Protein AF-0000000085064592 (afdb_homodimer)

Nearest PDB structures (foldseek):
  4e8b-assembly1_A  TM=9.376E-01  e=1.368E-26  Escherichia coli K-12
  1vhy-assembly3_A  TM=9.232E-01  e=2.224E-26  Haemophilus influenzae
  1vhy-assembly3_B  TM=9.238E-01  e=2.692E-24  Haemophilus influenzae
  2egw-assembly1_B  TM=8.930E-01  e=2.317E-17  Aquifex aeolicus
  1vhk-assembly3_A  TM=8.265E-01  e=1.113E-18  Bacillus subtilis

pLDDT: mean 94.77, std 5.02, range [48.91, 98.88]

Secondary structure (DSSP, 8-state):
----EEE-SSPPPSSEEEE--HHHHHIIIIIS---TT-EEEEE-SSSEEEEEEEEEEETTEEEEEEEEEEE---S-SSEEEEEEE--STHHHHHHHHHHHHTT-SEEEEEE-TT-SS-HHHH-SHHHHHHHHHHHHHHHHHHT-SS--EEPPPEEGGG-GGG--SEEEEE-TT-SB-GGGS----SEEEEE---TT---HHHHHHHHHTTPEEE---SS---HHHHHHHHHHHHHHHHS--/----EEE--S---SSEEEE--HHHHHIIIIIS---TT-EEEEE-SSSEEEEEEEEEEETTEEEEEEEEEEE-----SSEEEEEEE--STHHHHHHHHHHHHTT-SEEEEEE-TT-SS-HHHH-SHHHHHHHHHHHHHHHHHHT-SS--EEPPPEEGGG-GGG--SEEEEE-TT-SB-GGGS----SEEEEE---TT---HHHHHHHHHTTPEEE---SSPPPHHHHHHHHHHHHHHHHS--

Structure (mmCIF, N/CA/C/O backbone):
data_AF-0000000085064592-model_v1
#
loop_
_entity.id
_entity.type
_entity.pdbx_description
1 polymer 'Ribosomal RNA small subunit methyltransferase E'
#
loop_
_atom_site.group_PDB
_atom_site.id
_atom_site.type_symbol
_atom_site.label_atom_id
_atom_site.label_alt_id
_atom_site.label_comp_id
_atom_site.label_asym_id
_atom_site.label_entity_id
_atom_site.label_seq_id
_atom_site.pdbx_PDB_ins_code
_atom_site.Cartn_x
_atom_site.Cartn_y
_atom_site.Cartn_z
_atom_site.occupancy
_atom_site.B_iso_or_equiv
_atom_site.auth_seq_id
_atom_site.auth_comp_id
_atom_site.auth_asym_id
_atom_site.auth_atom_id
_atom_site.pdbx_PDB_model_num
ATOM 1 N N . MET A 1 1 ? 16.047 13.977 18.875 1 49.81 1 MET A N 1
ATOM 2 C CA . MET A 1 1 ? 14.742 13.531 19.328 1 49.81 1 MET A CA 1
ATOM 3 C C . MET A 1 1 ? 13.695 13.703 18.234 1 49.81 1 MET A C 1
ATOM 5 O O . MET A 1 1 ? 13.766 14.648 17.438 1 49.81 1 MET A O 1
ATOM 9 N N . PRO A 1 2 ? 12.891 12.578 18.094 1 60.62 2 PRO A N 1
ATOM 10 C CA . PRO A 1 2 ? 11.953 12.719 16.984 1 60.62 2 PRO A CA 1
ATOM 11 C C . PRO A 1 2 ? 11.07 13.969 17.094 1 60.62 2 PRO A C 1
ATOM 13 O O . PRO A 1 2 ? 10.789 14.414 18.219 1 60.62 2 PRO A O 1
ATOM 16 N N . ARG A 1 3 ? 10.953 14.789 16.094 1 80.62 3 ARG A N 1
ATOM 17 C CA . ARG A 1 3 ? 10.141 16 16.016 1 80.62 3 ARG A CA 1
ATOM 18 C C . ARG A 1 3 ? 8.695 15.719 16.406 1 80.62 3 ARG A C 1
ATOM 20 O O . ARG A 1 3 ? 8.086 14.766 15.922 1 80.62 3 ARG A O 1
ATOM 27 N N . ILE A 1 4 ? 8.328 16.312 17.625 1 93.25 4 ILE A N 1
ATOM 28 C CA . ILE A 1 4 ? 6.957 16.156 18.109 1 93.25 4 ILE A CA 1
ATOM 29 C C . ILE A 1 4 ? 6.047 17.156 17.422 1 93.25 4 ILE A C 1
ATOM 31 O O . ILE A 1 4 ? 6.281 18.375 17.484 1 93.25 4 ILE A O 1
ATOM 35 N N . HIS A 1 5 ? 5.074 16.656 16.688 1 95.25 5 HIS A N 1
ATOM 36 C CA . HIS A 1 5 ? 4.062 17.438 15.977 1 95.25 5 HIS A CA 1
ATOM 37 C C . HIS A 1 5 ? 2.658 17.047 16.422 1 95.25 5 HIS A C 1
ATOM 39 O O . HIS A 1 5 ? 2.219 15.922 16.188 1 95.25 5 HIS A O 1
ATOM 45 N N . LEU A 1 6 ? 1.924 17.984 17.141 1 96.44 6 LEU A N 1
ATOM 46 C CA . LEU A 1 6 ? 0.686 17.609 17.812 1 96.44 6 LEU A CA 1
ATOM 47 C C . LEU A 1 6 ? -0.481 18.453 17.328 1 96.44 6 LEU A C 1
ATOM 49 O O . LEU A 1 6 ? -0.33 19.672 17.141 1 96.44 6 LEU A O 1
ATOM 53 N N . TYR A 1 7 ? -1.59 17.812 17.156 1 96.56 7 TYR A N 1
ATOM 54 C CA . TYR A 1 7 ? -2.83 18.5 16.828 1 96.56 7 TYR A CA 1
ATOM 55 C C . TYR A 1 7 ? -3.455 19.125 18.078 1 96.56 7 TYR A C 1
ATOM 57 O O . TYR A 1 7 ? -3.607 18.438 19.109 1 96.56 7 TYR A O 1
ATOM 65 N N . ALA A 1 8 ? -3.725 20.344 18.031 1 96.06 8 ALA A N 1
ATOM 66 C CA . ALA A 1 8 ? -4.492 21.031 19.062 1 96.06 8 ALA A CA 1
ATOM 67 C C . ALA A 1 8 ? -5.836 21.516 18.516 1 96.06 8 ALA A C 1
ATOM 69 O O . ALA A 1 8 ? -5.895 22.484 17.766 1 96.06 8 ALA A O 1
ATOM 70 N N . ASP A 1 9 ? -6.863 20.844 18.953 1 93.31 9 ASP A N 1
ATOM 71 C CA . ASP A 1 9 ? -8.211 21.172 18.5 1 93.31 9 ASP A CA 1
ATOM 72 C C . ASP A 1 9 ? -8.695 22.469 19.156 1 93.31 9 ASP A C 1
ATOM 74 O O . ASP A 1 9 ? -9.641 22.453 19.938 1 93.31 9 ASP A O 1
ATOM 78 N N . SER A 1 10 ? -8.07 23.547 18.906 1 94.31 10 SER A N 1
ATOM 79 C CA . SER A 1 10 ? -8.375 24.875 19.438 1 94.31 10 SER A CA 1
ATOM 80 C C . SER A 1 10 ? -7.691 25.969 18.625 1 94.31 10 SER A C 1
ATOM 82 O O . SER A 1 10 ? -6.797 25.688 17.828 1 94.31 10 SER A O 1
ATOM 84 N N . ASP A 1 11 ? -8.211 27.203 18.766 1 94.56 11 ASP A N 1
ATOM 85 C CA . ASP A 1 11 ? -7.488 28.344 18.203 1 94.56 11 ASP A CA 1
ATOM 86 C C . ASP A 1 11 ? -6.145 28.547 18.906 1 94.56 11 ASP A C 1
ATOM 88 O O . ASP A 1 11 ? -6.059 28.453 20.125 1 94.56 11 ASP A O 1
ATOM 92 N N . LEU A 1 12 ? -5.141 28.688 18.094 1 96.06 12 LEU A N 1
ATOM 93 C CA . LEU A 1 12 ? -3.789 28.859 18.625 1 96.06 12 LEU A CA 1
ATOM 94 C C . LEU A 1 12 ? -3.346 30.312 18.531 1 96.06 12 LEU A C 1
ATOM 96 O O . LEU A 1 12 ? -3.543 30.969 17.5 1 96.06 12 LEU A O 1
ATOM 100 N N . PRO A 1 13 ? -2.801 30.859 19.641 1 94.56 13 PRO A N 1
ATOM 101 C CA . PRO A 1 13 ? -2.252 32.219 19.562 1 94.56 13 PRO A CA 1
ATOM 102 C C . PRO A 1 13 ? -0.945 32.281 18.781 1 94.56 13 PRO A C 1
ATOM 104 O O . PRO A 1 13 ? -0.27 31.25 18.609 1 94.56 13 PRO A O 1
ATOM 107 N N . GLU A 1 14 ? -0.608 33.406 18.266 1 93.06 14 GLU A N 1
ATOM 108 C CA . GLU A 1 14 ? 0.647 33.594 17.531 1 93.0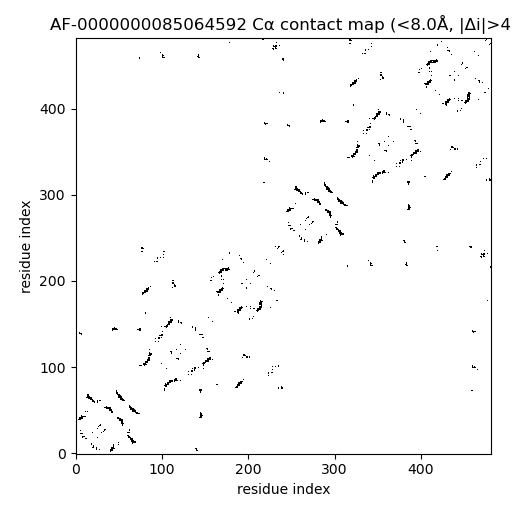6 14 GLU A CA 1
ATOM 109 C C . GLU A 1 14 ? 1.848 33.406 18.469 1 93.06 14 GLU A C 1
ATOM 111 O O . GLU A 1 14 ? 2.887 32.875 18.047 1 93.06 14 GLU A O 1
ATOM 116 N N . SER A 1 15 ? 1.679 33.938 19.641 1 95.12 15 SER A N 1
ATOM 117 C CA . SER A 1 15 ? 2.717 33.781 20.656 1 95.12 15 SER A CA 1
ATOM 118 C C . SER A 1 15 ? 2.129 33.844 22.062 1 95.12 15 SER A C 1
ATOM 120 O O . SER A 1 15 ? 0.994 34.312 22.25 1 95.12 15 SER A O 1
ATOM 122 N N . GLY A 1 16 ? 3.014 33.25 23.031 1 95.25 16 GLY A N 1
ATOM 123 C CA . GLY A 1 16 ? 2.592 33.344 24.422 1 95.25 16 GLY A CA 1
ATOM 124 C C . GLY A 1 16 ? 2.176 32 25.016 1 95.25 16 GLY A C 1
ATOM 125 O O . GLY A 1 16 ? 2.381 30.953 24.391 1 95.25 16 GLY A O 1
ATOM 126 N N . PRO A 1 17 ? 1.663 32.125 26.219 1 96.38 17 PRO A N 1
ATOM 127 C CA . PRO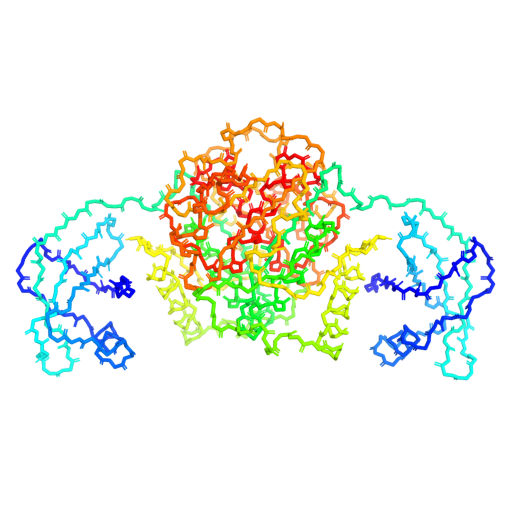 A 1 17 ? 1.251 30.891 26.891 1 96.38 17 PRO A CA 1
ATOM 128 C C . PRO A 1 17 ? 0.026 30.25 26.25 1 96.38 17 PRO A C 1
ATOM 130 O O . PRO A 1 17 ? -0.852 30.953 25.75 1 96.38 17 PRO A O 1
ATOM 133 N N . PHE A 1 18 ? -0 28.969 26.219 1 96.81 18 PHE A N 1
ATOM 134 C CA . PHE A 1 18 ? -1.101 28.188 25.656 1 96.81 18 PHE A CA 1
ATOM 135 C C . PHE A 1 18 ? -1.303 26.891 26.438 1 96.81 18 PHE A C 1
ATOM 137 O O . PHE A 1 18 ? -0.343 26.172 26.719 1 96.81 18 PHE A O 1
ATOM 144 N N . LEU A 1 19 ? -2.508 26.688 26.812 1 96.69 19 LEU A N 1
ATOM 145 C CA . LEU A 1 19 ? -2.867 25.453 27.5 1 96.69 19 LEU A CA 1
ATOM 146 C C . LEU A 1 19 ? -3.338 24.391 26.516 1 96.69 19 LEU A C 1
ATOM 148 O O . LEU A 1 19 ? -4.395 24.547 25.891 1 96.69 19 LEU A O 1
ATOM 152 N N . LEU A 1 20 ? -2.607 23.328 26.391 1 96.56 20 LEU A N 1
ATOM 153 C CA . LEU A 1 20 ? -2.902 22.25 25.438 1 96.56 20 LEU A CA 1
ATOM 154 C C . LEU A 1 20 ? -4.156 21.5 25.844 1 96.56 20 LEU A C 1
ATOM 156 O O . LEU A 1 20 ? -4.336 21.172 27.016 1 96.56 20 LEU A O 1
ATOM 160 N N . PRO A 1 21 ? -5.039 21.219 24.891 1 94.81 21 PRO A N 1
ATOM 161 C CA . PRO A 1 21 ? -6.25 20.469 25.219 1 94.81 21 PRO A CA 1
ATOM 162 C C . PRO A 1 21 ? -5.949 19.109 25.828 1 94.81 21 PRO A C 1
ATOM 164 O O . PRO A 1 21 ? -4.859 18.562 25.641 1 94.81 21 PRO A O 1
ATOM 167 N N . ALA A 1 22 ? -6.938 18.5 26.531 1 92.25 22 ALA A N 1
ATOM 168 C CA . ALA A 1 22 ? -6.773 17.312 27.359 1 92.25 22 ALA A CA 1
ATOM 169 C C . ALA A 1 22 ? -6.227 16.156 26.547 1 92.25 22 ALA A C 1
ATOM 171 O O . ALA A 1 22 ? -5.273 15.492 26.969 1 92.25 22 ALA A O 1
ATOM 172 N N . GLY A 1 23 ? -6.898 15.875 25.422 1 90.56 23 GLY A N 1
ATOM 173 C CA . GLY A 1 23 ? -6.453 14.758 24.609 1 90.56 23 GLY A CA 1
ATOM 174 C C . GLY A 1 23 ? -4.996 14.859 24.203 1 90.56 23 GLY A C 1
ATOM 175 O O . GLY A 1 23 ? -4.223 13.922 24.391 1 90.56 23 GLY A O 1
ATOM 176 N N . ALA A 1 24 ? -4.637 15.93 23.641 1 93.94 24 ALA A N 1
ATOM 177 C CA . ALA A 1 24 ? -3.264 16.156 23.188 1 93.94 24 ALA A CA 1
ATOM 178 C C . ALA A 1 24 ? -2.305 16.172 24.375 1 93.94 24 ALA A C 1
ATOM 180 O O . ALA A 1 24 ? -1.162 15.719 24.266 1 93.94 24 ALA A O 1
ATOM 181 N N . SER A 1 25 ? -2.754 16.734 25.516 1 95.38 25 SER A N 1
ATOM 182 C CA . SER A 1 25 ? -1.936 16.734 26.734 1 95.38 25 SER A CA 1
ATOM 183 C C . SER A 1 25 ? -1.597 15.312 27.172 1 95.38 25 SER A C 1
ATOM 185 O O . SER A 1 25 ? -0.449 15.016 27.516 1 95.38 25 SER A O 1
ATOM 187 N N . HIS A 1 26 ? -2.641 14.562 27.188 1 94.38 26 HIS A N 1
ATOM 188 C CA . HIS A 1 26 ? -2.414 13.164 27.547 1 94.38 26 HIS A CA 1
ATOM 189 C C . HIS A 1 26 ? -1.372 12.531 26.641 1 94.38 26 HIS A C 1
ATOM 191 O O . HIS A 1 26 ? -0.448 11.867 27.109 1 94.38 26 HIS A O 1
ATOM 197 N N . HIS A 1 27 ? -1.552 12.773 25.375 1 93.62 27 HIS A N 1
ATOM 198 C CA . HIS A 1 27 ? -0.599 12.219 24.422 1 93.62 27 HIS A CA 1
ATOM 199 C C . HIS A 1 27 ? 0.812 12.734 24.688 1 93.62 27 HIS A C 1
ATOM 201 O O . HIS A 1 27 ? 1.759 11.945 24.766 1 93.62 27 HIS A O 1
ATOM 207 N N . LEU A 1 28 ? 1.014 13.969 24.844 1 95.56 28 LEU A N 1
ATOM 208 C CA . LEU A 1 28 ? 2.312 14.609 25.016 1 95.56 28 LEU A CA 1
ATOM 209 C C . LEU A 1 28 ? 2.961 14.156 26.328 1 95.56 28 LEU A C 1
ATOM 211 O O . LEU A 1 28 ? 4.141 13.797 26.344 1 95.56 28 LEU A O 1
ATOM 215 N N . LEU A 1 29 ? 2.221 14.117 27.406 1 95.25 29 LEU A N 1
ATOM 216 C CA . LEU A 1 29 ? 2.775 13.93 28.75 1 95.25 29 LEU A CA 1
ATOM 217 C C . LEU A 1 29 ? 2.871 12.445 29.094 1 95.25 29 LEU A C 1
ATOM 219 O O . LEU A 1 29 ? 3.855 12.008 29.703 1 95.25 29 LEU A O 1
ATOM 223 N N . LYS A 1 30 ? 1.895 11.656 28.688 1 93.88 30 LYS A N 1
ATOM 224 C CA . LYS A 1 30 ? 1.834 10.266 29.125 1 93.88 30 LYS A CA 1
ATOM 225 C C . LYS A 1 30 ? 2.396 9.32 28.078 1 93.88 30 LYS A C 1
ATOM 227 O O . LYS A 1 30 ? 3.072 8.344 28.406 1 93.88 30 LYS A O 1
ATOM 232 N N . VAL A 1 31 ? 2.084 9.648 26.891 1 91.12 31 VAL A N 1
ATOM 233 C CA . VAL A 1 31 ? 2.502 8.742 25.828 1 91.12 31 VAL A CA 1
ATOM 234 C C . VAL A 1 31 ? 3.916 9.094 25.375 1 91.12 31 VAL A C 1
ATOM 236 O O . VAL A 1 31 ? 4.785 8.219 25.297 1 91.12 31 VAL A O 1
ATOM 239 N N . LEU A 1 32 ? 4.188 10.344 25.062 1 91.88 32 LEU A N 1
ATOM 240 C CA . LEU A 1 32 ? 5.492 10.766 24.562 1 91.88 32 LEU A CA 1
ATOM 241 C C . LEU A 1 32 ? 6.43 11.117 25.719 1 91.88 32 LEU A C 1
ATOM 243 O O . LEU A 1 32 ? 7.637 11.258 25.531 1 91.88 32 LEU A O 1
ATOM 247 N N . ARG A 1 33 ? 5.895 11.312 26.875 1 94.88 33 ARG A N 1
ATOM 248 C CA . ARG A 1 33 ? 6.652 11.57 28.094 1 94.88 33 ARG A CA 1
ATOM 249 C C . ARG A 1 33 ? 7.574 12.773 27.922 1 94.88 33 ARG A C 1
ATOM 251 O O . ARG A 1 33 ? 8.758 12.703 28.25 1 94.88 33 ARG A O 1
ATOM 258 N N . ALA A 1 34 ? 6.977 13.797 27.359 1 94.75 34 ALA A N 1
ATOM 259 C CA . ALA A 1 34 ? 7.73 15.023 27.109 1 94.75 34 ALA A CA 1
ATOM 260 C C . ALA A 1 34 ? 8.18 15.672 28.406 1 94.75 34 ALA A C 1
ATOM 262 O O . ALA A 1 34 ? 7.477 15.602 29.422 1 94.75 34 ALA A O 1
ATOM 263 N N . ARG A 1 35 ? 9.367 16.312 28.438 1 93.56 35 ARG A N 1
ATOM 264 C CA . ARG A 1 35 ? 9.953 16.953 29.609 1 93.56 35 ARG A CA 1
ATOM 265 C C . ARG A 1 35 ? 9.875 18.484 29.469 1 93.56 35 ARG A C 1
ATOM 267 O O . ARG A 1 35 ? 9.688 19 28.375 1 93.56 35 ARG A O 1
ATOM 274 N N . HIS A 1 36 ? 10.008 19.047 30.609 1 93.31 36 HIS A N 1
ATOM 275 C CA . HIS A 1 36 ? 10.07 20.5 30.609 1 93.31 36 HIS A CA 1
ATOM 276 C C . HIS A 1 36 ? 11.109 21.016 29.609 1 93.31 36 HIS A C 1
ATOM 278 O O . HIS A 1 36 ? 12.227 20.484 29.562 1 93.31 36 HIS A O 1
ATOM 284 N N . GLY A 1 37 ? 10.797 22.109 28.781 1 94.88 37 GLY A N 1
ATOM 285 C CA . GLY A 1 37 ? 11.688 22.656 27.781 1 94.88 37 GLY A CA 1
ATOM 286 C C . GLY A 1 37 ? 11.602 21.938 26.453 1 94.88 37 GLY A C 1
ATOM 287 O O . GLY A 1 37 ? 12.18 22.375 25.453 1 94.88 37 GLY A O 1
ATOM 288 N N . GLN A 1 38 ? 10.812 20.844 26.469 1 94.62 38 GLN A N 1
ATOM 289 C CA . GLN A 1 38 ? 10.68 20.078 25.234 1 94.62 38 GLN A CA 1
ATOM 290 C C . GLN A 1 38 ? 10.094 20.938 24.125 1 94.62 38 GLN A C 1
ATOM 292 O O . GLN A 1 38 ? 9.039 21.562 24.297 1 94.62 38 GLN A O 1
ATOM 297 N N . GLU A 1 39 ? 10.914 20.969 23.031 1 96.19 39 GLU A N 1
ATOM 298 C CA . GLU A 1 39 ? 10.43 21.688 21.859 1 96.19 39 GLU A CA 1
ATOM 299 C C . GLU A 1 39 ? 9.461 20.812 21.047 1 96.19 39 GLU A C 1
ATOM 301 O O . GLU A 1 39 ? 9.656 19.609 20.938 1 96.19 39 GLU A O 1
ATOM 306 N N . LEU A 1 40 ? 8.422 21.469 20.578 1 96.25 40 LEU A N 1
ATOM 307 C CA . LEU A 1 40 ? 7.445 20.781 19.75 1 96.25 40 LEU A CA 1
ATOM 308 C C . LEU A 1 40 ? 6.75 21.766 18.812 1 96.25 40 LEU A C 1
ATOM 310 O O . LEU A 1 40 ? 6.938 22.984 18.922 1 96.25 40 LEU A O 1
ATOM 314 N N . THR A 1 41 ? 6.07 21.172 17.906 1 96.44 41 THR A N 1
ATOM 315 C CA . THR A 1 41 ? 5.242 21.969 17.016 1 96.44 41 THR A CA 1
ATOM 316 C C . THR A 1 41 ? 3.77 21.594 17.156 1 96.44 41 THR A C 1
ATOM 318 O O . THR A 1 41 ? 3.447 20.453 17.516 1 96.44 41 THR A O 1
ATOM 321 N N . LEU A 1 42 ? 2.922 22.578 16.969 1 96.44 42 LEU A N 1
ATOM 322 C CA . LEU A 1 42 ? 1.475 22.391 17.016 1 96.44 42 LEU A CA 1
ATOM 323 C C . LEU A 1 42 ? 0.837 22.781 15.68 1 96.44 42 LEU A C 1
ATOM 325 O O . LEU A 1 42 ? 1.391 23.578 14.93 1 96.44 42 LEU A O 1
ATOM 329 N N . PHE A 1 43 ? -0.257 22.156 15.422 1 95.81 43 PHE A N 1
ATOM 330 C CA . PHE A 1 43 ? -1.112 22.547 14.305 1 95.81 43 PHE A CA 1
ATOM 331 C C . PHE A 1 43 ? -2.582 22.344 14.656 1 95.81 43 PHE A C 1
ATOM 333 O O . PHE A 1 43 ? -2.91 21.578 15.562 1 95.81 43 PHE A O 1
ATOM 340 N N . ASN A 1 44 ? -3.455 23.078 14.055 1 95.06 44 ASN A N 1
ATOM 341 C CA . ASN A 1 44 ? -4.883 22.953 14.336 1 95.06 44 ASN A CA 1
ATOM 342 C C . ASN A 1 44 ? -5.707 22.938 13.055 1 95.06 44 ASN A C 1
ATOM 344 O O . ASN A 1 44 ? -6.926 23.109 13.086 1 95.06 44 ASN A O 1
ATOM 348 N N . GLY A 1 45 ? -5.016 22.828 11.938 1 92.44 45 GLY A N 1
ATOM 349 C CA . GLY A 1 45 ? -5.715 22.703 10.664 1 92.44 45 GLY A CA 1
ATOM 350 C C . GLY A 1 45 ? -5.758 24 9.883 1 92.44 45 GLY A C 1
ATOM 351 O O . GLY A 1 45 ? -6.277 24.031 8.766 1 92.44 45 GLY A O 1
ATOM 352 N N . ASP A 1 46 ? -5.211 25.062 10.352 1 90.88 46 ASP A N 1
ATOM 353 C CA . ASP A 1 46 ? -5.348 26.359 9.719 1 90.88 46 ASP A CA 1
ATOM 354 C C . ASP A 1 46 ? -4.203 26.625 8.75 1 90.88 46 ASP A C 1
ATOM 356 O O . ASP A 1 46 ? -4.09 27.719 8.195 1 90.88 46 ASP A O 1
ATOM 360 N N . GLY A 1 47 ? -3.352 25.578 8.594 1 90.5 47 GLY A N 1
ATOM 361 C CA . GLY A 1 47 ? -2.279 25.703 7.617 1 90.5 47 GLY A CA 1
ATOM 362 C C . GLY A 1 47 ? -0.993 26.25 8.211 1 90.5 47 GLY A C 1
ATOM 363 O O . GLY A 1 47 ? 0.015 26.375 7.512 1 90.5 47 GLY A O 1
ATOM 364 N N . TRP A 1 48 ? -1.03 26.547 9.492 1 93.06 48 TRP A N 1
ATOM 365 C CA . TRP A 1 48 ? 0.156 27.078 10.156 1 93.06 48 TRP A CA 1
ATOM 366 C C . TRP A 1 48 ? 0.748 26.047 11.117 1 93.06 48 TRP A C 1
ATOM 368 O O . TRP A 1 48 ? 0.03 25.203 11.641 1 93.06 48 TRP A O 1
ATOM 378 N N . MET A 1 49 ? 2.027 26.172 11.203 1 95.06 49 MET A N 1
ATOM 379 C CA . MET A 1 49 ? 2.76 25.422 12.227 1 95.06 49 MET A CA 1
ATOM 380 C C . MET A 1 49 ? 3.209 26.328 13.359 1 95.06 49 MET A C 1
ATOM 382 O O . MET A 1 49 ? 3.801 27.391 13.109 1 95.06 49 MET A O 1
ATOM 386 N N . TYR A 1 50 ? 2.918 25.969 14.547 1 96.38 50 TYR A N 1
ATOM 387 C CA . TYR A 1 50 ? 3.238 26.781 15.727 1 96.38 50 TYR A CA 1
ATOM 388 C C . TYR A 1 50 ? 4.391 26.156 16.5 1 96.38 50 TYR A C 1
ATOM 390 O O . TYR A 1 50 ? 4.32 25 16.922 1 96.38 50 TYR A O 1
ATOM 398 N N . GLN A 1 51 ? 5.438 26.938 16.609 1 96.44 51 GLN A N 1
ATOM 399 C CA . GLN A 1 51 ? 6.562 26.484 17.406 1 96.44 51 GLN A CA 1
ATOM 400 C C . GLN A 1 51 ? 6.285 26.703 18.906 1 96.44 51 GLN A C 1
ATOM 402 O O . GLN A 1 51 ? 5.859 27.781 19.312 1 96.44 51 GLN A O 1
ATOM 407 N N . ALA A 1 52 ? 6.484 25.625 19.641 1 97 52 ALA A N 1
ATOM 408 C CA . ALA A 1 52 ? 6.16 25.719 21.062 1 97 52 ALA A CA 1
ATOM 409 C C . ALA A 1 52 ? 7.148 24.906 21.906 1 97 52 ALA A C 1
ATOM 411 O O . ALA A 1 52 ? 7.965 24.156 21.359 1 97 52 ALA A O 1
ATOM 412 N N . SER A 1 53 ? 7.125 25.141 23.188 1 97 53 SER A N 1
ATOM 413 C CA . SER A 1 53 ? 7.875 24.375 24.172 1 97 53 SER A CA 1
ATOM 414 C C . SER A 1 53 ? 7.039 24.109 25.422 1 97 53 SER A C 1
ATOM 416 O O . SER A 1 53 ? 6.195 24.922 25.781 1 97 53 SER A O 1
ATOM 418 N N . LEU A 1 54 ? 7.309 23.016 25.938 1 97.31 54 LEU A N 1
ATOM 419 C CA . LEU A 1 54 ? 6.613 22.672 27.172 1 97.31 54 LEU A CA 1
ATOM 420 C C . LEU A 1 54 ? 7.184 23.438 28.359 1 97.31 54 LEU A C 1
ATOM 422 O O . LEU A 1 54 ? 8.367 23.312 28.688 1 97.31 54 LEU A O 1
ATOM 426 N N . THR A 1 55 ? 6.371 24.219 29.031 1 97 55 THR A N 1
ATOM 427 C CA . THR A 1 55 ? 6.859 25.062 30.125 1 97 55 THR A CA 1
ATOM 428 C C . THR A 1 55 ? 6.363 24.547 31.469 1 97 55 THR A C 1
ATOM 430 O O . THR A 1 55 ? 6.887 24.922 32.531 1 97 55 THR A O 1
ATOM 433 N N . GLY A 1 56 ? 5.387 23.719 31.391 1 95.19 56 GLY A N 1
ATOM 434 C CA . GLY A 1 56 ? 4.895 23.172 32.656 1 95.19 56 GLY A CA 1
ATOM 435 C C . GLY A 1 56 ? 3.623 22.359 32.5 1 95.19 56 GLY A C 1
ATOM 436 O O . GLY A 1 56 ? 3.26 21.969 31.375 1 95.19 56 GLY A O 1
ATOM 437 N N . ILE A 1 57 ? 3.051 22.031 33.625 1 92.75 57 ILE A N 1
ATOM 438 C CA . ILE A 1 57 ? 1.802 21.281 33.656 1 92.75 57 ILE A CA 1
ATOM 439 C C . ILE A 1 57 ? 0.812 21.984 34.594 1 92.75 57 ILE A C 1
ATOM 441 O O . ILE A 1 57 ? 1.174 22.391 35.688 1 92.75 57 ILE A O 1
ATOM 445 N N . SER A 1 58 ? -0.255 22.297 34.125 1 91.75 58 SER A N 1
ATOM 446 C CA . SER A 1 58 ? -1.354 22.812 34.938 1 91.75 58 SER A CA 1
ATOM 447 C C . SER A 1 58 ? -2.494 21.812 35.031 1 91.75 58 SER A C 1
ATOM 449 O O . SER A 1 58 ? -3.209 21.578 34.062 1 91.75 58 SER A O 1
ATOM 451 N N . GLY A 1 59 ? -2.607 21.156 36.219 1 90.12 59 GLY A N 1
ATOM 452 C CA . GLY A 1 59 ? -3.518 20.031 36.344 1 90.12 59 GLY A CA 1
ATOM 453 C C . GLY A 1 59 ? -3.064 18.812 35.562 1 90.12 59 GLY A C 1
ATOM 454 O O . GLY A 1 59 ? -2.031 18.219 35.875 1 90.12 59 GLY A O 1
ATOM 455 N N . ALA A 1 60 ? -3.9 18.422 34.594 1 91.06 60 ALA A N 1
ATOM 456 C CA . ALA A 1 60 ? -3.547 17.297 33.75 1 91.06 60 ALA A CA 1
ATOM 457 C C . ALA A 1 60 ? -3.176 17.766 32.344 1 91.06 60 ALA A C 1
ATOM 459 O O . ALA A 1 60 ? -2.881 16.938 31.469 1 91.06 60 ALA A O 1
ATOM 460 N N . GLN A 1 61 ? -3.141 19.094 32.219 1 96.19 61 GLN A N 1
ATOM 461 C CA . GLN A 1 61 ? -2.883 19.625 30.875 1 96.19 61 GLN A CA 1
ATOM 462 C C . GLN A 1 61 ? -1.47 20.203 30.766 1 96.19 61 GLN A C 1
ATOM 464 O O . GLN A 1 61 ? -0.947 20.75 31.734 1 96.19 61 GLN A O 1
ATOM 469 N N . ALA A 1 62 ? -0.913 20.062 29.641 1 96.94 62 ALA A N 1
ATOM 470 C CA . ALA A 1 62 ? 0.412 20.594 29.344 1 96.94 62 ALA A CA 1
ATOM 471 C C . ALA A 1 62 ? 0.349 22.109 29.094 1 96.94 62 ALA A C 1
ATOM 473 O O . ALA A 1 62 ? -0.492 22.578 28.312 1 96.94 62 ALA A O 1
ATOM 474 N N . GLN A 1 63 ? 1.107 22.891 29.812 1 97.75 63 GLN A N 1
ATOM 475 C CA . GLN A 1 63 ? 1.3 24.312 29.547 1 97.75 63 GLN A CA 1
ATOM 476 C C . GLN A 1 63 ? 2.451 24.547 28.578 1 97.75 63 GLN A C 1
ATOM 478 O O . GLN A 1 63 ? 3.574 24.094 28.812 1 97.75 63 GLN A O 1
ATOM 483 N N . LEU A 1 64 ? 2.107 25.203 27.469 1 97.62 64 LEU A N 1
ATOM 484 C CA . LEU A 1 64 ? 3.094 25.438 26.422 1 97.62 64 LEU A CA 1
ATOM 485 C C . LEU A 1 64 ? 3.381 26.938 26.266 1 97.62 64 LEU A C 1
ATOM 487 O O . LEU A 1 64 ? 2.57 27.766 26.672 1 97.62 64 LEU A O 1
ATOM 491 N N . ALA A 1 65 ? 4.562 27.297 25.875 1 98.19 65 ALA A N 1
ATOM 492 C CA . ALA A 1 65 ? 4.898 28.625 25.359 1 98.19 65 ALA A CA 1
ATOM 493 C C . ALA A 1 65 ? 5.051 28.594 23.844 1 98.19 65 ALA A C 1
ATOM 495 O O . ALA A 1 65 ? 5.957 27.953 23.312 1 98.19 65 ALA A O 1
ATOM 496 N N . ILE A 1 66 ? 4.113 29.203 23.203 1 97.56 66 ILE A N 1
ATOM 497 C CA . ILE A 1 66 ? 4.203 29.328 21.75 1 97.56 66 ILE A CA 1
ATOM 498 C C . ILE A 1 66 ? 5.129 30.484 21.391 1 97.56 66 ILE A C 1
ATOM 500 O O . ILE A 1 66 ? 4.973 31.594 21.891 1 97.56 66 ILE A O 1
ATOM 504 N N . ARG A 1 67 ? 6.078 30.25 20.516 1 96.88 67 ARG A N 1
ATOM 505 C CA . ARG A 1 67 ? 7.117 31.219 20.188 1 96.88 67 ARG A CA 1
ATOM 506 C C . ARG A 1 67 ? 6.859 31.875 18.844 1 96.88 67 ARG A C 1
ATOM 508 O O . ARG A 1 67 ? 7.434 32.938 18.531 1 96.88 67 ARG A O 1
ATOM 515 N N . GLY A 1 68 ? 6.035 31.359 18.094 1 95.19 68 GLY A N 1
ATOM 516 C CA . GLY A 1 68 ? 5.727 31.859 16.766 1 95.19 68 GLY A CA 1
ATOM 517 C C . GLY A 1 68 ? 5.09 30.828 15.859 1 95.19 68 GLY A C 1
ATOM 518 O O . GLY A 1 68 ? 4.977 29.656 16.234 1 95.19 68 GLY A O 1
ATOM 519 N N . ARG A 1 69 ? 4.613 31.375 14.805 1 93 69 ARG A N 1
ATOM 520 C CA . ARG A 1 69 ? 4.051 30.469 13.805 1 93 69 ARG A CA 1
ATOM 521 C C . ARG A 1 69 ? 4.672 30.719 12.43 1 93 69 ARG A C 1
ATOM 523 O O . ARG A 1 69 ? 5.172 31.812 12.156 1 93 69 ARG A O 1
ATOM 530 N N . GLN A 1 70 ? 4.828 29.734 11.727 1 92.81 70 GLN A N 1
ATOM 531 C CA . GLN A 1 70 ? 5.289 29.812 10.344 1 92.81 70 GLN A CA 1
ATOM 532 C C . GLN A 1 70 ? 4.348 29.062 9.406 1 92.81 70 GLN A C 1
ATOM 534 O O . GLN A 1 70 ? 3.787 28.031 9.773 1 92.81 70 GLN A O 1
ATOM 539 N N . PRO A 1 71 ? 4.098 29.797 8.266 1 89.94 71 PRO A N 1
ATOM 540 C CA . PRO A 1 71 ? 3.285 29.047 7.301 1 89.94 71 PRO A CA 1
ATOM 541 C C . PRO A 1 71 ? 3.961 27.766 6.82 1 89.94 71 PRO A C 1
ATOM 543 O O . PRO A 1 71 ? 5.184 27.734 6.656 1 89.94 71 PRO A O 1
ATOM 546 N N . ARG A 1 72 ? 3.328 26.734 6.848 1 84.31 72 ARG A N 1
ATOM 547 C CA . ARG A 1 72 ? 3.789 25.469 6.285 1 84.31 72 ARG A CA 1
ATOM 548 C C . ARG A 1 72 ? 2.709 24.828 5.418 1 84.31 72 ARG A C 1
ATOM 550 O O . ARG A 1 72 ? 1.66 24.422 5.922 1 84.31 72 ARG A O 1
ATOM 557 N N . SER A 1 73 ? 2.926 24.922 4.203 1 79.62 73 SER A N 1
ATOM 558 C CA . SER A 1 73 ? 1.946 24.328 3.295 1 79.62 73 SER A CA 1
ATOM 559 C C . SER A 1 73 ? 2.254 22.859 3.023 1 79.62 73 SER A C 1
ATOM 561 O O . SER A 1 73 ? 3.271 22.547 2.406 1 79.62 73 SER A O 1
ATOM 563 N N . THR A 1 74 ? 1.478 21.969 3.654 1 82.69 74 THR A N 1
ATOM 564 C CA . THR A 1 74 ? 1.579 20.547 3.361 1 82.69 74 THR A CA 1
ATOM 565 C C . THR A 1 74 ? 0.414 20.094 2.488 1 82.69 74 THR A C 1
ATOM 567 O O . THR A 1 74 ? 0.308 18.906 2.154 1 82.69 74 THR A O 1
ATOM 570 N N . GLY A 1 75 ? -0.4 21.078 2.215 1 86.69 75 GLY A N 1
ATOM 571 C CA . GLY A 1 75 ? -1.475 20.766 1.286 1 86.69 75 GLY A CA 1
ATOM 572 C C . GLY A 1 75 ? -1.003 20.641 -0.15 1 86.69 75 GLY A C 1
ATOM 573 O O . GLY A 1 75 ? -0.125 21.375 -0.59 1 86.69 75 GLY A O 1
ATOM 574 N N . SER A 1 76 ? -1.566 19.641 -0.765 1 93 76 SER A N 1
ATOM 575 C CA . SER A 1 76 ? -1.219 19.359 -2.156 1 93 76 SER A CA 1
ATOM 576 C C . SER A 1 76 ? -1.997 20.266 -3.105 1 93 76 SER A C 1
ATOM 578 O O . SER A 1 76 ? -3.168 20.562 -2.865 1 93 76 SER A O 1
ATOM 580 N N . PRO A 1 77 ? -1.231 20.828 -4.16 1 94.94 77 PRO A N 1
ATOM 581 C CA . PRO A 1 77 ? -1.972 21.562 -5.184 1 94.94 77 PRO A CA 1
ATOM 582 C C . PRO A 1 77 ? -3.062 20.734 -5.848 1 94.94 77 PRO A C 1
ATOM 584 O O . PRO A 1 77 ? -3.959 21.281 -6.492 1 94.94 77 PRO A O 1
ATOM 587 N N . LEU A 1 78 ? -3.035 19.484 -5.762 1 97.75 78 LEU A N 1
ATOM 588 C CA . LEU A 1 78 ? -4.105 18.578 -6.184 1 97.75 78 LEU A CA 1
ATOM 589 C C . LEU A 1 78 ? -4.949 18.141 -4.992 1 97.75 78 LEU A C 1
ATOM 591 O O . LEU A 1 78 ? -4.473 17.406 -4.129 1 97.75 78 LEU A O 1
ATOM 595 N N . ALA A 1 79 ? -6.145 18.594 -4.992 1 98 79 ALA A N 1
ATOM 596 C CA . ALA A 1 79 ? -7.062 18.156 -3.945 1 98 79 ALA A CA 1
ATOM 597 C C . ALA A 1 79 ? -7.719 16.828 -4.309 1 98 79 ALA A C 1
ATOM 599 O O . ALA A 1 79 ? -8.477 16.75 -5.281 1 98 79 ALA A O 1
ATOM 600 N N . ILE A 1 80 ? -7.469 15.805 -3.539 1 98.69 80 ILE A N 1
ATOM 601 C CA . ILE A 1 80 ? -7.961 14.469 -3.859 1 98.69 80 ILE A CA 1
ATOM 602 C C . ILE A 1 80 ? -9.062 14.078 -2.879 1 98.69 80 ILE A C 1
ATOM 604 O O . ILE A 1 80 ? -8.891 14.18 -1.662 1 98.69 80 ILE A O 1
ATOM 608 N N . GLN A 1 81 ? -10.18 13.711 -3.404 1 98.88 81 GLN A N 1
ATOM 609 C CA . GLN A 1 81 ? -11.211 12.984 -2.676 1 98.88 81 GLN A CA 1
ATOM 610 C C . GLN A 1 81 ? -11.141 11.484 -2.971 1 98.88 81 GLN A C 1
ATOM 612 O O . GLN A 1 81 ? -10.953 11.086 -4.121 1 98.88 81 GLN A O 1
ATOM 617 N N . VAL A 1 82 ? -11.273 10.742 -1.947 1 98.81 82 VAL A N 1
ATOM 618 C CA . VAL A 1 82 ? -11.281 9.297 -2.168 1 98.81 82 VAL A CA 1
ATOM 619 C C . VAL A 1 82 ? -12.586 8.703 -1.652 1 98.81 82 VAL A C 1
ATOM 621 O O . VAL A 1 82 ? -12.953 8.906 -0.491 1 98.81 82 VAL A O 1
ATOM 624 N N . PHE A 1 83 ? -13.359 8.078 -2.555 1 98.75 83 PHE A N 1
ATOM 625 C CA . PHE A 1 83 ? -14.359 7.105 -2.135 1 98.75 83 PHE A CA 1
ATOM 626 C C . PHE A 1 83 ? -13.695 5.797 -1.721 1 98.75 83 PHE A C 1
ATOM 628 O O . PHE A 1 83 ? -13.328 4.984 -2.572 1 98.75 83 PHE A O 1
ATOM 635 N N . LEU A 1 84 ? -13.516 5.648 -0.47 1 98.19 84 LEU A N 1
ATOM 636 C CA . LEU A 1 84 ? -12.727 4.562 0.094 1 98.19 84 LEU A CA 1
ATOM 637 C C . LEU A 1 84 ? -13.625 3.412 0.541 1 98.19 84 LEU A C 1
ATOM 639 O O . LEU A 1 84 ? -14.406 3.561 1.483 1 98.19 84 LEU A O 1
ATOM 643 N N . PRO A 1 85 ? -13.5 2.285 -0.134 1 97.75 85 PRO A N 1
ATOM 644 C CA . PRO A 1 85 ? -14.383 1.173 0.227 1 97.75 85 PRO A CA 1
ATOM 645 C C . PRO A 1 85 ? -14.102 0.632 1.628 1 97.75 85 PRO A C 1
ATOM 647 O O . PRO A 1 85 ? -12.945 0.501 2.025 1 97.75 85 PRO A O 1
ATOM 650 N N . LEU A 1 86 ? -15.172 0.308 2.291 1 97.12 86 LEU A N 1
ATOM 651 C CA . LEU A 1 86 ? -15.062 -0.333 3.596 1 97.12 86 LEU A CA 1
ATOM 652 C C . LEU A 1 86 ? -14.523 -1.752 3.461 1 97.12 86 LEU A C 1
ATOM 654 O O . LEU A 1 86 ? -15.078 -2.564 2.719 1 97.12 86 LEU A O 1
ATOM 658 N N . THR A 1 87 ? -13.43 -1.981 4.133 1 95.12 87 THR A N 1
ATOM 659 C CA . THR A 1 87 ? -12.805 -3.301 4.137 1 95.12 87 THR A CA 1
ATOM 660 C C . THR A 1 87 ? -12.633 -3.816 5.562 1 95.12 87 THR A C 1
ATOM 662 O O . THR A 1 87 ? -12.898 -3.094 6.523 1 95.12 87 THR A O 1
ATOM 665 N N . ARG A 1 88 ? -12.25 -5.035 5.641 1 88.88 88 ARG A N 1
ATOM 666 C CA . ARG A 1 88 ? -12.227 -5.684 6.949 1 88.88 88 ARG A CA 1
ATOM 667 C C . ARG A 1 88 ? -10.961 -5.316 7.719 1 88.88 88 ARG A C 1
ATOM 669 O O . ARG A 1 88 ? -9.875 -5.23 7.141 1 88.88 88 ARG A O 1
ATOM 676 N N . GLY A 1 89 ? -11.234 -5.039 9.016 1 84.5 89 GLY A N 1
ATOM 677 C CA . GLY A 1 89 ? -10.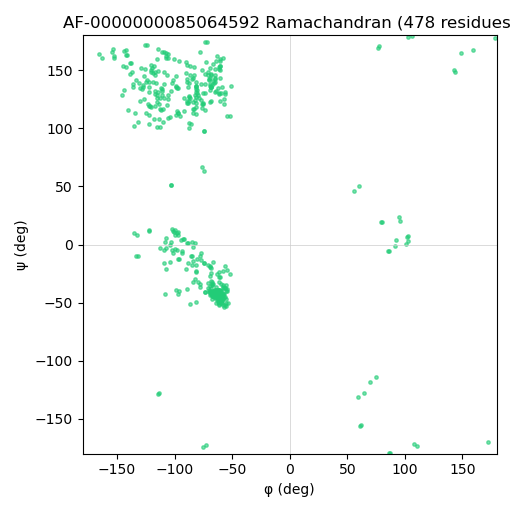18 -5.02 10.016 1 84.5 89 GLY A CA 1
ATOM 678 C C . GLY A 1 89 ? -9.094 -4.008 9.719 1 84.5 89 GLY A C 1
ATOM 679 O O . GLY A 1 89 ? -9.375 -2.84 9.453 1 84.5 89 GLY A O 1
ATOM 680 N N . GLU A 1 90 ? -7.832 -4.461 9.805 1 89.75 90 GLU A N 1
ATOM 681 C CA . GLU A 1 90 ? -6.641 -3.619 9.734 1 89.75 90 GLU A CA 1
ATOM 682 C C . GLU A 1 90 ? -6.441 -3.055 8.336 1 89.75 90 GLU A C 1
ATOM 684 O O . GLU A 1 90 ? -5.77 -2.035 8.156 1 89.75 90 GLU A O 1
ATOM 689 N N . ARG A 1 91 ? -7.078 -3.689 7.344 1 91.81 91 ARG A N 1
ATOM 690 C CA . ARG A 1 91 ? -6.938 -3.201 5.977 1 91.81 91 ARG A CA 1
ATOM 691 C C . ARG A 1 91 ? -7.574 -1.824 5.82 1 91.81 91 ARG A C 1
ATOM 693 O O . ARG A 1 91 ? -7.027 -0.955 5.137 1 91.81 91 ARG A O 1
ATOM 700 N N . TRP A 1 92 ? -8.75 -1.576 6.457 1 94.69 92 TRP A N 1
ATOM 701 C CA . TRP A 1 92 ? -9.414 -0.277 6.418 1 94.69 92 TRP A CA 1
ATOM 702 C C . TRP A 1 92 ? -8.578 0.783 7.129 1 94.69 92 TRP A C 1
ATOM 704 O O . TRP A 1 92 ? -8.367 1.874 6.594 1 94.69 92 TRP A O 1
ATOM 714 N N . ASP A 1 93 ? -8.07 0.411 8.32 1 95.38 93 ASP A N 1
ATOM 715 C CA . ASP A 1 93 ? -7.262 1.344 9.102 1 95.38 93 ASP A CA 1
ATOM 716 C C . ASP A 1 93 ? -6.008 1.756 8.336 1 95.38 93 ASP A C 1
ATOM 718 O O . ASP A 1 93 ? -5.648 2.936 8.305 1 95.38 93 ASP A O 1
ATOM 722 N N . TRP A 1 94 ? -5.445 0.837 7.664 1 94.69 94 TRP A N 1
ATOM 723 C CA . TRP A 1 94 ? -4.258 1.111 6.859 1 94.69 94 TRP A CA 1
ATOM 724 C C . TRP A 1 94 ? -4.59 2.027 5.688 1 94.69 94 TRP A C 1
ATOM 726 O O . TRP A 1 94 ? -3.889 3.012 5.441 1 94.69 94 TRP A O 1
ATOM 736 N N . SER A 1 95 ? -5.613 1.699 5.039 1 97 95 SER A N 1
ATOM 737 C CA . SER A 1 95 ? -5.992 2.514 3.891 1 97 95 SER A CA 1
ATOM 738 C C . SER A 1 95 ? -6.246 3.961 4.297 1 97 95 SER A C 1
ATOM 740 O O . SER A 1 95 ? -5.812 4.891 3.609 1 97 95 SER A O 1
ATOM 742 N N . LEU A 1 96 ? -6.98 4.066 5.406 1 97.56 96 LEU A N 1
ATOM 743 C CA . LEU A 1 96 ? -7.285 5.391 5.93 1 97.56 96 LEU A CA 1
ATOM 744 C C . LEU A 1 96 ? -6.004 6.137 6.297 1 97.56 96 LEU A C 1
ATOM 746 O O . LEU A 1 96 ? -5.801 7.277 5.871 1 97.56 96 LEU A O 1
ATOM 750 N N . GLN A 1 97 ? -5.117 5.574 7 1 97.56 97 GLN A N 1
ATOM 751 C CA . GLN A 1 97 ? -3.852 6.152 7.438 1 97.56 97 GLN A CA 1
ATOM 752 C C . GLN A 1 97 ? -2.994 6.57 6.246 1 97.56 97 GLN A C 1
ATOM 754 O O . GLN A 1 97 ? -2.471 7.688 6.215 1 97.56 97 GLN A O 1
ATOM 759 N N . LYS A 1 98 ? -2.871 5.633 5.254 1 97.94 98 LYS A N 1
ATOM 760 C CA . LYS A 1 98 ? -1.996 5.898 4.113 1 97.94 98 LYS A CA 1
ATOM 761 C C . LYS A 1 98 ? -2.584 6.98 3.211 1 97.94 98 LYS A C 1
ATOM 763 O O . LYS A 1 98 ? -1.847 7.781 2.635 1 97.94 98 LYS A O 1
ATOM 768 N N . ALA A 1 99 ? -3.861 7.035 3.117 1 98.06 99 ALA A N 1
ATOM 769 C CA . ALA A 1 99 ? -4.5 8.094 2.346 1 98.06 99 ALA A CA 1
ATOM 770 C C . ALA A 1 99 ? -4.184 9.469 2.932 1 98.06 99 ALA A C 1
ATOM 772 O O . ALA A 1 99 ? -3.863 10.406 2.195 1 98.06 99 ALA A O 1
ATOM 773 N N . VAL A 1 100 ? -4.234 9.547 4.25 1 97.56 100 VAL A N 1
ATOM 774 C CA . VAL A 1 100 ? -3.965 10.805 4.938 1 97.56 100 VAL A CA 1
ATOM 775 C C . VAL A 1 100 ? -2.502 11.195 4.742 1 97.56 100 VAL A C 1
ATOM 777 O O . VAL A 1 100 ? -2.201 12.344 4.391 1 97.56 100 VAL A O 1
ATOM 780 N N . GLU A 1 101 ? -1.609 10.273 4.848 1 96.75 101 GLU A N 1
ATOM 781 C CA . GLU A 1 101 ? -0.18 10.516 4.68 1 96.75 101 GLU A CA 1
ATOM 782 C C . GLU A 1 101 ? 0.13 11.031 3.275 1 96.75 101 GLU A C 1
ATOM 784 O O . GLU A 1 101 ? 1.036 11.844 3.092 1 96.75 101 GLU A O 1
ATOM 789 N N . LEU A 1 102 ? -0.688 10.531 2.395 1 97.81 102 LEU A N 1
ATOM 790 C CA . LEU A 1 102 ? -0.403 10.836 0.997 1 97.81 102 LEU A CA 1
ATOM 791 C C . LEU A 1 102 ? -1.142 12.094 0.552 1 97.81 102 LEU A C 1
ATOM 793 O O . LEU A 1 102 ? -1.096 12.461 -0.623 1 97.81 102 LEU A O 1
ATOM 797 N N . GLY A 1 103 ? -1.809 12.75 1.425 1 97 103 GLY A N 1
ATOM 798 C CA . GLY A 1 103 ? -2.26 14.109 1.192 1 97 103 GLY A CA 1
ATOM 799 C C . GLY A 1 103 ? -3.676 14.188 0.656 1 97 103 GLY A C 1
ATOM 800 O O . GLY A 1 103 ? -4.035 15.148 -0.028 1 97 103 GLY A O 1
ATOM 801 N N . VAL A 1 104 ? -4.508 13.172 0.904 1 98.19 104 VAL A N 1
ATOM 802 C CA . VAL A 1 104 ? -5.914 13.227 0.513 1 98.19 104 VAL A CA 1
ATOM 803 C C . VAL A 1 104 ? -6.625 14.328 1.296 1 98.19 104 VAL A C 1
ATOM 805 O O . VAL A 1 104 ? -6.344 14.539 2.477 1 98.19 104 VAL A O 1
ATOM 808 N N . ARG A 1 105 ? -7.512 14.969 0.614 1 97.62 105 ARG A N 1
ATOM 809 C CA . ARG A 1 105 ? -8.203 16.094 1.232 1 97.62 105 ARG A CA 1
ATOM 810 C C . ARG A 1 105 ? -9.547 15.656 1.817 1 97.62 105 ARG A C 1
ATOM 812 O O . ARG A 1 105 ? -9.953 16.141 2.873 1 97.62 105 ARG A O 1
ATOM 819 N N . TRP A 1 106 ? -10.242 14.812 1.108 1 98.38 106 TRP A N 1
ATOM 820 C CA . TRP A 1 106 ? -11.562 14.344 1.527 1 98.38 106 TRP A CA 1
ATOM 821 C C . TRP A 1 106 ? -11.641 12.82 1.449 1 98.38 106 TRP A C 1
ATOM 823 O O . TRP A 1 106 ? -11.234 12.219 0.449 1 98.38 106 TRP A O 1
ATOM 833 N N . ILE A 1 107 ? -12.203 12.234 2.51 1 98.56 107 ILE A N 1
ATOM 834 C CA . ILE A 1 107 ? -12.375 10.789 2.551 1 98.56 107 ILE A CA 1
ATOM 835 C C . ILE A 1 107 ? -13.844 10.453 2.77 1 98.56 107 ILE A C 1
ATOM 837 O O . ILE A 1 107 ? -14.453 10.883 3.752 1 98.56 107 ILE A O 1
ATOM 841 N N . GLN A 1 108 ? -14.367 9.758 1.875 1 98.5 108 GLN A N 1
ATOM 842 C CA . GLN A 1 108 ? -15.734 9.242 1.955 1 98.5 108 GLN A CA 1
ATOM 843 C C . GLN A 1 108 ? -15.75 7.719 2.025 1 98.5 108 GLN A C 1
ATOM 845 O O . GLN A 1 108 ? -15.633 7.047 1 1 98.5 108 GLN A O 1
ATOM 850 N N . PRO A 1 109 ? -15.93 7.164 3.207 1 97.88 109 PRO A N 1
ATOM 851 C CA . PRO A 1 109 ? -16.125 5.711 3.295 1 97.88 109 PRO A CA 1
ATOM 852 C C . PRO A 1 109 ? -17.375 5.234 2.574 1 97.88 109 PRO A C 1
ATOM 854 O O . PRO A 1 109 ? -18.453 5.801 2.764 1 97.88 109 PRO A O 1
ATOM 857 N N . VAL A 1 110 ? -17.172 4.219 1.874 1 98.06 110 VAL A N 1
ATOM 858 C CA . VAL A 1 110 ? -18.312 3.742 1.119 1 98.06 110 VAL A CA 1
ATOM 859 C C . VAL A 1 110 ? -18.453 2.23 1.276 1 98.06 110 VAL A C 1
ATOM 861 O O . VAL A 1 110 ? -17.453 1.513 1.31 1 98.06 110 VAL A O 1
ATOM 864 N N . ALA A 1 111 ? -19.688 1.736 1.378 1 97.75 111 ALA A N 1
ATOM 865 C CA . ALA A 1 111 ? -20.031 0.317 1.354 1 97.75 111 ALA A CA 1
ATOM 866 C C . ALA A 1 111 ? -20.344 -0.147 -0.066 1 97.75 111 ALA A C 1
ATOM 868 O O . ALA A 1 111 ? -21.234 0.409 -0.727 1 97.75 111 ALA A O 1
ATOM 869 N N . CYS A 1 112 ? -19.656 -1.192 -0.493 1 97.38 112 CYS A N 1
ATOM 870 C CA . CYS A 1 112 ? -19.828 -1.72 -1.842 1 97.38 112 CYS A CA 1
ATOM 871 C C . CYS A 1 112 ? -20.5 -3.084 -1.811 1 97.38 112 CYS A C 1
ATOM 873 O O . CYS A 1 112 ? -20.5 -3.762 -0.781 1 97.38 112 CYS A O 1
ATOM 875 N N . ARG A 1 113 ? -20.953 -3.494 -2.916 1 95.94 113 ARG A N 1
ATOM 876 C CA . ARG A 1 113 ? -21.75 -4.707 -3.031 1 95.94 113 ARG A CA 1
ATOM 877 C C . ARG A 1 113 ? -20.953 -5.941 -2.641 1 95.94 113 ARG A C 1
ATOM 879 O O . ARG A 1 113 ? -21.438 -6.82 -1.936 1 95.94 113 ARG A O 1
ATOM 886 N N . HIS A 1 114 ? -19.75 -5.984 -3.035 1 94.44 114 HIS A N 1
ATOM 887 C CA . HIS A 1 114 ? -18.938 -7.168 -2.787 1 94.44 114 HIS A CA 1
ATOM 888 C C . HIS A 1 114 ? -18.016 -6.965 -1.591 1 94.44 114 HIS A C 1
ATOM 890 O O . HIS A 1 114 ? -17.047 -7.703 -1.419 1 94.44 114 HIS A O 1
ATOM 896 N N . GLY A 1 115 ? -18.281 -5.871 -0.876 1 93.19 115 GLY A N 1
ATOM 897 C CA . GLY A 1 115 ? -17.531 -5.645 0.349 1 93.19 115 GLY A CA 1
ATOM 898 C C . GLY A 1 115 ? -17.953 -6.562 1.482 1 93.19 115 GLY A C 1
ATOM 899 O O . GLY A 1 115 ? -19.141 -6.902 1.61 1 93.19 115 GLY A O 1
ATOM 900 N N . VAL A 1 116 ? -17.078 -6.945 2.32 1 88.81 116 VAL A N 1
ATOM 901 C CA . VAL A 1 116 ? -17.328 -7.844 3.443 1 88.81 116 VAL A CA 1
ATOM 902 C C . VAL A 1 116 ? -17.969 -7.062 4.594 1 88.81 116 VAL A C 1
ATOM 904 O O . VAL A 1 116 ? -18.797 -7.594 5.332 1 88.81 116 VAL A O 1
ATOM 907 N N . VAL A 1 117 ? -17.594 -5.754 4.727 1 90.56 117 VAL A N 1
ATOM 908 C CA . VAL A 1 117 ? -18.109 -4.926 5.812 1 90.56 117 VAL A CA 1
ATOM 909 C C . VAL A 1 117 ? -19.422 -4.27 5.395 1 90.56 117 VAL A C 1
ATOM 911 O O . VAL A 1 117 ? -19.469 -3.551 4.391 1 90.56 117 VAL A O 1
ATOM 914 N N . GLN A 1 118 ? -20.359 -4.562 6.219 1 90.56 118 GLN A N 1
ATOM 915 C CA . GLN A 1 118 ? -21.656 -3.957 5.965 1 90.56 118 GLN A CA 1
ATOM 916 C C . GLN A 1 118 ? -21.734 -2.539 6.527 1 90.56 118 GLN A C 1
ATOM 918 O O . GLN A 1 118 ? -21.062 -2.225 7.512 1 90.56 118 GLN A O 1
ATOM 923 N N . LEU A 1 119 ? -22.578 -1.741 5.91 1 90.69 119 LEU A N 1
ATOM 924 C CA . LEU A 1 119 ? -22.719 -0.341 6.293 1 90.69 119 LEU A CA 1
ATOM 925 C C . LEU A 1 119 ? -23.156 -0.215 7.746 1 90.69 119 LEU A C 1
ATOM 927 O O . LEU A 1 119 ? -22.672 0.655 8.469 1 90.69 119 LEU A O 1
ATOM 931 N N . SER A 1 120 ? -24.031 -1.047 8.148 1 90.12 120 SER A N 1
ATOM 932 C CA . SER A 1 120 ? -24.578 -1.006 9.508 1 90.12 120 SER A CA 1
ATOM 933 C C . SER A 1 120 ? -23.469 -1.234 10.539 1 90.12 120 SER A C 1
ATOM 935 O O . SER A 1 120 ? -23.562 -0.731 11.664 1 90.12 120 SER A O 1
ATOM 937 N N . GLU A 1 121 ? -22.469 -1.933 10.133 1 87.94 121 GLU A N 1
ATOM 938 C CA . GLU A 1 121 ? -21.375 -2.246 11.031 1 87.94 121 GLU A CA 1
ATOM 939 C C . GLU A 1 121 ? -20.391 -1.078 11.125 1 87.94 121 GLU A C 1
ATOM 941 O O . GLU A 1 121 ? -19.625 -0.982 12.086 1 87.94 121 GLU A O 1
ATOM 946 N N . ALA A 1 122 ? -20.484 -0.376 10.156 1 85.56 122 ALA A N 1
ATOM 947 C CA . ALA A 1 122 ? -19.5 0.705 10.055 1 85.56 122 ALA A CA 1
ATOM 948 C C . ALA A 1 122 ? -20.078 2.018 10.57 1 85.56 122 ALA A C 1
ATOM 950 O O . ALA A 1 122 ? -19.344 2.98 10.805 1 85.56 122 ALA A O 1
ATOM 951 N N . ARG A 1 123 ? -21.375 2.004 10.75 1 83.75 123 ARG A N 1
ATOM 952 C CA . ARG A 1 123 ? -22.016 3.221 11.227 1 83.75 123 ARG A CA 1
ATOM 953 C C . ARG A 1 123 ? -21.938 3.322 12.742 1 83.75 123 ARG A C 1
ATOM 955 O O . ARG A 1 123 ? -21.953 2.305 13.438 1 83.75 123 ARG A O 1
ATOM 962 N N . GLY A 1 124 ? -21.75 4.578 13.234 1 88.06 124 GLY A N 1
ATOM 963 C CA . GLY A 1 124 ? -21.719 4.816 14.664 1 88.06 124 GLY A CA 1
ATOM 964 C C . GLY A 1 124 ? -20.703 5.871 15.078 1 88.06 124 GLY A C 1
ATOM 965 O O . GLY A 1 124 ? -19.641 5.992 14.469 1 88.06 124 GLY A O 1
ATOM 966 N N . GLU A 1 125 ? -21.031 6.465 16.062 1 90.5 125 GLU A N 1
ATOM 967 C CA . GLU A 1 125 ? -20.219 7.59 16.531 1 90.5 125 GLU A CA 1
ATOM 968 C C . GLU A 1 125 ? -18.875 7.117 17.078 1 90.5 125 GLU A C 1
ATOM 970 O O . GLU A 1 125 ? -17.859 7.773 16.859 1 90.5 125 GLU A O 1
ATOM 975 N N . LYS A 1 126 ? -18.891 6.074 17.734 1 91.56 126 LYS A N 1
ATOM 976 C CA . LYS A 1 126 ? -17.656 5.555 18.312 1 91.56 126 LYS A CA 1
ATOM 977 C C . LYS A 1 126 ? -16.656 5.164 17.234 1 91.56 126 LYS A C 1
ATOM 979 O O . LYS A 1 126 ? -15.461 5.43 17.359 1 91.56 126 LYS A O 1
ATOM 984 N N . ARG A 1 127 ? -17.172 4.539 16.172 1 91.94 127 ARG A N 1
ATOM 985 C CA . ARG A 1 127 ? -16.312 4.133 15.055 1 91.94 127 ARG A CA 1
ATOM 986 C C . ARG A 1 127 ? -15.781 5.348 14.312 1 91.94 127 ARG A C 1
ATOM 988 O O . ARG A 1 127 ? -14.594 5.398 13.969 1 91.94 127 ARG A O 1
ATOM 995 N N . LEU A 1 128 ? -16.625 6.242 14.117 1 94.81 128 LEU A N 1
ATOM 996 C CA . LEU A 1 128 ? -16.219 7.469 13.445 1 94.81 128 LEU A CA 1
ATOM 997 C C . LEU A 1 128 ? -15.164 8.211 14.273 1 94.81 128 LEU A C 1
ATOM 999 O O . LEU A 1 128 ? -14.203 8.742 13.719 1 94.81 128 LEU A O 1
ATOM 1003 N N . ALA A 1 129 ? -15.383 8.266 15.516 1 94.69 129 ALA A N 1
ATOM 1004 C CA . ALA A 1 129 ? -14.422 8.891 16.422 1 94.69 129 ALA A CA 1
ATOM 1005 C C . ALA A 1 129 ? -13.062 8.195 16.328 1 94.69 129 ALA A C 1
ATOM 1007 O O . ALA A 1 129 ? -12.023 8.859 16.297 1 94.69 129 ALA A O 1
ATOM 1008 N N . ARG A 1 130 ? -13.117 6.938 16.297 1 94.75 130 ARG A N 1
ATOM 1009 C CA . ARG A 1 130 ? -11.883 6.168 16.172 1 94.75 130 ARG A CA 1
ATOM 1010 C C . ARG A 1 130 ? -11.172 6.48 14.859 1 94.75 130 ARG A C 1
ATOM 1012 O O . ARG A 1 130 ? -9.953 6.633 14.828 1 94.75 130 ARG A O 1
ATOM 1019 N N . TRP A 1 131 ? -11.961 6.52 13.789 1 96.81 131 TRP A N 1
ATOM 1020 C CA . TRP A 1 131 ? -11.383 6.848 12.492 1 96.81 131 TRP A CA 1
ATOM 1021 C C . TRP A 1 131 ? -10.781 8.25 12.5 1 96.81 131 TRP A C 1
ATOM 1023 O O . TRP A 1 131 ? -9.719 8.484 11.914 1 96.81 131 TRP A O 1
ATOM 1033 N N . ARG A 1 132 ? -11.43 9.156 13.117 1 96.31 132 ARG A N 1
ATOM 1034 C CA . ARG A 1 132 ? -10.898 10.508 13.25 1 96.31 132 ARG A CA 1
ATOM 1035 C C . ARG A 1 132 ? -9.578 10.508 14.016 1 96.31 132 ARG A C 1
ATOM 1037 O O . ARG A 1 132 ? -8.656 11.25 13.68 1 96.31 132 ARG A O 1
ATOM 1044 N N . ASP A 1 133 ? -9.477 9.703 15.031 1 95.56 133 ASP A N 1
ATOM 1045 C CA . ASP A 1 133 ? -8.234 9.562 15.773 1 95.56 133 ASP A CA 1
ATOM 1046 C C . ASP A 1 133 ? -7.105 9.062 14.867 1 95.56 133 ASP A C 1
ATOM 1048 O O . ASP A 1 133 ? -5.965 9.516 14.977 1 95.56 133 ASP A O 1
ATOM 1052 N N . ILE A 1 134 ? -7.457 8.141 14.016 1 96.81 134 ILE A N 1
ATOM 1053 C CA . ILE A 1 134 ? -6.477 7.613 13.07 1 96.81 134 ILE A CA 1
ATOM 1054 C C . ILE A 1 134 ? -6.012 8.719 12.125 1 96.81 134 ILE A C 1
ATOM 1056 O O . ILE A 1 134 ? -4.82 8.852 11.852 1 96.81 134 ILE A O 1
ATOM 1060 N N . VAL A 1 135 ? -6.922 9.492 11.68 1 97.75 135 VAL A N 1
ATOM 1061 C CA . VAL A 1 135 ? -6.629 10.602 10.781 1 97.75 135 VAL A CA 1
ATOM 1062 C C . VAL A 1 135 ? -5.703 11.602 11.477 1 97.75 135 VAL A C 1
ATOM 1064 O O . VAL A 1 135 ? -4.684 12 10.906 1 97.75 135 VAL A O 1
ATOM 1067 N N . ILE A 1 136 ? -6.059 11.977 12.656 1 96.19 136 ILE A N 1
ATOM 1068 C CA . ILE A 1 136 ? -5.281 12.953 13.414 1 96.19 136 ILE A CA 1
ATOM 1069 C C . ILE A 1 136 ? -3.871 12.406 13.656 1 96.19 136 ILE A C 1
ATOM 1071 O O . ILE A 1 136 ? -2.883 13.109 13.438 1 96.19 136 ILE A O 1
ATOM 1075 N N . ALA A 1 137 ? -3.775 11.195 14.078 1 95.88 137 ALA A N 1
ATOM 1076 C CA . ALA A 1 137 ? -2.477 10.578 14.336 1 95.88 137 ALA A CA 1
ATOM 1077 C C . ALA A 1 137 ? -1.621 10.562 13.07 1 95.88 137 ALA A C 1
ATOM 1079 O O . ALA A 1 137 ? -0.411 10.797 13.125 1 95.88 137 ALA A O 1
ATOM 1080 N N . ALA A 1 138 ? -2.271 10.281 11.977 1 96.94 138 ALA A N 1
ATOM 1081 C CA . ALA A 1 138 ? -1.557 10.281 10.703 1 96.94 138 ALA A CA 1
ATOM 1082 C C . ALA A 1 138 ? -1.062 11.68 10.344 1 96.94 138 ALA A C 1
ATOM 1084 O O . ALA A 1 138 ? 0.039 11.844 9.812 1 96.94 138 ALA A O 1
ATOM 1085 N N . CYS A 1 139 ? -1.852 12.688 10.602 1 96.31 139 CYS A N 1
ATOM 1086 C CA . CYS A 1 139 ? -1.434 14.07 10.375 1 96.31 139 CYS A CA 1
ATOM 1087 C C . CYS A 1 139 ? -0.255 14.438 11.266 1 96.31 139 CYS A C 1
ATOM 1089 O O . CYS A 1 139 ? 0.714 15.047 10.805 1 96.31 139 CYS A O 1
ATOM 1091 N N . GLU A 1 140 ? -0.333 14.078 12.516 1 95.69 140 GLU A N 1
ATOM 1092 C CA . GLU A 1 140 ? 0.759 14.336 13.445 1 95.69 140 GLU A CA 1
ATOM 1093 C C . GLU A 1 140 ? 2.055 13.68 12.984 1 95.69 140 GLU A C 1
ATOM 1095 O O . GLU A 1 140 ? 3.109 14.32 12.961 1 95.69 140 GLU A O 1
ATOM 1100 N N . GLN A 1 141 ? 1.88 12.484 12.555 1 93.69 141 GLN A N 1
ATOM 1101 C CA . GLN A 1 141 ? 3.053 11.727 12.133 1 93.69 141 GLN A CA 1
ATOM 1102 C C . GLN A 1 141 ? 3.611 12.273 10.82 1 93.69 141 GLN A C 1
ATOM 1104 O O . GLN A 1 141 ? 4.828 12.32 10.633 1 93.69 141 GLN A O 1
ATOM 1109 N N . SER A 1 142 ? 2.803 12.68 9.945 1 94.81 142 SER A N 1
ATOM 1110 C CA . SER A 1 142 ? 3.24 13.102 8.617 1 94.81 142 SER A CA 1
ATOM 1111 C C . SER A 1 142 ? 3.682 14.562 8.625 1 94.81 142 SER A C 1
ATOM 1113 O O . SER A 1 142 ? 4.246 15.047 7.641 1 94.81 142 SER A O 1
ATOM 1115 N N . GLY A 1 143 ? 3.439 15.289 9.688 1 93.75 143 GLY A N 1
ATOM 1116 C CA . GLY A 1 143 ? 3.799 16.688 9.766 1 93.75 143 GLY A CA 1
ATOM 1117 C C . GLY A 1 143 ? 2.82 17.594 9.039 1 93.75 143 GLY A C 1
ATOM 1118 O O . GLY A 1 143 ? 3.166 18.719 8.672 1 93.75 143 GLY A O 1
ATOM 1119 N N . SER A 1 144 ? 1.666 17.109 8.812 1 93.5 144 SER A N 1
ATOM 1120 C CA . SER A 1 144 ? 0.637 17.891 8.133 1 93.5 144 SER A CA 1
ATOM 1121 C C . SER A 1 144 ? 0.11 19 9.023 1 93.5 144 SER A C 1
ATOM 1123 O O . SER A 1 144 ? 0.112 18.891 10.25 1 93.5 144 SER A O 1
ATOM 1125 N N . THR A 1 145 ? -0.273 20.094 8.375 1 93.75 145 THR A N 1
ATOM 1126 C CA . THR A 1 145 ? -0.845 21.203 9.125 1 93.75 145 THR A CA 1
ATOM 1127 C C . THR A 1 145 ? -2.34 21.344 8.844 1 93.75 145 THR A C 1
ATOM 1129 O O . THR A 1 145 ? -3.014 22.188 9.43 1 93.75 145 THR A O 1
ATOM 1132 N N . THR A 1 146 ? -2.809 20.562 7.953 1 92.81 146 THR A N 1
ATOM 1133 C CA . THR A 1 146 ? -4.234 20.469 7.656 1 92.81 146 THR A CA 1
ATOM 1134 C C . THR A 1 146 ? -4.758 19.062 7.93 1 92.81 146 THR A C 1
ATOM 1136 O O . THR A 1 146 ? -3.994 18.094 7.902 1 92.81 146 THR A O 1
ATOM 1139 N N . ILE A 1 147 ? -5.992 18.953 8.211 1 95.38 147 ILE A N 1
ATOM 1140 C CA . ILE A 1 147 ? -6.645 17.688 8.5 1 95.38 147 ILE A CA 1
ATOM 1141 C C . ILE A 1 147 ? -7.652 17.359 7.398 1 95.38 147 ILE A C 1
ATOM 1143 O O . ILE A 1 147 ? -8.555 18.156 7.125 1 95.38 147 ILE A O 1
ATOM 1147 N N . PRO A 1 148 ? -7.48 16.25 6.758 1 97.06 148 PRO A N 1
ATOM 1148 C CA . PRO A 1 148 ? -8.492 15.883 5.766 1 97.06 148 PRO A CA 1
ATOM 1149 C C . PRO A 1 148 ? -9.883 15.711 6.379 1 97.06 148 PRO A C 1
ATOM 1151 O O . PRO A 1 148 ? -10 15.32 7.539 1 97.06 148 PRO A O 1
ATOM 1154 N N . GLU A 1 149 ? -10.883 15.984 5.586 1 97.31 149 GLU A N 1
ATOM 1155 C CA . GLU A 1 149 ? -12.258 15.781 6.027 1 97.31 149 GLU A CA 1
ATOM 1156 C C . GLU A 1 149 ? -12.672 14.32 5.887 1 97.31 149 GLU A C 1
ATOM 1158 O O . GLU A 1 149 ? -12.484 13.711 4.828 1 97.31 149 GLU A O 1
ATOM 1163 N N . LEU A 1 150 ? -13.156 13.766 6.934 1 98.06 150 LEU A N 1
ATOM 1164 C CA . LEU A 1 150 ? -13.68 12.406 6.949 1 98.06 150 LEU A CA 1
ATOM 1165 C C . LEU A 1 150 ? -15.195 12.414 7.109 1 98.06 150 LEU A C 1
ATOM 1167 O O . LEU A 1 150 ? -15.719 12.852 8.141 1 98.06 150 LEU A O 1
ATOM 1171 N N . ALA A 1 151 ? -15.875 11.938 6.137 1 97.75 151 ALA A N 1
ATOM 1172 C CA . ALA A 1 151 ? -17.328 11.891 6.168 1 97.75 151 ALA A CA 1
ATOM 1173 C C . ALA A 1 151 ? -17.828 10.578 6.762 1 97.75 151 ALA A C 1
ATOM 1175 O O . ALA A 1 151 ? -17.094 9.586 6.797 1 97.75 151 ALA A O 1
ATOM 1176 N N . PRO A 1 152 ? -19.047 10.57 7.273 1 97.06 152 PRO A N 1
ATOM 1177 C CA . PRO A 1 152 ? -19.641 9.289 7.699 1 97.06 152 PRO A CA 1
ATOM 1178 C C . PRO A 1 152 ? -19.797 8.305 6.543 1 97.06 152 PRO A C 1
ATOM 1180 O O . PRO A 1 152 ? -19.953 8.711 5.391 1 97.06 152 PRO A O 1
ATOM 1183 N N . PRO A 1 153 ? -19.781 7.07 6.883 1 97.5 153 PRO A N 1
ATOM 1184 C CA . PRO A 1 153 ? -19.922 6.066 5.824 1 97.5 153 PRO A CA 1
ATOM 1185 C C . PRO A 1 153 ? -21.312 6.066 5.195 1 97.5 153 PRO A C 1
ATOM 1187 O O . PRO A 1 153 ? -22.312 6.277 5.891 1 97.5 153 PRO A O 1
ATOM 1190 N N . VAL A 1 154 ? -21.359 5.762 3.904 1 97.69 154 VAL A N 1
ATOM 1191 C CA . VAL A 1 154 ? -22.609 5.664 3.164 1 97.69 154 VAL A CA 1
ATOM 1192 C C . VAL A 1 154 ? -22.531 4.512 2.168 1 97.69 154 VAL A C 1
ATOM 1194 O O . VAL A 1 154 ? -21.453 3.975 1.911 1 97.69 154 VAL A O 1
ATOM 1197 N N . ALA A 1 155 ? -23.672 4.223 1.677 1 97.19 155 ALA A N 1
ATOM 1198 C CA . ALA A 1 155 ? -23.703 3.303 0.543 1 97.19 155 ALA A CA 1
ATOM 1199 C C . ALA A 1 155 ? -23.125 3.953 -0.709 1 97.19 155 ALA A C 1
ATOM 1201 O O . ALA A 1 155 ? -23.391 5.129 -0.982 1 97.19 155 ALA A O 1
ATOM 1202 N N . LEU A 1 156 ? -22.375 3.117 -1.469 1 98.12 156 LEU A N 1
ATOM 1203 C CA . LEU A 1 156 ? -21.766 3.676 -2.672 1 98.12 156 LEU A CA 1
ATOM 1204 C C . LEU A 1 156 ? -22.828 4.309 -3.57 1 98.12 156 LEU A C 1
ATOM 1206 O O . LEU A 1 156 ? -22.609 5.383 -4.133 1 98.12 156 LEU A O 1
ATOM 1210 N N . GLU A 1 157 ? -23.938 3.836 -3.645 1 96.56 157 GLU A N 1
ATOM 1211 C CA . GLU A 1 157 ? -25 4.285 -4.543 1 96.56 157 GLU A CA 1
ATOM 1212 C C . GLU A 1 157 ? -25.5 5.672 -4.152 1 96.56 157 GLU A C 1
ATOM 1214 O O . GLU A 1 157 ? -26.141 6.355 -4.953 1 96.56 157 GLU A O 1
ATOM 1219 N N . THR A 1 158 ? -25.25 6.016 -2.977 1 96.94 158 THR A N 1
ATOM 1220 C CA . THR A 1 158 ? -25.75 7.305 -2.512 1 96.94 158 THR A CA 1
ATOM 1221 C C . THR A 1 158 ? -24.625 8.344 -2.477 1 96.94 158 THR A C 1
ATOM 1223 O O . THR A 1 158 ? -24.844 9.484 -2.074 1 96.94 158 THR A O 1
ATOM 1226 N N . ALA A 1 159 ? -23.469 7.949 -2.881 1 97.75 159 ALA A N 1
ATOM 1227 C CA . ALA A 1 159 ? -22.281 8.789 -2.668 1 97.75 159 ALA A CA 1
ATOM 1228 C C . ALA A 1 159 ? -22.016 9.672 -3.881 1 97.75 159 ALA A C 1
ATOM 1230 O O . ALA A 1 159 ? -21.203 10.602 -3.812 1 97.75 159 ALA A O 1
ATOM 1231 N N . TRP A 1 160 ? -22.734 9.508 -4.922 1 97.88 160 TRP A N 1
ATOM 1232 C CA . TRP A 1 160 ? -22.375 10.094 -6.207 1 97.88 160 TRP A CA 1
ATOM 1233 C C . TRP A 1 160 ? -22.531 11.609 -6.18 1 97.88 160 TRP A C 1
ATOM 1235 O O . TRP A 1 160 ? -21.812 12.32 -6.887 1 97.88 160 TRP A O 1
ATOM 1245 N N . ALA A 1 161 ? -23.406 12.125 -5.352 1 96.12 161 ALA A N 1
ATOM 1246 C CA . ALA A 1 161 ? -23.672 13.555 -5.277 1 96.12 161 ALA A CA 1
ATOM 1247 C C . ALA A 1 161 ? -22.484 14.312 -4.691 1 96.12 161 ALA A C 1
ATOM 1249 O O . ALA A 1 161 ? -22.344 15.516 -4.895 1 96.12 161 ALA A O 1
ATOM 1250 N N . GLY A 1 162 ? -21.625 13.648 -4.043 1 97.44 162 GLY A N 1
ATOM 1251 C CA . GLY A 1 162 ? -20.516 14.273 -3.346 1 97.44 162 GLY A CA 1
ATOM 1252 C C . GLY A 1 162 ? -19.234 14.273 -4.145 1 97.44 162 GLY A C 1
ATOM 1253 O O . GLY A 1 162 ? -18.172 14.648 -3.635 1 97.44 162 GLY A O 1
ATOM 1254 N N . VAL A 1 163 ? -19.297 13.883 -5.41 1 98 163 VAL A N 1
ATOM 1255 C CA . VAL A 1 163 ? -18.109 13.773 -6.258 1 98 163 VAL A CA 1
ATOM 1256 C C . VAL A 1 163 ? -17.547 15.156 -6.531 1 98 163 VAL A C 1
ATOM 1258 O O . VAL A 1 163 ? -18.281 16.094 -6.812 1 98 163 VAL A O 1
ATOM 1261 N N . ARG A 1 164 ? -16.234 15.234 -6.414 1 97.69 164 ARG A N 1
ATOM 1262 C CA . ARG A 1 164 ? -15.523 16.5 -6.621 1 97.69 164 ARG A CA 1
ATOM 1263 C C . ARG A 1 164 ? -14.578 16.406 -7.812 1 97.69 164 ARG A C 1
ATOM 1265 O O . ARG A 1 164 ? -13.797 15.453 -7.918 1 97.69 164 ARG A O 1
ATOM 1272 N N . GLY A 1 165 ? -14.633 17.406 -8.68 1 98.06 165 GLY A N 1
ATOM 1273 C CA . GLY A 1 165 ? -13.68 17.5 -9.773 1 98.06 165 GLY A CA 1
ATOM 1274 C C . GLY A 1 165 ? -13.75 16.297 -10.711 1 98.06 165 GLY A C 1
ATOM 1275 O O . GLY A 1 165 ? -14.805 15.68 -10.867 1 98.06 165 GLY A O 1
ATOM 1276 N N . ALA A 1 166 ? -12.633 16.062 -11.414 1 98.31 166 ALA A N 1
ATOM 1277 C CA . ALA A 1 166 ? -12.555 14.898 -12.297 1 98.31 166 ALA A CA 1
ATOM 1278 C C . ALA A 1 166 ? -12.609 13.594 -11.5 1 98.31 166 ALA A C 1
ATOM 1280 O O . ALA A 1 166 ? -11.977 13.477 -10.453 1 98.31 166 ALA A O 1
ATOM 1281 N N . ALA A 1 167 ? -13.32 12.664 -12.008 1 98.56 167 ALA A N 1
ATOM 1282 C CA . ALA A 1 167 ? -13.578 11.445 -11.25 1 98.56 167 ALA A CA 1
ATOM 1283 C C . ALA A 1 167 ? -13.016 10.227 -11.969 1 98.56 167 ALA A C 1
ATOM 1285 O O . ALA A 1 167 ? -13.133 10.109 -13.195 1 98.56 167 ALA A O 1
ATOM 1286 N N . PHE A 1 168 ? -12.469 9.383 -11.172 1 98.62 168 PHE A N 1
ATOM 1287 C CA . PHE A 1 168 ? -11.852 8.18 -11.719 1 98.62 168 PHE A CA 1
ATOM 1288 C C . PHE A 1 168 ? -12.219 6.961 -10.891 1 98.62 168 PHE A C 1
ATOM 1290 O O . PHE A 1 168 ? -12.266 7.027 -9.664 1 98.62 168 PHE A O 1
ATOM 1297 N N . VAL A 1 169 ? -12.531 5.816 -11.578 1 98.62 169 VAL A N 1
ATOM 1298 C CA . VAL A 1 169 ? -12.781 4.535 -10.93 1 98.62 169 VAL A CA 1
ATOM 1299 C C . VAL A 1 169 ? -11.703 3.531 -11.328 1 98.62 169 VAL A C 1
ATOM 1301 O O . VAL A 1 169 ? -11.359 3.424 -12.508 1 98.62 169 VAL A O 1
ATOM 1304 N N . LEU A 1 170 ? -11.109 2.969 -10.312 1 98 170 LEU A N 1
ATOM 1305 C CA . LEU A 1 170 ? -10.125 1.931 -10.586 1 98 170 LEU A CA 1
ATOM 1306 C C . LEU A 1 170 ? -10.805 0.627 -10.992 1 98 170 LEU A C 1
ATOM 1308 O O . LEU A 1 170 ? -11.57 0.055 -10.219 1 98 170 LEU A O 1
ATOM 1312 N N . ASP A 1 171 ? -10.477 0.171 -12.172 1 94.94 171 ASP A N 1
ATOM 1313 C CA . ASP A 1 171 ? -11.094 -0.983 -12.812 1 94.94 171 ASP A CA 1
ATOM 1314 C C . ASP A 1 171 ? -10.055 -1.833 -13.539 1 94.94 171 ASP A C 1
ATOM 1316 O O . ASP A 1 171 ? -9.43 -1.376 -14.492 1 94.94 171 ASP A O 1
ATOM 1320 N N . PRO A 1 172 ? -9.898 -3.08 -13.031 1 91.62 172 PRO A N 1
ATOM 1321 C CA . PRO A 1 172 ? -8.914 -3.941 -13.695 1 91.62 172 PRO A CA 1
ATOM 1322 C C . PRO A 1 172 ? -9.164 -4.086 -15.188 1 91.62 172 PRO A C 1
ATOM 1324 O O . PRO A 1 172 ? -8.242 -4.379 -15.953 1 91.62 172 PRO A O 1
ATOM 1327 N N . GLU A 1 173 ? -10.336 -3.863 -15.641 1 90.56 173 GLU A N 1
ATOM 1328 C CA . GLU A 1 173 ? -10.695 -3.965 -17.047 1 90.56 173 GLU A CA 1
ATOM 1329 C C . GLU A 1 173 ? -10.734 -2.59 -17.719 1 90.56 173 GLU A C 1
ATOM 1331 O O . GLU A 1 173 ? -11.211 -2.451 -18.844 1 90.56 173 GLU A O 1
ATOM 1336 N N . GLY A 1 174 ? -10.266 -1.64 -16.938 1 91.25 174 GLY A N 1
ATOM 1337 C CA . GLY A 1 174 ? -10.258 -0.29 -17.484 1 91.25 174 GLY A CA 1
ATOM 1338 C C . GLY A 1 174 ? -9.344 -0.136 -18.688 1 91.25 174 GLY A C 1
ATOM 1339 O O . GLY A 1 174 ? -8.383 -0.892 -18.844 1 91.25 174 GLY A O 1
ATOM 1340 N N . GLY A 1 175 ? -9.695 0.888 -19.406 1 90.06 175 GLY A N 1
ATOM 1341 C CA . GLY A 1 175 ? -9 1.03 -20.672 1 90.06 175 GLY A CA 1
ATOM 1342 C C . GLY A 1 175 ? -7.902 2.08 -20.641 1 90.06 175 GLY A C 1
ATOM 1343 O O . GLY A 1 175 ? -7.172 2.256 -21.625 1 90.06 175 GLY A O 1
ATOM 1344 N N . GLN A 1 176 ? -7.812 2.795 -19.578 1 95.06 176 GLN A N 1
ATOM 1345 C CA . GLN A 1 176 ? -6.855 3.895 -19.516 1 95.06 176 GLN A CA 1
ATOM 1346 C C . GLN A 1 176 ? -5.941 3.766 -18.312 1 95.06 176 GLN A C 1
ATOM 1348 O O . GLN A 1 176 ? -6.316 3.152 -17.297 1 95.06 176 GLN A O 1
ATOM 1353 N N . ARG A 1 177 ? -4.797 4.293 -18.531 1 95.94 177 ARG A N 1
ATOM 1354 C CA . ARG A 1 177 ? -3.854 4.465 -17.422 1 95.94 177 ARG A CA 1
ATOM 1355 C C . ARG A 1 177 ? -3.76 5.926 -17 1 95.94 177 ARG A C 1
ATOM 1357 O O . ARG A 1 177 ? -4.184 6.816 -17.75 1 95.94 177 ARG A O 1
ATOM 1364 N N . PHE A 1 178 ? -3.176 6.211 -15.75 1 95.44 178 PHE A N 1
ATOM 1365 C CA . PHE A 1 178 ? -3.002 7.574 -15.266 1 95.44 178 PHE A CA 1
ATOM 1366 C C . PHE A 1 178 ? -2.172 8.398 -16.234 1 95.44 178 PHE A C 1
ATOM 1368 O O . PHE A 1 178 ? -2.473 9.57 -16.484 1 95.44 178 PHE A O 1
ATOM 1375 N N . THR A 1 179 ? -1.192 7.742 -16.812 1 93.88 179 THR A N 1
ATOM 1376 C CA . THR A 1 179 ? -0.241 8.461 -17.656 1 93.88 179 THR A CA 1
ATOM 1377 C C . THR A 1 179 ? -0.855 8.773 -19.016 1 93.88 179 THR A C 1
ATOM 1379 O O . THR A 1 179 ? -0.306 9.57 -19.781 1 93.88 179 THR A O 1
ATOM 1382 N N . ASP A 1 180 ? -1.959 8.141 -19.297 1 95.06 180 ASP A N 1
ATOM 1383 C CA . ASP A 1 180 ? -2.68 8.453 -20.531 1 95.06 180 ASP A CA 1
ATOM 1384 C C . ASP A 1 180 ? -3.473 9.75 -20.391 1 95.06 180 ASP A C 1
ATOM 1386 O O . ASP A 1 180 ? -3.967 10.289 -21.391 1 95.06 180 ASP A O 1
ATOM 1390 N N . LEU A 1 181 ? -3.543 10.227 -19.234 1 95.25 181 LEU A N 1
ATOM 1391 C CA . LEU A 1 181 ? -4.438 11.344 -18.953 1 95.25 181 LEU A CA 1
ATOM 1392 C C . LEU A 1 181 ? -3.666 12.656 -18.891 1 95.25 181 LEU A C 1
ATOM 1394 O O . LEU A 1 181 ? -2.512 12.688 -18.469 1 95.25 181 LEU A O 1
ATOM 1398 N N . GLY A 1 182 ? -4.203 13.664 -19.375 1 93.25 182 GLY A N 1
ATOM 1399 C CA . GLY A 1 182 ? -3.719 14.992 -19.047 1 93.25 182 GLY A CA 1
ATOM 1400 C C . GLY A 1 182 ? -4.078 15.438 -17.641 1 93.25 182 GLY A C 1
ATOM 1401 O O . GLY A 1 182 ? -4.758 14.719 -16.922 1 93.25 182 GLY A O 1
ATOM 1402 N N . HIS A 1 183 ? -3.555 16.609 -17.25 1 95.88 183 HIS A N 1
ATOM 1403 C CA . HIS A 1 183 ? -3.895 17.156 -15.938 1 95.88 183 HIS A CA 1
ATOM 1404 C C . HIS A 1 183 ? -5.402 17.328 -15.789 1 95.88 183 HIS A C 1
ATOM 1406 O O . HIS A 1 183 ? -6.031 18.047 -16.578 1 95.88 183 HIS A O 1
ATOM 1412 N N . PRO A 1 184 ? -5.996 16.797 -14.805 1 96.25 184 PRO A N 1
ATOM 1413 C CA . PRO A 1 184 ? -7.457 16.734 -14.695 1 96.25 184 PRO A CA 1
ATOM 1414 C C . PRO A 1 184 ? -8.062 17.953 -14.023 1 96.25 184 PRO A C 1
ATOM 1416 O O . PRO A 1 184 ? -9.281 18.047 -13.891 1 96.25 184 PRO A O 1
ATOM 1419 N N . GLY A 1 185 ? -7.332 18.938 -13.633 1 96.81 185 GLY A N 1
ATOM 1420 C CA . GLY A 1 185 ? -7.766 20.031 -12.789 1 96.81 185 GLY A CA 1
ATOM 1421 C C . GLY A 1 185 ? -7.293 19.906 -11.352 1 96.81 185 GLY A C 1
ATOM 1422 O O . GLY A 1 185 ? -6.613 18.953 -11 1 96.81 185 GLY A O 1
ATOM 1423 N N . PRO A 1 186 ? -7.598 20.828 -10.555 1 97.5 186 PRO A N 1
ATOM 1424 C CA . PRO A 1 186 ? -7.016 20.906 -9.211 1 97.5 186 PRO A CA 1
ATOM 1425 C C . PRO A 1 186 ? -7.691 19.969 -8.219 1 97.5 186 PRO A C 1
ATOM 1427 O O . PRO A 1 186 ? -7.184 19.766 -7.109 1 97.5 186 PRO A O 1
ATOM 1430 N N . GLU A 1 187 ? -8.906 19.375 -8.586 1 98.38 187 GLU A N 1
ATOM 1431 C CA . GLU A 1 187 ? -9.625 18.453 -7.723 1 98.38 187 GLU A CA 1
ATOM 1432 C C . GLU A 1 187 ? -9.953 17.156 -8.461 1 98.38 187 GLU A C 1
ATOM 1434 O O . GLU A 1 187 ? -10.367 17.188 -9.625 1 98.38 187 GLU A O 1
ATOM 1439 N N . ILE A 1 188 ? -9.758 16.094 -7.762 1 98.75 188 ILE A N 1
ATOM 1440 C CA . ILE A 1 188 ? -10.164 14.828 -8.359 1 98.75 188 ILE A CA 1
ATOM 1441 C C . ILE A 1 188 ? -10.828 13.945 -7.301 1 98.75 188 ILE A C 1
ATOM 1443 O O . ILE A 1 188 ? -10.609 14.133 -6.102 1 98.75 188 ILE A O 1
ATOM 1447 N N . THR A 1 189 ? -11.672 13.008 -7.77 1 98.88 189 THR A N 1
ATOM 1448 C CA . THR A 1 189 ? -12.234 11.945 -6.949 1 98.88 189 THR A CA 1
ATOM 1449 C C . THR A 1 189 ? -11.773 10.578 -7.445 1 98.88 189 THR A C 1
ATOM 1451 O O . THR A 1 189 ? -11.836 10.297 -8.641 1 98.88 189 THR A O 1
ATOM 1454 N N . LEU A 1 190 ? -11.289 9.805 -6.578 1 98.81 190 LEU A N 1
ATOM 1455 C CA . LEU A 1 190 ? -10.891 8.438 -6.871 1 98.81 190 LEU A CA 1
ATOM 1456 C C . LEU A 1 190 ? -11.82 7.438 -6.184 1 98.81 190 LEU A C 1
ATOM 1458 O O . LEU A 1 190 ? -12.102 7.574 -4.988 1 98.81 190 LEU A O 1
ATOM 1462 N N . LEU A 1 191 ? -12.266 6.473 -6.91 1 98.75 191 LEU A N 1
ATOM 1463 C CA . LEU A 1 191 ? -13.031 5.355 -6.371 1 98.75 191 LEU A CA 1
ATOM 1464 C C . LEU A 1 191 ? -12.281 4.039 -6.562 1 98.75 191 LEU A C 1
ATOM 1466 O O . LEU A 1 191 ? -11.945 3.672 -7.691 1 98.75 191 LEU A O 1
ATOM 1470 N N . SER A 1 192 ? -11.984 3.416 -5.492 1 96.56 192 SER A N 1
ATOM 1471 C CA . SER A 1 192 ? -11.383 2.088 -5.516 1 96.56 192 SER A CA 1
ATOM 1472 C C . SER A 1 192 ? -12.367 1.023 -5.051 1 96.56 192 SER A C 1
ATOM 1474 O O . SER A 1 192 ? -13.391 1.343 -4.438 1 96.56 192 SER A O 1
ATOM 1476 N N . GLY A 1 193 ? -12.055 -0.265 -5.309 1 96.44 193 GLY A N 1
ATOM 1477 C CA . GLY A 1 193 ? -12.961 -1.339 -4.93 1 96.44 193 GLY A CA 1
ATOM 1478 C C . GLY A 1 193 ? -12.539 -2.049 -3.654 1 96.44 193 GLY A C 1
ATOM 1479 O O . GLY A 1 193 ? -11.375 -1.979 -3.252 1 96.44 193 GLY A O 1
ATOM 1480 N N . PRO A 1 194 ? -13.594 -2.732 -3.064 1 96.44 194 PRO A N 1
ATOM 1481 C CA . PRO A 1 194 ? -13.297 -3.557 -1.891 1 96.44 194 PRO A CA 1
ATOM 1482 C C . PRO A 1 194 ? -12.586 -4.863 -2.252 1 96.44 194 PRO A C 1
ATOM 1484 O O . PRO A 1 194 ? -12.141 -5.031 -3.389 1 96.44 194 PRO A O 1
ATOM 1487 N N . GLU A 1 195 ? -12.328 -5.793 -1.379 1 92.69 195 GLU A N 1
ATOM 1488 C CA . GLU A 1 195 ? -11.648 -7.066 -1.583 1 92.69 195 GLU A CA 1
ATOM 1489 C C . GLU A 1 195 ? -12.312 -7.875 -2.691 1 92.69 195 GLU A C 1
ATOM 1491 O O . GLU A 1 195 ? -11.633 -8.523 -3.486 1 92.69 195 GLU A O 1
ATOM 1496 N N . GLY A 1 196 ? -13.586 -7.852 -2.725 1 92.44 196 GLY A N 1
ATOM 1497 C CA . GLY A 1 196 ? -14.344 -8.586 -3.727 1 92.44 196 GLY A CA 1
ATOM 1498 C C . GLY A 1 196 ? -14.445 -7.848 -5.051 1 92.44 196 GLY A C 1
ATOM 1499 O O . GLY A 1 196 ? -15.078 -8.336 -5.988 1 92.44 196 GLY A O 1
ATOM 1500 N N . GLY A 1 197 ? -13.828 -6.695 -5.109 1 94.5 197 GLY A N 1
ATOM 1501 C CA . GLY A 1 197 ? -13.93 -5.871 -6.305 1 94.5 197 GLY A CA 1
ATOM 1502 C C . GLY A 1 197 ? -15.258 -5.141 -6.418 1 94.5 197 GLY A C 1
ATOM 1503 O O . GLY A 1 197 ? -16.172 -5.395 -5.641 1 94.5 197 GLY A O 1
ATOM 1504 N N . LEU A 1 198 ? -15.312 -4.18 -7.398 1 96.62 198 LEU A N 1
ATOM 1505 C CA . LEU A 1 198 ? -16.562 -3.494 -7.691 1 96.62 198 LEU A CA 1
ATOM 1506 C C . LEU A 1 198 ? -17.453 -4.348 -8.594 1 96.62 198 LEU A C 1
ATOM 1508 O O . LEU A 1 198 ? -16.969 -4.961 -9.547 1 96.62 198 LEU A O 1
ATOM 1512 N N . ALA A 1 199 ? -18.672 -4.426 -8.203 1 96.56 199 ALA A N 1
ATOM 1513 C CA . ALA A 1 199 ? -19.625 -5.086 -9.086 1 96.56 199 ALA A CA 1
ATOM 1514 C C . ALA A 1 199 ? -19.719 -4.363 -10.43 1 96.56 199 ALA A C 1
ATOM 1516 O O . ALA A 1 199 ? -19.5 -3.152 -10.508 1 96.56 199 ALA A O 1
ATOM 1517 N N . ALA A 1 200 ? -20.094 -5.16 -11.43 1 96.25 200 ALA A N 1
ATOM 1518 C CA . ALA A 1 200 ? -20.25 -4.578 -12.766 1 96.25 200 ALA A CA 1
ATOM 1519 C C . ALA A 1 200 ? -21.234 -3.416 -12.742 1 96.25 200 ALA A C 1
ATOM 1521 O O . ALA A 1 200 ? -21.016 -2.393 -13.391 1 96.25 200 ALA A O 1
ATOM 1522 N N . GLU A 1 201 ? -22.297 -3.58 -11.922 1 97.12 201 GLU A N 1
ATOM 1523 C CA . GLU A 1 201 ? -23.297 -2.537 -11.797 1 97.12 201 GLU A CA 1
ATOM 1524 C C . GLU A 1 201 ? -22.734 -1.29 -11.125 1 97.12 201 GLU A C 1
ATOM 1526 O O . GLU A 1 201 ? -23.156 -0.171 -11.422 1 97.12 201 GLU A O 1
ATOM 1531 N N . GLU A 1 202 ? -21.844 -1.408 -10.266 1 98.06 202 GLU A N 1
ATOM 1532 C CA . GLU A 1 202 ? -21.219 -0.288 -9.562 1 98.06 202 GLU A CA 1
ATOM 1533 C C . GLU A 1 202 ? -20.266 0.479 -10.477 1 98.06 202 GLU A C 1
ATOM 1535 O O . GLU A 1 202 ? -20.234 1.711 -10.453 1 98.06 202 GLU A O 1
ATOM 1540 N N . VAL A 1 203 ? -19.562 -0.323 -11.234 1 97.69 203 VAL A N 1
ATOM 1541 C CA . VAL A 1 203 ? -18.688 0.314 -12.211 1 97.69 203 VAL A CA 1
ATOM 1542 C C . VAL A 1 203 ? -19.531 1.074 -13.234 1 97.69 203 VAL A C 1
ATOM 1544 O O . VAL A 1 203 ? -19.219 2.223 -13.57 1 97.69 203 VAL A O 1
ATOM 1547 N N . ALA A 1 204 ? -20.516 0.507 -13.664 1 97.75 204 ALA A N 1
ATOM 1548 C CA . ALA A 1 204 ? -21.406 1.157 -14.617 1 97.75 204 ALA A CA 1
ATOM 1549 C C . ALA A 1 204 ? -22.016 2.422 -14.023 1 97.75 204 ALA A C 1
ATOM 1551 O O . ALA A 1 204 ? -22.125 3.447 -14.703 1 97.75 204 ALA A O 1
ATOM 1552 N N . ALA A 1 205 ? -22.484 2.293 -12.812 1 98.12 205 ALA A N 1
ATOM 1553 C CA . ALA A 1 205 ? -23.031 3.461 -12.141 1 98.12 205 ALA A CA 1
ATOM 1554 C C . ALA A 1 205 ? -22 4.574 -12.023 1 98.12 205 ALA A C 1
ATOM 1556 O O . ALA A 1 205 ? -22.312 5.746 -12.242 1 98.12 205 ALA A O 1
ATOM 1557 N N . ALA A 1 206 ? -20.75 4.203 -11.656 1 98.12 206 ALA A N 1
ATOM 1558 C CA . ALA A 1 206 ? -19.672 5.191 -11.586 1 98.12 206 ALA A CA 1
ATOM 1559 C C . ALA A 1 206 ? -19.469 5.883 -12.938 1 98.12 206 ALA A C 1
ATOM 1561 O O . ALA A 1 206 ? -19.391 7.109 -13.008 1 98.12 206 ALA A O 1
ATOM 1562 N N . GLN A 1 207 ? -19.5 5.137 -13.914 1 97.38 207 GLN A N 1
ATOM 1563 C CA . GLN A 1 207 ? -19.312 5.688 -15.258 1 97.38 207 GLN A CA 1
ATOM 1564 C C . GLN A 1 207 ? -20.469 6.602 -15.641 1 97.38 207 GLN A C 1
ATOM 1566 O O . GLN A 1 207 ? -20.266 7.648 -16.25 1 97.38 207 GLN A O 1
ATOM 1571 N N . ALA A 1 208 ? -21.641 6.199 -15.273 1 97.81 208 ALA A N 1
ATOM 1572 C CA . ALA A 1 208 ? -22.812 7.02 -15.539 1 97.81 208 ALA A CA 1
ATOM 1573 C C . ALA A 1 208 ? -22.719 8.367 -14.836 1 97.81 208 ALA A C 1
ATOM 1575 O O . ALA A 1 208 ? -23.312 9.352 -15.273 1 97.81 208 ALA A O 1
ATOM 1576 N N . HIS A 1 209 ? -21.953 8.43 -13.805 1 97.75 209 HIS A N 1
ATOM 1577 C CA . HIS A 1 209 ? -21.797 9.672 -13.047 1 97.75 209 HIS A CA 1
ATOM 1578 C C . HIS A 1 209 ? -20.484 10.367 -13.414 1 97.75 209 HIS A C 1
ATOM 1580 O O . HIS A 1 209 ? -20 11.203 -12.656 1 97.75 209 HIS A O 1
ATOM 1586 N N . GLY A 1 210 ? -19.891 9.883 -14.445 1 96.69 210 GLY A N 1
ATOM 1587 C CA . GLY A 1 210 ? -18.797 10.641 -15.023 1 96.69 210 GLY A CA 1
ATOM 1588 C C . GLY A 1 210 ? -17.438 10.094 -14.664 1 96.69 210 GLY A C 1
ATOM 1589 O O . GLY A 1 210 ? -16.406 10.672 -15.023 1 96.69 210 GLY A O 1
ATOM 1590 N N . PHE A 1 211 ? -17.375 9.008 -14.055 1 98.19 211 PHE A N 1
ATOM 1591 C CA . PHE A 1 211 ? -16.078 8.406 -13.703 1 98.19 211 PHE A CA 1
ATOM 1592 C C . PHE A 1 211 ? -15.422 7.797 -14.938 1 98.19 211 PHE A C 1
ATOM 1594 O O . PHE A 1 211 ? -16.062 7.062 -15.695 1 98.19 211 PHE A O 1
ATOM 1601 N N . ARG A 1 212 ? -14.211 8.156 -15.094 1 97.56 212 ARG A N 1
ATOM 1602 C CA . ARG A 1 212 ? -13.398 7.457 -16.094 1 97.56 212 ARG A CA 1
ATOM 1603 C C . ARG A 1 212 ? -12.703 6.246 -15.477 1 97.56 212 ARG A C 1
ATOM 1605 O O . ARG A 1 212 ? -12.203 6.309 -14.352 1 97.56 212 ARG A O 1
ATOM 1612 N N . 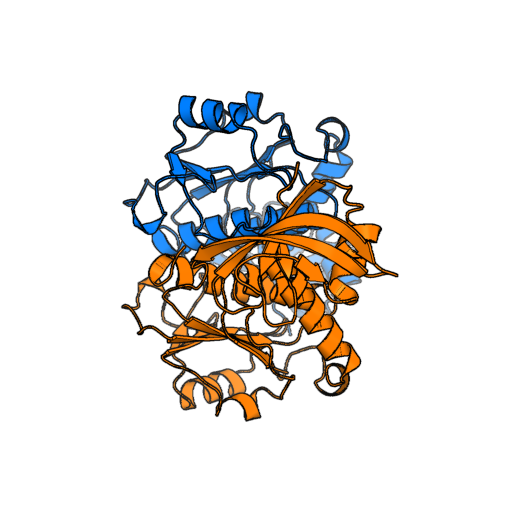SER A 1 213 ? -12.648 5.109 -16.25 1 97.25 213 SER A N 1
ATOM 1613 C CA . SER A 1 213 ? -12.102 3.861 -15.727 1 97.25 213 SER A CA 1
ATOM 1614 C C . SER A 1 213 ? -10.602 3.77 -15.961 1 97.25 213 SER A C 1
ATOM 1616 O O . SER A 1 213 ? -10.141 3.836 -17.109 1 97.25 213 SER A O 1
ATOM 1618 N N . LEU A 1 214 ? -9.938 3.631 -14.836 1 97.44 214 LEU A N 1
ATOM 1619 C CA . LEU A 1 214 ? -8.484 3.537 -14.891 1 97.44 214 LEU A CA 1
ATOM 1620 C C . LEU A 1 214 ? -8.008 2.135 -14.516 1 97.44 214 LEU A C 1
ATOM 1622 O O . LEU A 1 214 ? -8.531 1.533 -13.578 1 97.44 214 LEU A O 1
ATOM 1626 N N . ARG A 1 215 ? -7.109 1.641 -15.32 1 95.81 215 ARG A N 1
ATOM 1627 C CA . ARG A 1 215 ? -6.48 0.354 -15.031 1 95.81 215 ARG A CA 1
ATOM 1628 C C . ARG A 1 215 ? -5.133 0.542 -14.344 1 95.81 215 ARG A C 1
ATOM 1630 O O . ARG A 1 215 ? -4.355 1.419 -14.727 1 95.81 215 ARG A O 1
ATOM 1637 N N . MET A 1 216 ? -4.914 -0.255 -13.273 1 95.19 216 MET A N 1
ATOM 1638 C CA . MET A 1 216 ? -3.689 -0.157 -12.484 1 95.19 216 MET A CA 1
ATOM 1639 C C . MET A 1 216 ? -2.734 -1.299 -12.812 1 95.19 216 MET A C 1
ATOM 1641 O O . MET A 1 216 ? -2.26 -1.995 -11.914 1 95.19 216 MET A O 1
ATOM 1645 N N . GLY A 1 217 ? -2.486 -1.48 -14.133 1 93.81 217 GLY A N 1
ATOM 1646 C CA . GLY A 1 217 ? -1.536 -2.492 -14.562 1 93.81 217 GLY A CA 1
ATOM 1647 C C . GLY A 1 217 ? -2.162 -3.865 -14.734 1 93.81 217 GLY A C 1
ATOM 1648 O O . GLY A 1 217 ? -3.369 -4.027 -14.555 1 93.81 217 GLY A O 1
ATOM 1649 N N . PRO A 1 218 ? -1.364 -4.875 -15.117 1 92.56 218 PRO A N 1
ATOM 1650 C CA . PRO A 1 218 ? -1.883 -6.199 -15.477 1 92.56 218 PRO A CA 1
ATOM 1651 C C . PRO A 1 218 ? -2.088 -7.102 -14.266 1 92.56 218 PRO A C 1
ATOM 1653 O O . PRO A 1 218 ? -2.73 -8.148 -14.367 1 92.56 218 PRO A O 1
ATOM 1656 N N . ARG A 1 219 ? -1.502 -6.801 -13.172 1 94.06 219 ARG A N 1
ATOM 1657 C CA . ARG A 1 219 ? -1.646 -7.582 -11.945 1 94.06 219 ARG A CA 1
ATOM 1658 C C . ARG A 1 219 ? -2.867 -7.137 -11.148 1 94.06 219 ARG A C 1
ATOM 1660 O O . ARG A 1 219 ? -3.229 -5.957 -11.164 1 94.06 219 ARG A O 1
ATOM 1667 N N . ILE A 1 220 ? -3.518 -7.969 -10.492 1 93.31 220 ILE A N 1
ATOM 1668 C CA . ILE A 1 220 ? -4.641 -7.641 -9.617 1 93.31 220 ILE A CA 1
ATOM 1669 C C . ILE A 1 220 ? -4.121 -7.152 -8.266 1 93.31 220 ILE A C 1
ATOM 1671 O O . ILE A 1 220 ? -3.506 -7.918 -7.52 1 93.31 220 ILE A O 1
ATOM 1675 N N . LEU A 1 221 ? -4.312 -5.949 -7.988 1 96.19 221 LEU A N 1
ATOM 1676 C CA . LEU A 1 221 ? -3.895 -5.371 -6.715 1 96.19 221 LEU A CA 1
ATOM 1677 C C . LEU A 1 221 ? -4.938 -5.633 -5.633 1 96.19 221 LEU A C 1
ATOM 1679 O O . LEU A 1 221 ? -6.141 -5.602 -5.902 1 96.19 221 LEU A O 1
ATOM 1683 N N . ARG A 1 222 ? -4.586 -5.828 -4.449 1 95.81 222 ARG A N 1
ATOM 1684 C CA . ARG A 1 222 ? -5.512 -5.836 -3.322 1 95.81 222 ARG A CA 1
ATOM 1685 C C . ARG A 1 222 ? -6.176 -4.473 -3.148 1 95.81 222 ARG A C 1
ATOM 1687 O O . ARG A 1 222 ? -5.648 -3.457 -3.604 1 95.81 222 ARG A O 1
ATOM 1694 N N . ALA A 1 223 ? -7.188 -4.445 -2.48 1 95.31 223 ALA A N 1
ATOM 1695 C CA . ALA A 1 223 ? -8.008 -3.246 -2.35 1 95.31 223 ALA A CA 1
ATOM 1696 C C . ALA A 1 223 ? -7.207 -2.092 -1.758 1 95.31 223 ALA A C 1
ATOM 1698 O O . ALA A 1 223 ? -7.207 -0.984 -2.301 1 95.31 223 ALA A O 1
ATOM 1699 N N . GLU A 1 224 ? -6.527 -2.32 -0.651 1 95.5 224 GLU A N 1
ATOM 1700 C CA . GLU A 1 224 ? -5.773 -1.257 0.007 1 95.5 224 GLU A CA 1
ATOM 1701 C C . GLU A 1 224 ? -4.59 -0.808 -0.848 1 95.5 224 GLU A C 1
ATOM 1703 O O . GLU A 1 224 ? -4.238 0.373 -0.86 1 95.5 224 GLU A O 1
ATOM 1708 N N . THR A 1 225 ? -3.98 -1.772 -1.594 1 97 225 THR A N 1
ATOM 1709 C CA . THR A 1 225 ? -2.863 -1.438 -2.471 1 97 225 THR A CA 1
ATOM 1710 C C . THR A 1 225 ? -3.324 -0.541 -3.615 1 97 225 THR A C 1
ATOM 1712 O O . THR A 1 225 ? -2.654 0.437 -3.955 1 97 225 THR A O 1
ATOM 1715 N N . ALA A 1 226 ? -4.473 -0.886 -4.215 1 97.38 226 ALA A N 1
ATOM 1716 C CA . ALA A 1 226 ? -5.004 -0.115 -5.336 1 97.38 226 ALA A CA 1
ATOM 1717 C C . ALA A 1 226 ? -5.25 1.337 -4.934 1 97.38 226 ALA A C 1
ATOM 1719 O O . ALA A 1 226 ? -4.855 2.26 -5.648 1 97.38 226 ALA A O 1
ATOM 1720 N N . ALA A 1 227 ? -5.879 1.555 -3.832 1 97.19 227 ALA A N 1
ATOM 1721 C CA . ALA A 1 227 ? -6.188 2.904 -3.367 1 97.19 227 ALA A CA 1
ATOM 1722 C C . ALA A 1 227 ? -4.91 3.701 -3.113 1 97.19 227 ALA A C 1
ATOM 1724 O O . ALA A 1 227 ? -4.766 4.828 -3.596 1 97.19 227 ALA A O 1
ATOM 1725 N N . ILE A 1 228 ? -3.959 3.109 -2.365 1 97.5 228 ILE A N 1
ATOM 1726 C CA . ILE A 1 228 ? -2.727 3.785 -1.978 1 97.5 228 ILE A CA 1
ATOM 1727 C C . ILE A 1 228 ? -1.89 4.086 -3.219 1 97.5 228 ILE A C 1
ATOM 1729 O O . ILE A 1 228 ? -1.375 5.195 -3.375 1 97.5 228 ILE A O 1
ATOM 1733 N N . ALA A 1 229 ? -1.812 3.105 -4.133 1 98.31 229 ALA A N 1
ATOM 1734 C CA . ALA A 1 229 ? -1.053 3.287 -5.367 1 98.31 229 ALA A CA 1
ATOM 1735 C C . ALA A 1 229 ? -1.675 4.375 -6.238 1 98.31 229 ALA A C 1
ATOM 1737 O O . ALA A 1 229 ? -0.965 5.219 -6.793 1 98.31 229 ALA A O 1
ATOM 1738 N N . ALA A 1 230 ? -2.947 4.414 -6.344 1 98.56 230 ALA A N 1
ATOM 1739 C CA . ALA A 1 230 ? -3.633 5.406 -7.164 1 98.56 230 ALA A CA 1
ATOM 1740 C C . ALA A 1 230 ? -3.414 6.816 -6.617 1 98.56 230 ALA A C 1
ATOM 1742 O O . ALA A 1 230 ? -3.156 7.75 -7.379 1 98.56 230 ALA A O 1
ATOM 1743 N N . ILE A 1 231 ? -3.523 6.949 -5.297 1 98.56 231 ILE A N 1
ATOM 1744 C CA . ILE A 1 231 ? -3.309 8.25 -4.668 1 98.56 231 ILE A CA 1
ATOM 1745 C C . ILE A 1 231 ? -1.871 8.703 -4.906 1 98.56 231 ILE A C 1
ATOM 1747 O O . ILE A 1 231 ? -1.635 9.859 -5.273 1 98.56 231 ILE A O 1
ATOM 1751 N N . ALA A 1 232 ? -0.924 7.801 -4.723 1 98.56 232 ALA A N 1
ATOM 1752 C CA . ALA A 1 232 ? 0.488 8.133 -4.898 1 98.56 232 ALA A CA 1
ATOM 1753 C C . ALA A 1 232 ? 0.773 8.562 -6.336 1 98.56 232 ALA A C 1
ATOM 1755 O O . ALA A 1 232 ? 1.466 9.555 -6.57 1 98.56 232 ALA A O 1
ATOM 1756 N N . VAL A 1 233 ? 0.231 7.855 -7.281 1 98.44 233 VAL A N 1
ATOM 1757 C CA . VAL A 1 233 ? 0.457 8.148 -8.695 1 98.44 233 VAL A CA 1
ATOM 1758 C C . VAL A 1 233 ? -0.184 9.484 -9.055 1 98.44 233 VAL A C 1
ATOM 1760 O O . VAL A 1 233 ? 0.432 10.312 -9.727 1 98.44 233 VAL A O 1
ATOM 1763 N N . ALA A 1 234 ? -1.385 9.719 -8.602 1 98.5 234 ALA A N 1
ATOM 1764 C CA . ALA A 1 234 ? -2.057 10.984 -8.867 1 98.5 234 ALA A CA 1
ATOM 1765 C C . ALA A 1 234 ? -1.264 12.156 -8.289 1 98.5 234 ALA A C 1
ATOM 1767 O O . ALA A 1 234 ? -1.085 13.18 -8.953 1 98.5 234 ALA A O 1
ATOM 1768 N N . GLN A 1 235 ? -0.822 11.992 -7.031 1 97.94 235 GLN A N 1
ATOM 1769 C CA . GLN A 1 235 ? -0.029 13.039 -6.398 1 97.94 235 GLN A CA 1
ATOM 1770 C C . GLN A 1 235 ? 1.271 13.281 -7.16 1 97.94 235 GLN A C 1
ATOM 1772 O O . GLN A 1 235 ? 1.723 14.422 -7.277 1 97.94 235 GLN A O 1
ATOM 1777 N N . ALA A 1 236 ? 1.89 12.242 -7.645 1 97.56 236 ALA A N 1
ATOM 1778 C CA . ALA A 1 236 ? 3.15 12.383 -8.367 1 97.56 236 ALA A CA 1
ATOM 1779 C C . ALA A 1 236 ? 2.941 13.094 -9.703 1 97.56 236 ALA A C 1
ATOM 1781 O O . ALA A 1 236 ? 3.719 13.984 -10.062 1 97.56 236 ALA A O 1
ATOM 1782 N N . LEU A 1 237 ? 1.934 12.766 -10.367 1 97.12 237 LEU A N 1
ATOM 1783 C CA . LEU A 1 237 ? 1.702 13.297 -11.703 1 97.12 237 LEU A CA 1
ATOM 1784 C C . LEU A 1 237 ? 1.163 14.719 -11.641 1 97.12 237 LEU A C 1
ATOM 1786 O O . LEU A 1 237 ? 1.501 15.562 -12.477 1 97.12 237 LEU A O 1
ATOM 1790 N N . TRP A 1 238 ? 0.286 14.992 -10.609 1 97.5 238 TRP A N 1
ATOM 1791 C CA . TRP A 1 238 ? -0.499 16.219 -10.703 1 97.5 238 TRP A CA 1
ATOM 1792 C C . TRP A 1 238 ? -0.432 17 -9.391 1 97.5 238 TRP A C 1
ATOM 1794 O O . TRP A 1 238 ? -0.899 18.141 -9.32 1 97.5 238 TRP A O 1
ATOM 1804 N N . GLY A 1 239 ? 0.139 16.344 -8.352 1 96.44 239 GLY A N 1
ATOM 1805 C CA . GLY A 1 239 ? 0.163 16.969 -7.039 1 96.44 239 GLY A CA 1
ATOM 1806 C C . GLY A 1 239 ? 1.564 17.297 -6.555 1 96.44 239 GLY A C 1
ATOM 1807 O O . GLY A 1 239 ? 2.342 17.922 -7.266 1 96.44 239 GLY A O 1
ATOM 1808 N N . ASP A 1 240 ? 1.909 16.906 -5.398 1 94.31 240 ASP A N 1
ATOM 1809 C CA . ASP A 1 240 ? 3.104 17.438 -4.754 1 94.31 240 ASP A CA 1
ATOM 1810 C C . ASP A 1 240 ? 4.082 16.328 -4.402 1 94.31 240 ASP A C 1
ATOM 1812 O O . ASP A 1 240 ? 4.965 16.5 -3.559 1 94.31 240 ASP A O 1
ATOM 1816 N N . LEU A 1 241 ? 3.754 15.094 -5.02 1 93.31 241 LEU A N 1
ATOM 1817 C CA . LEU A 1 241 ? 4.695 14 -4.785 1 93.31 241 LEU A CA 1
ATOM 1818 C C . LEU A 1 241 ? 5.789 13.992 -5.848 1 93.31 241 LEU A C 1
ATOM 1820 O O . LEU A 1 241 ? 5.543 14.352 -7.004 1 93.31 241 LEU A O 1
ATOM 1824 N N . MET B 1 1 ? -16.875 -17.734 -9.508 1 48.91 1 MET B N 1
ATOM 1825 C CA . MET B 1 1 ? -15.922 -18.234 -8.516 1 48.91 1 MET B CA 1
ATOM 1826 C C . MET B 1 1 ? -14.562 -17.578 -8.68 1 48.91 1 MET B C 1
ATOM 1828 O O . MET B 1 1 ? -14.141 -17.281 -9.805 1 48.91 1 MET B O 1
ATOM 1832 N N . PRO B 1 2 ? -14.07 -17.234 -7.426 1 59.97 2 PRO B N 1
ATOM 1833 C CA . PRO B 1 2 ? -12.836 -16.469 -7.621 1 59.97 2 PRO B CA 1
ATOM 1834 C C . PRO B 1 2 ? -11.773 -17.266 -8.383 1 59.97 2 PRO B C 1
ATOM 1836 O O . PRO B 1 2 ? -11.727 -18.484 -8.297 1 59.97 2 PRO B O 1
ATOM 1839 N N . ARG B 1 3 ? -11.188 -16.734 -9.375 1 80.94 3 ARG B N 1
ATOM 1840 C CA . ARG B 1 3 ? -10.148 -17.328 -10.211 1 80.94 3 ARG B CA 1
ATOM 1841 C C . ARG B 1 3 ? -8.977 -17.812 -9.367 1 80.94 3 ARG B C 1
ATOM 1843 O O . ARG B 1 3 ? -8.461 -17.078 -8.523 1 80.94 3 ARG B O 1
ATOM 1850 N N . ILE B 1 4 ? -8.898 -19.172 -9.336 1 93.19 4 ILE B N 1
ATOM 1851 C CA . ILE B 1 4 ? -7.812 -19.781 -8.586 1 93.19 4 ILE B CA 1
ATOM 1852 C C . ILE B 1 4 ? -6.539 -19.781 -9.43 1 93.19 4 ILE B C 1
ATOM 1854 O O . ILE B 1 4 ? -6.52 -20.328 -10.539 1 93.19 4 ILE B O 1
ATOM 1858 N N . HIS B 1 5 ? -5.512 -19.141 -8.891 1 95.38 5 HIS B N 1
ATOM 1859 C CA . HIS B 1 5 ? -4.199 -19.062 -9.516 1 95.38 5 HIS B CA 1
ATOM 1860 C C . HIS B 1 5 ? -3.107 -19.562 -8.57 1 95.38 5 HIS B C 1
ATOM 1862 O O . HIS B 1 5 ? -2.852 -18.953 -7.531 1 95.38 5 HIS B O 1
ATOM 1868 N N . LEU B 1 6 ? -2.494 -20.688 -8.945 1 96.5 6 LEU B N 1
ATOM 1869 C CA . LEU B 1 6 ? -1.635 -21.344 -7.973 1 96.5 6 LEU B CA 1
ATOM 1870 C C . LEU B 1 6 ? -0.226 -21.531 -8.523 1 96.5 6 LEU B C 1
ATOM 1872 O O . LEU B 1 6 ? -0.056 -21.859 -9.703 1 96.5 6 LEU B O 1
ATOM 1876 N N . TYR B 1 7 ? 0.696 -21.359 -7.684 1 96.44 7 TYR B N 1
ATOM 1877 C CA . TYR B 1 7 ? 2.092 -21.625 -8.016 1 96.44 7 TYR B CA 1
ATOM 1878 C C . TYR B 1 7 ? 2.404 -23.109 -7.906 1 96.44 7 TYR B C 1
ATOM 1880 O O . TYR B 1 7 ? 2.088 -23.75 -6.895 1 96.44 7 TYR B O 1
ATOM 1888 N N . ALA B 1 8 ? 2.994 -23.609 -8.867 1 95.88 8 ALA B N 1
ATOM 1889 C CA . ALA B 1 8 ? 3.529 -24.969 -8.875 1 95.88 8 ALA B CA 1
ATOM 1890 C C . ALA B 1 8 ? 5.047 -24.969 -9.047 1 95.88 8 ALA B C 1
ATOM 1892 O O . ALA B 1 8 ? 5.555 -24.719 -10.148 1 95.88 8 ALA B O 1
ATOM 1893 N N . ASP B 1 9 ? 5.633 -25.234 -8.156 1 92.75 9 ASP B N 1
ATOM 1894 C CA . ASP B 1 9 ? 7.094 -25.234 -8.195 1 92.75 9 ASP B CA 1
ATOM 1895 C C . ASP B 1 9 ? 7.625 -26.469 -8.922 1 92.75 9 ASP B C 1
ATOM 1897 O O . ASP B 1 9 ? 8.289 -27.312 -8.312 1 92.75 9 ASP B O 1
ATOM 1901 N N . SER B 1 10 ? 7.398 -26.562 -10.133 1 94.06 10 SER B N 1
ATOM 1902 C CA . SER B 1 10 ? 7.789 -27.656 -11.016 1 94.06 10 SER B CA 1
ATOM 1903 C C . SER B 1 10 ? 7.637 -27.266 -12.477 1 94.06 10 SER B C 1
ATOM 1905 O O . SER B 1 10 ? 7.012 -26.25 -12.797 1 94.06 10 SER B O 1
ATOM 1907 N N . ASP B 1 11 ? 8.312 -28.109 -13.289 1 93.38 11 ASP B N 1
ATOM 1908 C CA . ASP B 1 11 ? 8.047 -27.953 -14.719 1 93.38 11 ASP B CA 1
ATOM 1909 C C . ASP B 1 11 ? 6.629 -28.406 -15.062 1 93.38 11 ASP B C 1
ATOM 1911 O O . ASP B 1 11 ? 6.16 -29.438 -14.562 1 93.38 11 ASP B O 1
ATOM 1915 N N . LEU B 1 12 ? 6.031 -27.594 -15.867 1 95.12 12 LEU B N 1
ATOM 1916 C CA . LEU B 1 12 ? 4.652 -27.875 -16.25 1 95.12 12 LEU B CA 1
ATOM 1917 C C . LEU B 1 12 ? 4.574 -28.312 -17.703 1 95.12 12 LEU B C 1
ATOM 1919 O O . LEU B 1 12 ? 5.203 -27.719 -18.578 1 95.12 12 LEU B O 1
ATOM 1923 N N . PRO B 1 13 ? 3.736 -29.344 -17.891 1 94 13 PRO B N 1
ATOM 1924 C CA . PRO B 1 13 ? 3.527 -29.766 -19.281 1 94 13 PRO B CA 1
ATOM 1925 C C . PRO B 1 13 ? 2.561 -28.844 -20.031 1 94 13 PRO B C 1
ATOM 1927 O O . PRO B 1 13 ? 1.776 -28.125 -19.406 1 94 13 PRO B O 1
ATOM 1930 N N . GLU B 1 14 ? 2.65 -29.062 -21.266 1 89.06 14 GLU B N 1
ATOM 1931 C CA . GLU B 1 14 ? 1.736 -28.25 -22.062 1 89.06 14 GLU B CA 1
ATOM 1932 C C . GLU B 1 14 ? 0.3 -28.75 -21.922 1 89.06 14 GLU B C 1
ATOM 1934 O O . GLU B 1 14 ? -0.643 -27.953 -21.953 1 89.06 14 GLU B O 1
ATOM 1939 N N . SER B 1 15 ? 0.324 -29.922 -21.938 1 93.44 15 SER B N 1
ATOM 1940 C CA . SER B 1 15 ? -0.982 -30.547 -21.75 1 93.44 15 SER B CA 1
ATOM 1941 C C . SER B 1 15 ? -0.853 -31.938 -21.125 1 93.44 15 SER B C 1
ATOM 1943 O O . SER B 1 15 ? 0.233 -32.531 -21.109 1 93.44 15 SER B O 1
ATOM 1945 N N . GLY B 1 16 ? -2.109 -32.344 -20.578 1 93.69 16 GLY B N 1
ATOM 1946 C CA . GLY B 1 16 ? -2.123 -33.688 -20.016 1 93.69 16 GLY B CA 1
ATOM 1947 C C . GLY B 1 16 ? -2.184 -33.688 -18.5 1 93.69 16 GLY B C 1
ATOM 1948 O O . GLY B 1 16 ? -2.42 -32.656 -17.875 1 93.69 16 GLY B O 1
ATOM 1949 N N . PRO B 1 17 ? -2.02 -34.844 -18.094 1 95.56 17 PRO B N 1
ATOM 1950 C CA . PRO B 1 17 ? -2.105 -35 -16.641 1 95.56 17 PRO B CA 1
ATOM 1951 C C . PRO B 1 17 ? -0.904 -34.375 -15.922 1 95.56 17 PRO B C 1
ATOM 1953 O O . PRO B 1 17 ? 0.215 -34.438 -16.438 1 95.56 17 PRO B O 1
ATOM 1956 N N . PHE B 1 18 ? -1.234 -33.812 -14.828 1 96.5 18 PHE B N 1
ATOM 1957 C CA . PHE B 1 18 ? -0.197 -33.188 -14.008 1 96.5 18 PHE B CA 1
ATOM 1958 C C . PHE B 1 18 ? -0.52 -33.375 -12.523 1 96.5 18 PHE B C 1
ATOM 1960 O O . PHE B 1 18 ? -1.643 -33.094 -12.094 1 96.5 18 PHE B O 1
ATOM 1967 N N . LEU B 1 19 ? 0.539 -33.781 -11.859 1 96.19 19 LEU B N 1
ATOM 1968 C CA . LEU B 1 19 ? 0.394 -33.906 -10.414 1 96.19 19 LEU B CA 1
ATOM 1969 C C . LEU B 1 19 ? 0.927 -32.688 -9.695 1 96.19 19 LEU B C 1
ATOM 1971 O O . LEU B 1 19 ? 2.133 -32.438 -9.711 1 96.19 19 LEU B O 1
ATOM 1975 N N . LEU B 1 20 ? -0.009 -32.031 -9.078 1 96.06 20 LEU B N 1
ATOM 1976 C CA . LEU B 1 20 ? 0.343 -30.781 -8.406 1 96.06 20 LEU B CA 1
ATOM 1977 C C . LEU B 1 20 ? 1.219 -31.047 -7.184 1 96.06 20 LEU B C 1
ATOM 1979 O O . LEU B 1 20 ? 0.948 -31.969 -6.414 1 96.06 20 LEU B O 1
ATOM 1983 N N . PRO B 1 21 ? 2.361 -30.141 -6.941 1 95.44 21 PRO B N 1
ATOM 1984 C CA . PRO B 1 21 ? 3.234 -30.344 -5.785 1 95.44 21 PRO B CA 1
ATOM 1985 C C . PRO B 1 21 ? 2.488 -30.234 -4.457 1 95.44 21 PRO B C 1
ATOM 1987 O O . PRO B 1 21 ? 1.438 -29.594 -4.383 1 95.44 21 PRO B O 1
ATOM 1990 N N . ALA B 1 22 ? 3.043 -30.781 -3.434 1 92.19 22 ALA B N 1
ATOM 1991 C CA . ALA B 1 22 ? 2.385 -30.984 -2.146 1 92.19 22 ALA B CA 1
ATOM 1992 C C . ALA B 1 22 ? 1.886 -29.672 -1.569 1 92.19 22 ALA B C 1
ATOM 1994 O O . ALA B 1 22 ? 0.734 -29.562 -1.142 1 92.19 22 ALA B O 1
ATOM 1995 N N . GLY B 1 23 ? 2.807 -28.703 -1.46 1 90.31 23 GLY B N 1
ATOM 1996 C CA . GLY B 1 23 ? 2.404 -27.422 -0.894 1 90.31 23 GLY B CA 1
ATOM 1997 C C . GLY B 1 23 ? 1.197 -26.812 -1.586 1 90.31 23 GLY B C 1
ATOM 1998 O O . GLY B 1 23 ? 0.219 -26.453 -0.932 1 90.31 23 GLY B O 1
ATOM 1999 N N . ALA B 1 24 ? 1.291 -26.75 -2.865 1 93.5 24 ALA B N 1
ATOM 2000 C CA . ALA B 1 24 ? 0.197 -26.172 -3.645 1 93.5 24 ALA B CA 1
ATOM 2001 C C . ALA B 1 24 ? -1.056 -27.047 -3.551 1 93.5 24 ALA B C 1
ATOM 2003 O O . ALA B 1 24 ? -2.176 -26.531 -3.553 1 93.5 24 ALA B O 1
ATOM 2004 N N . SER B 1 25 ? -0.926 -28.375 -3.453 1 95.62 25 SER B N 1
ATOM 2005 C CA . SER B 1 25 ? -2.053 -29.281 -3.26 1 95.62 25 SER B CA 1
ATOM 2006 C C . SER B 1 25 ? -2.791 -28.984 -1.961 1 95.62 25 SER B C 1
ATOM 2008 O O . SER B 1 25 ? -4.023 -28.953 -1.934 1 95.62 25 SER B O 1
ATOM 2010 N N . HIS B 1 26 ? -1.964 -28.859 -1.099 1 94.31 26 HIS B N 1
ATOM 2011 C CA . HIS B 1 26 ? -2.578 -28.547 0.185 1 94.31 26 HIS B CA 1
ATOM 2012 C C . HIS B 1 26 ? -3.398 -27.266 0.101 1 94.31 26 HIS B C 1
ATOM 2014 O O . HIS B 1 26 ? -4.539 -27.219 0.564 1 94.31 26 HIS B O 1
ATOM 2020 N N . HIS B 1 27 ? -2.672 -26.344 -0.441 1 92.56 27 HIS B N 1
ATOM 2021 C CA . HIS B 1 27 ? -3.381 -25.078 -0.586 1 92.56 27 HIS B CA 1
ATOM 2022 C C . HIS B 1 27 ? -4.672 -25.266 -1.381 1 92.56 27 HIS B C 1
ATOM 2024 O O . HIS B 1 27 ? -5.734 -24.812 -0.953 1 92.56 27 HIS B O 1
ATOM 2030 N N . LEU B 1 28 ? -4.672 -25.844 -2.498 1 95.62 28 LEU B N 1
ATOM 2031 C CA . LEU B 1 28 ? -5.801 -26.031 -3.396 1 95.62 28 LEU B CA 1
ATOM 2032 C C . LEU B 1 28 ? -6.895 -26.859 -2.725 1 95.62 28 LEU B C 1
ATOM 2034 O O . LEU B 1 28 ? -8.07 -26.5 -2.787 1 95.62 28 LEU B O 1
ATOM 2038 N N . LEU B 1 29 ? -6.648 -28.078 -2.119 1 93.81 29 LEU B N 1
ATOM 2039 C CA . LEU B 1 29 ? -7.605 -29.062 -1.634 1 93.81 29 LEU B CA 1
ATOM 2040 C C . LEU B 1 29 ? -8.109 -28.703 -0.241 1 93.81 29 LEU B C 1
ATOM 2042 O O . LEU B 1 29 ? -9.289 -28.859 0.057 1 93.81 29 LEU B O 1
ATOM 2046 N N . LYS B 1 30 ? -7.184 -27.953 0.638 1 92.62 30 LYS B N 1
ATOM 2047 C CA . LYS B 1 30 ? -7.57 -27.766 2.033 1 92.62 30 LYS B CA 1
ATOM 2048 C C . LYS B 1 30 ? -7.957 -26.312 2.307 1 92.62 30 LYS B C 1
ATOM 2050 O O . LYS B 1 30 ? -8.898 -26.047 3.057 1 92.62 30 LYS B O 1
ATOM 2055 N N . VAL B 1 31 ? -7.113 -25.656 1.728 1 89.94 31 VAL B N 1
ATOM 2056 C CA . VAL B 1 31 ? -7.371 -24.25 2.016 1 89.94 31 VAL B CA 1
ATOM 2057 C C . VAL B 1 31 ? -8.477 -23.719 1.104 1 89.94 31 VAL B C 1
ATOM 2059 O O . VAL B 1 31 ? -9.445 -23.125 1.574 1 89.94 31 VAL B O 1
ATOM 2062 N N . LEU B 1 32 ? -8.484 -23.875 -0.121 1 91.25 32 LEU B N 1
ATOM 2063 C CA . LEU B 1 32 ? -9.461 -23.359 -1.077 1 91.25 32 LEU B CA 1
ATOM 2064 C C . LEU B 1 32 ? -10.602 -24.344 -1.274 1 91.25 32 LEU B C 1
ATOM 2066 O O . LEU B 1 32 ? -11.633 -24 -1.849 1 91.25 32 LEU B O 1
ATOM 2070 N N . ARG B 1 33 ? -10.289 -25.516 -0.943 1 94.19 33 ARG B N 1
ATOM 2071 C CA . ARG B 1 33 ? -11.305 -26.562 -0.974 1 94.19 33 ARG B CA 1
ATOM 2072 C C . ARG B 1 33 ? -11.867 -26.734 -2.381 1 94.19 33 ARG B C 1
ATOM 2074 O O . ARG B 1 33 ? -13.086 -26.766 -2.568 1 94.19 33 ARG B O 1
ATOM 2081 N N . ALA B 1 34 ? -11.125 -26.859 -3.209 1 93.88 34 ALA B N 1
ATOM 2082 C CA . ALA B 1 34 ? -11.492 -27.016 -4.613 1 93.88 34 ALA B CA 1
ATOM 2083 C C . ALA B 1 34 ? -12.164 -28.359 -4.867 1 93.88 34 ALA B C 1
ATOM 2085 O O . ALA B 1 34 ? -11.812 -29.359 -4.246 1 93.88 34 ALA B O 1
ATOM 2086 N N . ARG B 1 35 ? -12.977 -28.406 -5.816 1 92.25 35 ARG B N 1
ATOM 2087 C CA . ARG B 1 35 ? -13.727 -29.609 -6.148 1 92.25 35 ARG B CA 1
ATOM 2088 C C . ARG B 1 35 ? -13.312 -30.156 -7.508 1 92.25 35 ARG B C 1
ATOM 2090 O O . ARG B 1 35 ? -12.711 -29.438 -8.312 1 92.25 35 ARG B O 1
ATOM 2097 N N . HIS B 1 36 ? -13.844 -31.344 -7.594 1 91.5 36 HIS B N 1
ATOM 2098 C CA . HIS B 1 36 ? -13.602 -31.953 -8.898 1 91.5 36 HIS B CA 1
ATOM 2099 C C . HIS B 1 36 ? -14.164 -31.109 -10.023 1 91.5 36 HIS B C 1
ATOM 2101 O O . HIS B 1 36 ? -15.289 -30.609 -9.938 1 91.5 36 HIS B O 1
ATOM 2107 N N . GLY B 1 37 ? -13.305 -31 -11.055 1 94.69 37 GLY B N 1
ATOM 2108 C CA . GLY B 1 37 ? -13.719 -30.188 -12.188 1 94.69 37 GLY B CA 1
ATOM 2109 C C . GLY B 1 37 ? -13.391 -28.719 -12.008 1 94.69 37 GLY B C 1
ATOM 2110 O O . GLY B 1 37 ? -13.539 -27.922 -12.945 1 94.69 37 GLY B O 1
ATOM 2111 N N . GLN B 1 38 ? -12.961 -28.438 -11 1 95.69 38 GLN B N 1
ATOM 2112 C CA . GLN B 1 38 ? -12.625 -27.047 -10.734 1 95.69 38 GLN B CA 1
ATOM 2113 C C . GLN B 1 38 ? -11.555 -26.531 -11.695 1 95.69 38 GLN B C 1
ATOM 2115 O O . GLN B 1 38 ? -10.492 -27.141 -11.828 1 95.69 38 GLN B O 1
ATOM 2120 N N . GLU B 1 39 ? -11.938 -25.469 -12.195 1 96.38 39 GLU B N 1
ATOM 2121 C CA . GLU B 1 39 ? -10.977 -24.828 -13.094 1 96.38 39 GLU B CA 1
ATOM 2122 C C . GLU B 1 39 ? -10.023 -23.922 -12.328 1 96.38 39 GLU B C 1
ATOM 2124 O O . GLU B 1 39 ? -10.422 -23.234 -11.391 1 96.38 39 GLU B O 1
ATOM 2129 N N . LEU B 1 40 ? -8.766 -24.047 -12.812 1 96.56 40 LEU B N 1
ATOM 2130 C CA . LEU B 1 40 ? -7.742 -23.219 -12.188 1 96.56 40 LEU B CA 1
ATOM 2131 C C . LEU B 1 40 ? -6.594 -22.953 -13.156 1 96.56 40 LEU B C 1
ATOM 2133 O O . LEU B 1 40 ? -6.555 -23.516 -14.25 1 96.56 40 LEU B O 1
ATOM 2137 N N . THR B 1 41 ? -5.906 -22.016 -12.68 1 96.56 41 THR B N 1
ATOM 2138 C CA . THR B 1 41 ? -4.699 -21.734 -13.445 1 96.56 41 THR B CA 1
ATOM 2139 C C . THR B 1 41 ? -3.451 -22 -12.602 1 96.56 41 THR B C 1
ATOM 2141 O O . THR B 1 41 ? -3.492 -21.891 -11.375 1 96.56 41 THR B O 1
ATOM 2144 N N . LEU B 1 42 ? -2.414 -22.422 -13.336 1 96.31 42 LEU B N 1
ATOM 2145 C CA . LEU B 1 42 ? -1.127 -22.672 -12.695 1 96.31 42 LEU B CA 1
ATOM 2146 C C . LEU B 1 42 ? -0.04 -21.781 -13.312 1 96.31 42 LEU B C 1
ATOM 2148 O O . LEU B 1 42 ? -0.148 -21.375 -14.469 1 96.31 42 LEU B O 1
ATOM 2152 N N . PHE B 1 43 ? 0.91 -21.469 -12.461 1 95.94 43 PHE B N 1
ATOM 2153 C CA . PHE B 1 43 ? 2.131 -20.828 -12.938 1 95.94 43 PHE B CA 1
ATOM 2154 C C . PHE B 1 43 ? 3.344 -21.344 -12.172 1 95.94 43 PHE B C 1
ATOM 2156 O O . PHE B 1 43 ? 3.205 -21.891 -11.07 1 95.94 43 PHE B O 1
ATOM 2163 N N . ASN B 1 44 ? 4.453 -21.328 -12.75 1 95.06 44 ASN B N 1
ATOM 2164 C CA . ASN B 1 44 ? 5.66 -21.797 -12.086 1 95.06 44 ASN B CA 1
ATOM 2165 C C . ASN B 1 44 ? 6.82 -20.812 -12.266 1 95.06 44 ASN B C 1
ATOM 2167 O O . ASN B 1 44 ? 7.973 -21.172 -12.023 1 95.06 44 ASN B O 1
ATOM 2171 N N . GLY B 1 45 ? 6.508 -19.625 -12.828 1 92.06 45 GLY B N 1
ATOM 2172 C CA . GLY B 1 45 ? 7.52 -18.594 -12.953 1 92.06 45 GLY B CA 1
ATOM 2173 C C . GLY B 1 45 ? 8.086 -18.469 -14.352 1 92.06 45 GLY B C 1
ATOM 2174 O O . GLY B 1 45 ? 8.914 -17.594 -14.625 1 92.06 45 GLY B O 1
ATOM 2175 N N . ASP B 1 46 ? 7.574 -19.234 -15.281 1 90.38 46 ASP B N 1
ATOM 2176 C CA . ASP B 1 46 ? 8.172 -19.266 -16.609 1 90.38 46 ASP B CA 1
ATOM 2177 C C . ASP B 1 46 ? 7.465 -18.297 -17.547 1 90.38 46 ASP B C 1
ATOM 2179 O O . ASP B 1 46 ? 7.758 -18.266 -18.75 1 90.38 46 ASP B O 1
ATOM 2183 N N . GLY B 1 47 ? 6.594 -17.641 -16.953 1 89.56 47 GLY B N 1
ATOM 2184 C CA . GLY B 1 47 ? 5.926 -16.625 -17.75 1 89.56 47 GLY B CA 1
ATOM 2185 C C . GLY B 1 47 ? 4.668 -17.125 -18.422 1 89.56 47 GLY B C 1
ATOM 2186 O O . GLY B 1 47 ? 3.975 -16.359 -19.109 1 89.56 47 GLY B O 1
ATOM 2187 N N . TRP B 1 48 ? 4.262 -18.281 -18.203 1 92.06 48 TRP B N 1
ATOM 2188 C CA . TRP B 1 48 ? 3.059 -18.844 -18.797 1 92.06 48 TRP B CA 1
ATOM 2189 C C . TRP B 1 48 ? 2.012 -19.156 -17.734 1 92.06 48 TRP B C 1
ATOM 2191 O O . TRP B 1 48 ? 2.352 -19.422 -16.578 1 92.06 48 TRP B O 1
ATOM 2201 N N . MET B 1 49 ? 1.072 -19.219 -18.188 1 94.31 49 MET B N 1
ATOM 2202 C CA . MET B 1 49 ? -0.082 -19.641 -17.391 1 94.31 49 MET B CA 1
ATOM 2203 C C . MET B 1 49 ? -0.659 -20.953 -17.938 1 94.31 49 MET B C 1
ATOM 2205 O O . MET B 1 49 ? -0.92 -21.062 -19.141 1 94.31 49 MET B O 1
ATOM 2209 N N . TYR B 1 50 ? -1.099 -21.672 -17.172 1 95.56 50 TYR B N 1
ATOM 2210 C CA . TYR B 1 50 ? -1.579 -22.984 -17.547 1 95.56 50 TYR B CA 1
ATOM 2211 C C . TYR B 1 50 ? -3.018 -23.203 -17.078 1 95.56 50 TYR B C 1
ATOM 2213 O O . TYR B 1 50 ? -3.316 -23.078 -15.898 1 95.56 50 TYR B O 1
ATOM 2221 N N . GLN B 1 51 ? -3.666 -23.516 -18.078 1 96.81 51 GLN B N 1
ATOM 2222 C CA . GLN B 1 51 ? -5.055 -23.797 -17.719 1 96.81 51 GLN B CA 1
ATOM 2223 C C . GLN B 1 51 ? -5.227 -25.25 -17.312 1 96.81 51 GLN B C 1
ATOM 2225 O O . GLN B 1 51 ? -4.77 -26.172 -18 1 96.81 51 GLN B O 1
ATOM 2230 N N . ALA B 1 52 ? -5.867 -25.422 -16.062 1 96.75 52 ALA B N 1
ATOM 2231 C CA . ALA B 1 52 ? -5.977 -26.781 -15.539 1 96.75 52 ALA B CA 1
ATOM 2232 C C . ALA B 1 52 ? -7.312 -27 -14.836 1 96.75 52 ALA B C 1
ATOM 2234 O O . ALA B 1 52 ? -8.062 -26.031 -14.609 1 96.75 52 ALA B O 1
ATOM 2235 N N . SER B 1 53 ? -7.555 -28.141 -14.688 1 97.5 53 SER B N 1
ATOM 2236 C CA . SER B 1 53 ? -8.711 -28.516 -13.875 1 97.5 53 SER B CA 1
ATOM 2237 C C . SER B 1 53 ? -8.383 -29.688 -12.953 1 97.5 53 SER B C 1
ATOM 2239 O O . SER B 1 53 ? -7.562 -30.547 -13.297 1 97.5 53 SER B O 1
ATOM 2241 N N . LEU B 1 54 ? -9.07 -29.547 -11.922 1 97.12 54 LEU B N 1
ATOM 2242 C CA . LEU B 1 54 ? -8.891 -30.609 -10.953 1 97.12 54 LEU B CA 1
ATOM 2243 C C . LEU B 1 54 ? -9.625 -31.875 -11.391 1 97.12 54 LEU B C 1
ATOM 2245 O O . LEU B 1 54 ? -10.844 -31.875 -11.539 1 97.12 54 LEU B O 1
ATOM 2249 N N . THR B 1 55 ? -8.828 -32.906 -11.609 1 97.56 55 THR B N 1
ATOM 2250 C CA . THR B 1 55 ? -9.453 -34.125 -12.109 1 97.56 55 THR B CA 1
ATOM 2251 C C . THR B 1 55 ? -9.5 -35.188 -11.023 1 97.56 55 THR B C 1
ATOM 2253 O O . THR B 1 55 ? -10.227 -36.188 -11.148 1 97.56 55 THR B O 1
ATOM 2256 N N . GLY B 1 56 ? -8.656 -35 -10.102 1 95.25 56 GLY B N 1
ATOM 2257 C CA . GLY B 1 56 ? -8.688 -35.969 -9.008 1 95.25 56 GLY B CA 1
ATOM 2258 C C . GLY B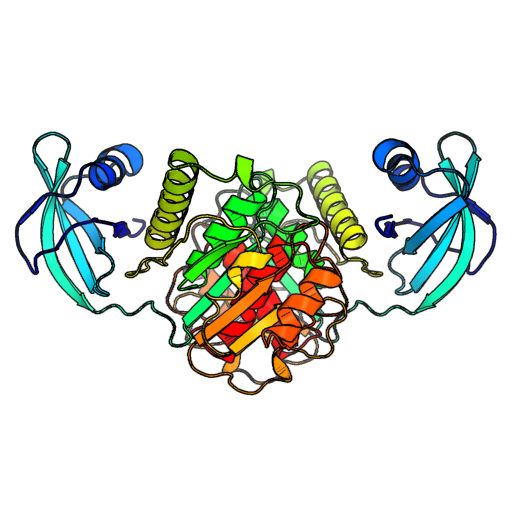 1 56 ? -7.621 -35.719 -7.957 1 95.25 56 GLY B C 1
ATOM 2259 O O . GLY B 1 56 ? -7.039 -34.625 -7.902 1 95.25 56 GLY B O 1
ATOM 2260 N N . ILE B 1 57 ? -7.555 -36.5 -6.883 1 92.75 57 ILE B N 1
ATOM 2261 C CA . ILE B 1 57 ? -6.539 -36.406 -5.84 1 92.75 57 ILE B CA 1
ATOM 2262 C C . ILE B 1 57 ? -5.805 -37.75 -5.727 1 92.75 57 ILE B C 1
ATOM 2264 O O . ILE B 1 57 ? -6.43 -38.812 -5.723 1 92.75 57 ILE B O 1
ATOM 2268 N N . SER B 1 58 ? -4.566 -37.812 -6.27 1 91.69 58 SER B N 1
ATOM 2269 C CA . SER B 1 58 ? -3.684 -38.969 -6.078 1 91.69 58 SER B CA 1
ATOM 2270 C C . SER B 1 58 ? -2.857 -38.812 -4.805 1 91.69 58 SER B C 1
ATOM 2272 O O . SER B 1 58 ? -1.931 -38 -4.75 1 91.69 58 SER B O 1
ATOM 2274 N N . GLY B 1 59 ? -3.279 -39.5 -3.631 1 89.25 59 GLY B N 1
ATOM 2275 C CA . GLY B 1 59 ? -2.703 -39.281 -2.312 1 89.25 59 GLY B CA 1
ATOM 2276 C C . GLY B 1 59 ? -3.143 -38 -1.667 1 89.25 59 GLY B C 1
ATOM 2277 O O . GLY B 1 59 ? -4.324 -37.812 -1.375 1 89.25 59 GLY B O 1
ATOM 2278 N N . ALA B 1 60 ? -2.266 -37.219 -1.528 1 92 60 ALA B N 1
ATOM 2279 C CA . ALA B 1 60 ? -2.578 -35.906 -0.943 1 92 60 ALA B CA 1
ATOM 2280 C C . ALA B 1 60 ? -2.398 -34.812 -1.966 1 92 60 ALA B C 1
ATOM 2282 O O . ALA B 1 60 ? -2.58 -33.625 -1.646 1 92 60 ALA B O 1
ATOM 2283 N N . GLN B 1 61 ? -1.975 -35.25 -3.057 1 94.62 61 GLN B N 1
ATOM 2284 C CA . GLN B 1 61 ? -1.708 -34.25 -4.078 1 94.62 61 GLN B CA 1
ATOM 2285 C C . GLN B 1 61 ? -2.873 -34.156 -5.059 1 94.62 61 GLN B C 1
ATOM 2287 O O . GLN B 1 61 ? -3.514 -35.156 -5.387 1 94.62 61 GLN B O 1
ATOM 2292 N N . ALA B 1 62 ? -3.172 -33 -5.547 1 97.56 62 ALA B N 1
ATOM 2293 C CA . ALA B 1 62 ? -4.207 -32.719 -6.543 1 97.56 62 ALA B CA 1
ATOM 2294 C C . ALA B 1 62 ? -3.754 -33.156 -7.934 1 97.56 62 ALA B C 1
ATOM 2296 O O . ALA B 1 62 ? -2.641 -32.844 -8.359 1 97.56 62 ALA B O 1
ATOM 2297 N N . GLN B 1 63 ? -4.508 -34 -8.5 1 97.69 63 GLN B N 1
ATOM 2298 C CA . GLN B 1 63 ? -4.316 -34.375 -9.898 1 97.69 63 GLN B CA 1
ATOM 2299 C C . GLN B 1 63 ? -5.051 -33.406 -10.82 1 97.69 63 GLN B C 1
ATOM 2301 O O . GLN B 1 63 ? -6.266 -33.219 -10.703 1 97.69 63 GLN B O 1
ATOM 2306 N N . LEU B 1 64 ? -4.246 -32.938 -11.688 1 97.62 64 LEU B N 1
ATOM 2307 C CA . LEU B 1 64 ? -4.793 -31.922 -12.57 1 97.62 64 LEU B CA 1
ATOM 2308 C C . LEU B 1 64 ? -4.703 -32.375 -14.031 1 97.62 64 LEU B C 1
ATOM 2310 O O . LEU B 1 64 ? -3.908 -33.25 -14.367 1 97.62 64 LEU B O 1
ATOM 2314 N N . ALA B 1 65 ? -5.762 -31.859 -14.781 1 97.38 65 ALA B N 1
ATOM 2315 C CA . ALA B 1 65 ? -5.652 -31.938 -16.234 1 97.38 65 ALA B CA 1
ATOM 2316 C C . ALA B 1 65 ? -5.344 -30.562 -16.828 1 97.38 65 ALA B C 1
ATOM 2318 O O . ALA B 1 65 ? -6.164 -29.641 -16.75 1 97.38 65 ALA B O 1
ATOM 2319 N N . ILE B 1 66 ? -3.973 -30.594 -17.297 1 96.56 66 ILE B N 1
ATOM 2320 C CA . ILE B 1 66 ? -3.604 -29.328 -17.938 1 96.56 66 ILE B CA 1
ATOM 2321 C C . ILE B 1 66 ? -4.086 -29.328 -19.391 1 96.56 66 ILE B C 1
ATOM 2323 O O . ILE B 1 66 ? -3.836 -30.281 -20.125 1 96.56 66 ILE B O 1
ATOM 2327 N N . ARG B 1 67 ? -4.961 -28.172 -19.75 1 96.56 67 ARG B N 1
ATOM 2328 C CA . ARG B 1 67 ? -5.633 -28.109 -21.047 1 96.56 67 ARG B CA 1
ATOM 2329 C C . ARG B 1 67 ? -4.852 -27.25 -22.031 1 96.56 67 ARG B C 1
ATOM 2331 O O . ARG B 1 67 ? -5.09 -27.312 -23.234 1 96.56 67 ARG B O 1
ATOM 2338 N N . GLY B 1 68 ? -3.803 -26.656 -21.531 1 94.69 68 GLY B N 1
ATOM 2339 C CA . GLY B 1 68 ? -3.02 -25.75 -22.359 1 94.69 68 GLY B CA 1
ATOM 2340 C C . GLY B 1 68 ? -2.377 -24.625 -21.578 1 94.69 68 GLY B C 1
ATOM 2341 O O . GLY B 1 68 ? -2.633 -24.469 -20.391 1 94.69 68 GLY B O 1
ATOM 2342 N N . ARG B 1 69 ? -1.46 -24.078 -22.328 1 89.81 69 ARG B N 1
ATOM 2343 C CA . ARG B 1 69 ? -0.83 -22.922 -21.719 1 89.81 69 ARG B CA 1
ATOM 2344 C C . ARG B 1 69 ? -0.931 -21.703 -22.609 1 89.81 69 ARG B C 1
ATOM 2346 O O . ARG B 1 69 ? -1.062 -21.828 -23.828 1 89.81 69 ARG B O 1
ATOM 2353 N N . GLN B 1 70 ? -1.187 -20.531 -22 1 91.81 70 GLN B N 1
ATOM 2354 C CA . GLN B 1 70 ? -1.183 -19.25 -22.719 1 91.81 70 GLN B CA 1
ATOM 2355 C C . GLN B 1 70 ? -0.174 -18.281 -22.094 1 91.81 70 GLN B C 1
ATOM 2357 O O . GLN B 1 70 ? 0.015 -18.266 -20.875 1 91.81 70 GLN B O 1
ATOM 2362 N N . PRO B 1 71 ? 0.609 -17.734 -23.016 1 89.38 71 PRO B N 1
ATOM 2363 C CA . PRO B 1 71 ? 1.516 -16.719 -22.469 1 89.38 71 PRO B CA 1
ATOM 2364 C C . PRO B 1 71 ? 0.778 -15.602 -21.719 1 89.38 71 PRO B C 1
ATOM 2366 O O . PRO B 1 71 ? -0.312 -15.203 -22.141 1 89.38 71 PRO B O 1
ATOM 2369 N N . ARG B 1 72 ? 1.178 -15.289 -20.625 1 83.56 72 ARG B N 1
ATOM 2370 C CA . ARG B 1 72 ? 0.667 -14.156 -19.875 1 83.56 72 ARG B CA 1
ATOM 2371 C C . ARG B 1 72 ? 1.807 -13.344 -19.266 1 83.56 72 ARG B C 1
ATOM 2373 O O . ARG B 1 72 ? 2.518 -13.828 -18.375 1 83.56 72 ARG B O 1
ATOM 2380 N N . SER B 1 73 ? 2.088 -12.312 -19.844 1 79.31 73 SER B N 1
ATOM 2381 C CA . SER B 1 73 ? 3.16 -11.461 -19.344 1 79.31 73 SER B CA 1
ATOM 2382 C C . SER B 1 73 ? 2.652 -10.5 -18.266 1 79.31 73 SER B C 1
ATOM 2384 O O . SER B 1 73 ? 1.853 -9.609 -18.547 1 79.31 73 SER B O 1
ATOM 2386 N N . THR B 1 74 ? 2.869 -10.68 -17.016 1 82.75 74 THR B N 1
ATOM 2387 C CA . THR B 1 74 ? 2.568 -9.773 -15.914 1 82.75 74 THR B CA 1
ATOM 2388 C C . THR B 1 74 ? 3.834 -9.062 -15.438 1 82.75 74 THR B C 1
ATOM 2390 O O . THR B 1 74 ? 3.791 -8.281 -14.492 1 82.75 74 THR B O 1
ATOM 2393 N N . GLY B 1 75 ? 5.02 -9.508 -16.094 1 86 75 GLY B N 1
ATOM 2394 C CA . GLY B 1 75 ? 6.242 -8.781 -15.805 1 86 75 GLY B CA 1
ATOM 2395 C C . GLY B 1 75 ? 6.238 -7.367 -16.359 1 86 75 GLY B C 1
ATOM 2396 O O . GLY B 1 75 ? 5.738 -7.137 -17.469 1 86 75 GLY B O 1
ATOM 2397 N N . SER B 1 76 ? 6.68 -6.402 -15.531 1 93 76 SER B N 1
ATOM 2398 C CA . SER B 1 76 ? 6.75 -4.992 -15.906 1 93 76 SER B CA 1
ATOM 2399 C C . SER B 1 76 ? 7.953 -4.719 -16.797 1 93 76 SER B C 1
ATOM 2401 O O . SER B 1 76 ? 9.023 -5.309 -16.609 1 93 76 SER B O 1
ATOM 2403 N N . PRO B 1 77 ? 7.73 -3.908 -17.828 1 95.12 77 PRO B N 1
ATOM 2404 C CA . PRO B 1 77 ? 8.883 -3.479 -18.625 1 95.12 77 PRO B CA 1
ATOM 2405 C C . PRO B 1 77 ? 9.938 -2.756 -17.781 1 95.12 77 PRO B C 1
ATOM 2407 O O . PRO B 1 77 ? 11.078 -2.604 -18.219 1 95.12 77 PRO B O 1
ATOM 2410 N N . LEU B 1 78 ? 9.523 -2.246 -16.719 1 97.69 78 LEU B N 1
ATOM 2411 C CA . LEU B 1 78 ? 10.461 -1.696 -15.742 1 97.69 78 LEU B CA 1
ATOM 2412 C C . LEU B 1 78 ? 10.781 -2.721 -14.656 1 97.69 78 LEU B C 1
ATOM 2414 O O . LEU B 1 78 ? 9.914 -3.059 -13.844 1 97.69 78 LEU B O 1
ATOM 2418 N N . ALA B 1 79 ? 12.008 -3.209 -14.656 1 98.06 79 ALA B N 1
ATOM 2419 C CA . ALA B 1 79 ? 12.43 -4.125 -13.602 1 98.06 79 ALA B CA 1
ATOM 2420 C C . ALA B 1 79 ? 12.891 -3.361 -12.359 1 98.06 79 ALA B C 1
ATOM 2422 O O . ALA B 1 79 ? 13.891 -2.641 -12.398 1 98.06 79 ALA B O 1
ATOM 2423 N N . ILE B 1 80 ? 12.188 -3.467 -11.273 1 98.69 80 ILE B N 1
ATOM 2424 C CA . ILE B 1 80 ? 12.469 -2.705 -10.062 1 98.69 80 ILE B CA 1
ATOM 2425 C C . ILE B 1 80 ? 13.094 -3.621 -9.008 1 98.69 80 ILE B C 1
ATOM 2427 O O . ILE B 1 80 ? 12.555 -4.695 -8.719 1 98.69 80 ILE B O 1
ATOM 2431 N N . GLN B 1 81 ? 14.219 -3.24 -8.531 1 98.88 81 GLN B N 1
ATOM 2432 C CA . GLN B 1 81 ? 14.789 -3.773 -7.301 1 98.88 81 GLN B CA 1
ATOM 2433 C C . GLN B 1 81 ? 14.516 -2.846 -6.121 1 98.88 81 GLN B C 1
ATOM 2435 O O . GLN B 1 81 ? 14.633 -1.624 -6.246 1 98.88 81 GLN B O 1
ATOM 2440 N N . VAL B 1 82 ? 14.133 -3.428 -5.066 1 98.81 82 VAL B N 1
ATOM 2441 C CA . VAL B 1 82 ? 13.914 -2.605 -3.883 1 98.81 82 VAL B CA 1
ATOM 2442 C C . VAL B 1 82 ? 14.828 -3.07 -2.752 1 98.81 82 VAL B C 1
ATOM 2444 O O . VAL B 1 82 ? 14.828 -4.25 -2.395 1 98.81 82 VAL B O 1
ATOM 2447 N N . PHE B 1 83 ? 15.727 -2.152 -2.297 1 98.75 83 PHE B N 1
ATOM 2448 C CA . PHE B 1 83 ? 16.312 -2.309 -0.971 1 98.75 83 PHE B CA 1
ATOM 2449 C C . PHE B 1 83 ? 15.305 -1.958 0.113 1 98.75 83 PHE B C 1
ATOM 2451 O O . PHE B 1 83 ? 15.078 -0.781 0.399 1 98.75 83 PHE B O 1
ATOM 2458 N N . LEU B 1 84 ? 14.703 -2.961 0.625 1 98.19 84 LEU B N 1
ATOM 2459 C CA . LEU B 1 84 ? 13.57 -2.82 1.535 1 98.19 84 LEU B CA 1
ATOM 2460 C C . LEU B 1 84 ? 14.023 -2.914 2.986 1 98.19 84 LEU B C 1
ATOM 2462 O O . LEU B 1 84 ? 14.477 -3.973 3.434 1 98.19 84 LEU B O 1
ATOM 2466 N N . PRO B 1 85 ? 13.906 -1.804 3.678 1 97.75 85 PRO B N 1
ATOM 2467 C CA . PRO B 1 85 ? 14.375 -1.83 5.062 1 97.75 85 PRO B CA 1
ATOM 2468 C C . PRO B 1 85 ? 13.562 -2.771 5.945 1 97.75 85 PRO B C 1
ATOM 2470 O O . PRO B 1 85 ? 12.336 -2.822 5.832 1 97.75 85 PRO B O 1
ATOM 2473 N N . LEU B 1 86 ? 14.266 -3.443 6.777 1 96.69 86 LEU B N 1
ATOM 2474 C CA . LEU B 1 86 ? 13.617 -4.285 7.777 1 96.69 86 LEU B CA 1
ATOM 2475 C C . LEU B 1 86 ? 12.875 -3.436 8.805 1 96.69 86 LEU B C 1
ATOM 2477 O O . LEU B 1 86 ? 13.469 -2.543 9.422 1 96.69 86 LEU B O 1
ATOM 2481 N N . THR B 1 87 ? 11.609 -3.713 8.922 1 94.94 87 THR B N 1
ATOM 2482 C CA . THR B 1 87 ? 10.781 -3.006 9.883 1 94.94 87 THR B CA 1
ATOM 2483 C C . THR B 1 87 ? 10.062 -3.988 10.805 1 94.94 87 THR B C 1
ATOM 2485 O O . THR B 1 87 ? 10.125 -5.203 10.594 1 94.94 87 THR B O 1
ATOM 2488 N N . ARG B 1 88 ? 9.461 -3.422 11.758 1 87.69 88 ARG B N 1
ATOM 2489 C CA . ARG B 1 88 ? 8.914 -4.277 12.805 1 87.69 88 ARG B CA 1
ATOM 2490 C C . ARG B 1 88 ? 7.562 -4.859 12.383 1 87.69 88 ARG B C 1
ATOM 2492 O O . ARG B 1 88 ? 6.754 -4.172 11.758 1 87.69 88 ARG B O 1
ATOM 2499 N N . GLY B 1 89 ? 7.5 -6.273 12.664 1 83.19 89 GLY B N 1
ATOM 2500 C CA . GLY B 1 89 ? 6.211 -6.949 12.695 1 83.19 89 GLY B CA 1
ATOM 2501 C C . GLY B 1 89 ? 5.504 -6.953 11.352 1 83.19 89 GLY B C 1
ATOM 2502 O O . GLY B 1 89 ? 6.098 -7.305 10.336 1 83.19 89 GLY B O 1
ATOM 2503 N N . GLU B 1 90 ? 4.219 -6.473 11.43 1 90.12 90 GLU B N 1
ATOM 2504 C CA . GLU B 1 90 ? 3.303 -6.582 10.297 1 90.12 90 GLU B CA 1
ATOM 2505 C C . GLU B 1 90 ? 3.65 -5.574 9.211 1 90.12 90 GLU B C 1
ATOM 2507 O O . GLU B 1 90 ? 3.254 -5.742 8.055 1 90.12 90 GLU B O 1
ATOM 2512 N N . ARG B 1 91 ? 4.418 -4.613 9.531 1 92.06 91 ARG B N 1
ATOM 2513 C CA . ARG B 1 91 ? 4.785 -3.594 8.555 1 92.06 91 ARG B CA 1
ATOM 2514 C C . ARG B 1 91 ? 5.711 -4.168 7.484 1 92.06 91 ARG B C 1
ATOM 2516 O O . ARG B 1 91 ? 5.598 -3.82 6.309 1 92.06 91 ARG B O 1
ATOM 2523 N N . TRP B 1 92 ? 6.633 -5 7.93 1 94.81 92 TRP B N 1
ATOM 2524 C CA . TRP B 1 92 ? 7.539 -5.637 6.977 1 94.81 92 TRP B CA 1
ATOM 2525 C C . TRP B 1 92 ? 6.773 -6.559 6.031 1 94.81 92 TRP B C 1
ATOM 2527 O O . TRP B 1 92 ? 6.941 -6.48 4.812 1 94.81 92 TRP B O 1
ATOM 2537 N N . ASP B 1 93 ? 5.957 -7.43 6.625 1 95.56 93 ASP B N 1
ATOM 2538 C CA . ASP B 1 93 ? 5.164 -8.352 5.82 1 95.56 93 ASP B CA 1
ATOM 2539 C C . ASP B 1 93 ? 4.289 -7.602 4.824 1 95.56 93 ASP B C 1
ATOM 2541 O O . ASP B 1 93 ? 4.18 -8 3.662 1 95.56 93 ASP B O 1
ATOM 2545 N N . TRP B 1 94 ? 3.746 -6.613 5.285 1 95.56 94 TRP B N 1
ATOM 2546 C CA . TRP B 1 94 ? 2.9 -5.758 4.457 1 95.56 94 TRP B CA 1
ATOM 2547 C C . TRP B 1 94 ? 3.695 -5.16 3.299 1 95.56 94 TRP B C 1
ATOM 2549 O O . TRP B 1 94 ? 3.258 -5.211 2.148 1 95.56 94 TRP B O 1
ATOM 2559 N N . SER B 1 95 ? 4.816 -4.559 3.619 1 97.12 95 SER B N 1
ATOM 2560 C CA . SER B 1 95 ? 5.652 -3.941 2.594 1 97.12 95 SER B CA 1
ATOM 2561 C C . SER B 1 95 ? 6.074 -4.957 1.538 1 97.12 95 SER B C 1
ATOM 2563 O O . SER B 1 95 ? 6.066 -4.656 0.342 1 97.12 95 SER B O 1
ATOM 2565 N N . LEU B 1 96 ? 6.441 -6.137 2.035 1 97.69 96 LEU B N 1
ATOM 2566 C CA . LEU B 1 96 ? 6.859 -7.215 1.145 1 97.69 96 LEU B CA 1
ATOM 2567 C C . LEU B 1 96 ? 5.727 -7.621 0.21 1 97.69 96 LEU B C 1
ATOM 2569 O O . LEU B 1 96 ? 5.914 -7.695 -1.006 1 97.69 96 LEU B O 1
ATOM 2573 N N . GLN B 1 97 ? 4.617 -7.812 0.708 1 97.69 97 GLN B N 1
ATOM 2574 C CA . GLN B 1 97 ? 3.434 -8.195 -0.052 1 97.69 97 GLN B CA 1
ATOM 2575 C C . GLN B 1 97 ? 3.096 -7.152 -1.11 1 97.69 97 GLN B C 1
ATOM 2577 O O . GLN B 1 97 ? 2.855 -7.488 -2.271 1 97.69 97 GLN B O 1
ATOM 2582 N N . LYS B 1 98 ? 3.062 -5.879 -0.708 1 97.94 98 LYS B N 1
ATOM 2583 C CA . LYS B 1 98 ? 2.66 -4.816 -1.625 1 97.94 98 LYS B CA 1
ATOM 2584 C C . LYS B 1 98 ? 3.707 -4.609 -2.717 1 97.94 98 LYS B C 1
ATOM 2586 O O . LYS B 1 98 ? 3.365 -4.305 -3.861 1 97.94 98 LYS B O 1
ATOM 2591 N N . ALA B 1 99 ? 4.934 -4.77 -2.334 1 98.19 99 ALA B N 1
ATOM 2592 C CA . ALA B 1 99 ? 5.988 -4.664 -3.34 1 98.19 99 ALA B CA 1
ATOM 2593 C C . ALA B 1 99 ? 5.801 -5.703 -4.441 1 98.19 99 ALA B C 1
ATOM 2595 O O . ALA B 1 99 ? 5.934 -5.391 -5.625 1 98.19 99 ALA B O 1
ATOM 2596 N N . VAL B 1 100 ? 5.492 -6.918 -4.055 1 97.69 100 VAL B N 1
ATOM 2597 C CA . VAL B 1 100 ? 5.285 -8.008 -4.996 1 97.69 100 VAL B CA 1
ATOM 2598 C C . VAL B 1 100 ? 4.078 -7.711 -5.879 1 97.69 100 VAL B C 1
ATOM 2600 O O . VAL B 1 100 ? 4.148 -7.844 -7.105 1 97.69 100 VAL B O 1
ATOM 2603 N N . GLU B 1 101 ? 2.998 -7.258 -5.312 1 97 101 GLU B N 1
ATOM 2604 C CA . GLU B 1 101 ? 1.779 -6.918 -6.039 1 97 101 GLU B CA 1
ATOM 2605 C C . GLU B 1 101 ? 2.047 -5.863 -7.109 1 97 101 GLU B C 1
ATOM 2607 O O . GLU B 1 101 ? 1.438 -5.887 -8.18 1 97 101 GLU B O 1
ATOM 2612 N N . LEU B 1 102 ? 2.959 -4.988 -6.738 1 97.81 102 LEU B N 1
ATOM 2613 C CA . LEU B 1 102 ? 3.203 -3.838 -7.598 1 97.81 102 LEU B CA 1
ATOM 2614 C C . LEU B 1 102 ? 4.277 -4.152 -8.633 1 97.81 102 LEU B C 1
ATOM 2616 O O . LEU B 1 102 ? 4.695 -3.271 -9.391 1 97.81 102 LEU B O 1
ATOM 2620 N N . GLY B 1 103 ? 4.773 -5.414 -8.578 1 97 103 GLY B N 1
ATOM 2621 C CA . GLY B 1 103 ? 5.543 -5.902 -9.711 1 97 103 GLY B CA 1
ATOM 2622 C C . GLY B 1 103 ? 7.039 -5.738 -9.531 1 97 103 GLY B C 1
ATOM 2623 O O . GLY B 1 103 ? 7.781 -5.621 -10.516 1 97 103 GLY B O 1
ATOM 2624 N N . VAL B 1 104 ? 7.5 -5.598 -8.352 1 98.19 104 VAL B N 1
ATOM 2625 C CA . VAL B 1 104 ? 8.938 -5.562 -8.094 1 98.19 104 VAL B CA 1
ATOM 2626 C C . VAL B 1 104 ? 9.578 -6.871 -8.547 1 98.19 104 VAL B C 1
ATOM 2628 O O . VAL B 1 104 ? 8.984 -7.945 -8.398 1 98.19 104 VAL B O 1
ATOM 2631 N N . ARG B 1 105 ? 10.688 -6.801 -9.039 1 97.69 105 ARG B N 1
ATOM 2632 C CA . ARG B 1 105 ? 11.359 -7.973 -9.586 1 97.69 105 ARG B CA 1
ATOM 2633 C C . ARG B 1 105 ? 12.328 -8.57 -8.57 1 97.69 105 ARG B C 1
ATOM 2635 O O . ARG B 1 105 ? 12.477 -9.789 -8.492 1 97.69 105 ARG B O 1
ATOM 2642 N N . TRP B 1 106 ? 13.078 -7.688 -7.871 1 98.44 106 TRP B N 1
ATOM 2643 C CA . TRP B 1 106 ? 14.062 -8.117 -6.887 1 98.44 106 TRP B CA 1
ATOM 2644 C C . TRP B 1 106 ? 13.852 -7.402 -5.555 1 98.44 106 TRP B C 1
ATOM 2646 O O . TRP B 1 106 ? 13.672 -6.184 -5.523 1 98.44 106 TRP B O 1
ATOM 2656 N N . ILE B 1 107 ? 13.883 -8.203 -4.473 1 98.62 107 ILE B N 1
ATOM 2657 C CA . ILE B 1 107 ? 13.734 -7.641 -3.137 1 98.62 107 ILE B CA 1
ATOM 2658 C C . ILE B 1 107 ? 14.953 -8 -2.287 1 98.62 107 ILE B C 1
ATOM 2660 O O . ILE B 1 107 ? 15.273 -9.18 -2.113 1 98.62 107 ILE B O 1
ATOM 2664 N N . GLN B 1 108 ? 15.602 -6.98 -1.865 1 98.5 108 GLN B N 1
ATOM 2665 C CA . GLN B 1 108 ? 16.734 -7.109 -0.952 1 98.5 108 GLN B CA 1
ATOM 2666 C C . GLN B 1 108 ? 16.406 -6.508 0.414 1 98.5 108 GLN B C 1
ATOM 2668 O O . GLN B 1 108 ? 16.469 -5.293 0.597 1 98.5 108 GLN B O 1
ATOM 2673 N N . PRO B 1 109 ? 16.078 -7.375 1.4 1 97.94 109 PRO B N 1
ATOM 2674 C CA . PRO B 1 109 ? 15.922 -6.855 2.762 1 97.94 109 PRO B CA 1
ATOM 2675 C C . PRO B 1 109 ? 17.219 -6.285 3.326 1 97.94 109 PRO B C 1
ATOM 2677 O O . PRO B 1 109 ? 18.266 -6.93 3.242 1 97.94 109 PRO B O 1
ATOM 2680 N N . VAL B 1 110 ? 17.062 -5.105 3.877 1 97.94 110 VAL B N 1
ATOM 2681 C CA . VAL B 1 110 ? 18.281 -4.48 4.391 1 97.94 110 VAL B CA 1
ATOM 2682 C C . VAL B 1 110 ? 18.047 -3.992 5.82 1 97.94 110 VAL B C 1
ATOM 2684 O O . VAL B 1 110 ? 16.969 -3.5 6.145 1 97.94 110 VAL B O 1
ATOM 2687 N N . ALA B 1 111 ? 19.016 -4.195 6.656 1 97.56 111 ALA B N 1
ATOM 2688 C CA . ALA B 1 111 ? 19.047 -3.631 8 1 97.56 111 ALA B CA 1
ATOM 2689 C C . ALA B 1 111 ? 19.703 -2.256 8.008 1 97.56 111 ALA B C 1
ATOM 2691 O O . ALA B 1 111 ? 20.844 -2.109 7.574 1 97.56 111 ALA B O 1
ATOM 2692 N N . CYS B 1 112 ? 19.016 -1.234 8.492 1 97.06 112 CYS B N 1
ATOM 2693 C CA . CYS B 1 112 ? 19.5 0.14 8.531 1 97.06 112 CYS B CA 1
ATOM 2694 C C . CYS B 1 112 ? 19.844 0.56 9.953 1 97.06 112 CYS B C 1
ATOM 2696 O O . CYS B 1 112 ? 19.359 -0.041 10.914 1 97.06 112 CYS B O 1
ATOM 2698 N N . ARG B 1 113 ? 20.547 1.607 10.078 1 95.62 113 ARG B N 1
ATOM 2699 C CA . ARG B 1 113 ? 21.062 2.078 11.359 1 95.62 113 ARG B CA 1
ATOM 2700 C C . ARG B 1 113 ? 19.938 2.438 12.32 1 95.62 113 ARG B C 1
ATOM 2702 O O . ARG B 1 113 ? 19.984 2.094 13.5 1 95.62 113 ARG B O 1
ATOM 2709 N N . HIS B 1 114 ? 18.969 3 11.805 1 94.44 114 HIS B N 1
ATOM 2710 C CA . HIS B 1 114 ? 17.891 3.473 12.672 1 94.44 114 HIS B CA 1
ATOM 2711 C C . HIS B 1 114 ? 16.688 2.533 12.633 1 94.44 114 HIS B C 1
ATOM 2713 O O . HIS B 1 114 ? 15.586 2.912 13.031 1 94.44 114 HIS B O 1
ATOM 2719 N N . GLY B 1 115 ? 16.906 1.417 12.094 1 93.19 115 GLY B N 1
ATOM 2720 C CA . GLY B 1 115 ? 15.867 0.404 12.086 1 93.19 115 GLY B CA 1
ATOM 2721 C C . GLY B 1 115 ? 15.703 -0.291 13.43 1 93.19 115 GLY B C 1
ATOM 2722 O O . GLY B 1 115 ? 16.688 -0.505 14.141 1 93.19 115 GLY B O 1
ATOM 2723 N N . VAL B 1 116 ? 14.594 -0.702 13.719 1 88.5 116 VAL B N 1
ATOM 2724 C CA . VAL B 1 116 ? 14.297 -1.342 15 1 88.5 116 VAL B CA 1
ATOM 2725 C C . VAL B 1 116 ? 14.656 -2.824 14.93 1 88.5 116 VAL B C 1
ATOM 2727 O O . VAL B 1 116 ? 15.07 -3.412 15.93 1 88.5 116 VAL B O 1
ATOM 2730 N N . VAL B 1 117 ? 14.516 -3.385 13.773 1 90.25 117 VAL B N 1
ATOM 2731 C CA . VAL B 1 117 ? 14.797 -4.805 13.602 1 90.25 117 VAL B CA 1
ATOM 2732 C C . VAL B 1 117 ? 16.281 -5 13.289 1 90.25 117 VAL B C 1
ATOM 2734 O O . VAL B 1 117 ? 16.797 -4.445 12.32 1 90.25 117 VAL B O 1
ATOM 2737 N N . GLN B 1 118 ? 16.828 -5.812 14.055 1 89.38 118 GLN B N 1
ATOM 2738 C CA . GLN B 1 118 ? 18.234 -6.117 13.844 1 89.38 118 GLN B CA 1
ATOM 2739 C C . GLN B 1 118 ? 18.406 -7.242 12.828 1 89.38 118 GLN B C 1
ATOM 2741 O O . GLN B 1 118 ? 17.562 -8.117 12.711 1 89.38 118 GLN B O 1
ATOM 2746 N N . LEU B 1 119 ? 19.484 -7.227 12.219 1 88.5 119 LEU B N 1
ATOM 2747 C CA . LEU B 1 119 ? 19.781 -8.188 11.164 1 88.5 119 LEU B CA 1
ATOM 2748 C C . LEU B 1 119 ? 19.766 -9.609 11.711 1 88.5 119 LEU B C 1
ATOM 2750 O O . LEU B 1 119 ? 19.266 -10.531 11.047 1 88.5 119 LEU B O 1
ATOM 2754 N N . SER B 1 120 ? 20.312 -9.758 12.867 1 89.88 120 SER B N 1
ATOM 2755 C CA . SER B 1 120 ? 20.391 -11.078 13.492 1 89.88 120 SER B CA 1
ATOM 2756 C C . SER B 1 120 ? 19.016 -11.672 13.727 1 89.88 120 SER B C 1
ATOM 2758 O O . SER B 1 120 ? 18.844 -12.891 13.719 1 89.88 120 SER B O 1
ATOM 2760 N N . GLU B 1 121 ? 18.078 -10.828 13.891 1 85.25 121 GLU B N 1
ATOM 2761 C CA . GLU B 1 121 ? 16.703 -11.266 14.141 1 85.25 121 GLU B CA 1
ATOM 2762 C C . GLU B 1 121 ? 16 -11.648 12.844 1 85.25 121 GLU B C 1
ATOM 2764 O O . GLU B 1 121 ? 15.016 -12.383 12.859 1 85.25 121 GLU B O 1
ATOM 2769 N N . ALA B 1 122 ? 16.562 -11.062 11.922 1 85 122 ALA B N 1
ATOM 2770 C CA . ALA B 1 122 ? 15.898 -11.234 10.633 1 85 122 ALA B CA 1
ATOM 2771 C C . ALA B 1 122 ? 16.547 -12.359 9.828 1 85 122 ALA B C 1
ATOM 2773 O O . ALA B 1 122 ? 15.977 -12.836 8.844 1 85 122 ALA B O 1
ATOM 2774 N N . ARG B 1 123 ? 17.641 -12.695 10.344 1 83.38 123 ARG B N 1
ATOM 2775 C CA . ARG B 1 123 ? 18.344 -13.758 9.641 1 83.38 123 ARG B CA 1
ATOM 2776 C C . ARG B 1 123 ? 17.844 -15.133 10.078 1 83.38 123 ARG B C 1
ATOM 2778 O O . ARG B 1 123 ? 17.469 -15.328 11.234 1 83.38 123 ARG B O 1
ATOM 2785 N N . GLY B 1 124 ? 17.75 -16.141 9.055 1 86.62 124 GLY B N 1
ATOM 2786 C CA . GLY B 1 124 ? 17.344 -17.5 9.352 1 86.62 124 GLY B CA 1
ATOM 2787 C C . GLY B 1 124 ? 16.5 -18.125 8.25 1 86.62 124 GLY B C 1
ATOM 2788 O O . GLY B 1 124 ? 15.711 -17.422 7.605 1 86.62 124 GLY B O 1
ATOM 2789 N N . GLU B 1 125 ? 16.656 -19.234 8.172 1 88.88 125 GLU B N 1
ATOM 2790 C CA . GLU B 1 125 ? 16 -19.969 7.09 1 88.88 125 GLU B CA 1
ATOM 2791 C C . GLU B 1 125 ? 14.484 -20 7.27 1 88.88 125 GLU B C 1
ATOM 2793 O O . GLU B 1 125 ? 13.742 -19.906 6.293 1 88.88 125 GLU B O 1
ATOM 2798 N N . LYS B 1 126 ? 14.031 -20.203 8.352 1 89.44 126 LYS B N 1
ATOM 2799 C CA . LYS B 1 126 ? 12.602 -20.25 8.625 1 89.44 126 LYS B CA 1
ATOM 2800 C C . LYS B 1 126 ? 11.93 -18.922 8.266 1 89.44 126 LYS B C 1
ATOM 2802 O O . LYS B 1 126 ? 10.836 -18.906 7.699 1 89.44 126 LYS B O 1
ATOM 2807 N N . ARG B 1 127 ? 12.656 -17.75 8.672 1 91.44 127 ARG B N 1
ATOM 2808 C CA . ARG B 1 127 ? 12.117 -16.422 8.367 1 91.44 127 ARG B CA 1
ATOM 2809 C C . ARG B 1 127 ? 12.102 -16.188 6.859 1 91.44 127 ARG B C 1
ATOM 2811 O O . ARG B 1 127 ? 11.117 -15.672 6.32 1 91.44 127 ARG B O 1
ATOM 2818 N N . LEU B 1 128 ? 13.125 -16.625 6.25 1 94.62 128 LEU B N 1
ATOM 2819 C CA . LEU B 1 128 ? 13.211 -16.469 4.801 1 94.62 128 LEU B CA 1
ATOM 2820 C C . LEU B 1 128 ? 12.141 -17.312 4.105 1 94.62 128 LEU B C 1
ATOM 2822 O O . LEU B 1 128 ? 11.539 -16.859 3.125 1 94.62 128 LEU B O 1
ATOM 2826 N N . ALA B 1 129 ? 12.039 -18.453 4.566 1 94.25 129 ALA B N 1
ATOM 2827 C CA . ALA B 1 129 ? 11 -19.312 4.02 1 94.25 129 ALA B CA 1
ATOM 2828 C C . ALA B 1 129 ? 9.625 -18.688 4.176 1 94.25 129 ALA B C 1
ATOM 2830 O O . ALA B 1 129 ? 8.797 -18.734 3.26 1 94.25 129 ALA B O 1
ATOM 2831 N N . ARG B 1 130 ? 9.305 -18.188 5.27 1 94 130 ARG B N 1
ATOM 2832 C CA . ARG B 1 130 ? 8.031 -17.516 5.5 1 94 130 ARG B CA 1
ATOM 2833 C C . ARG B 1 130 ? 7.855 -16.344 4.551 1 94 130 ARG B C 1
ATOM 2835 O O . ARG B 1 130 ? 6.77 -16.125 4.004 1 94 130 ARG B O 1
ATOM 2842 N N . TRP B 1 131 ? 9.047 -15.5 4.438 1 96.62 131 TRP B N 1
ATOM 2843 C CA . TRP B 1 131 ? 8.984 -14.383 3.504 1 96.62 131 TRP B CA 1
ATOM 2844 C C . TRP B 1 131 ? 8.711 -14.867 2.084 1 96.62 131 TRP B C 1
ATOM 2846 O O . TRP B 1 131 ? 7.961 -14.234 1.338 1 96.62 131 TRP B O 1
ATOM 2856 N N . ARG B 1 132 ? 9.211 -16.016 1.699 1 96.19 132 ARG B N 1
ATOM 2857 C CA . ARG B 1 132 ? 8.969 -16.594 0.385 1 96.19 132 ARG B CA 1
ATOM 2858 C C . ARG B 1 132 ? 7.512 -17.016 0.233 1 96.19 132 ARG B C 1
ATOM 2860 O O . ARG B 1 132 ? 6.926 -16.859 -0.84 1 96.19 132 ARG B O 1
ATOM 2867 N N . ASP B 1 133 ? 6.969 -17.547 1.216 1 95.5 133 ASP B N 1
ATOM 2868 C CA . ASP B 1 133 ? 5.555 -17.906 1.194 1 95.5 133 ASP B CA 1
ATOM 2869 C C . ASP B 1 133 ? 4.684 -16.672 0.968 1 95.5 133 ASP B C 1
ATOM 2871 O O . ASP B 1 133 ? 3.689 -16.719 0.244 1 95.5 133 ASP B O 1
ATOM 2875 N N . ILE B 1 134 ? 5.055 -15.57 1.656 1 96.88 134 ILE B N 1
ATOM 2876 C CA . ILE B 1 134 ? 4.324 -14.32 1.477 1 96.88 134 ILE B CA 1
ATOM 2877 C C . ILE B 1 134 ? 4.426 -13.875 0.02 1 96.88 134 ILE B C 1
ATOM 2879 O O . ILE B 1 134 ? 3.43 -13.453 -0.575 1 96.88 134 ILE B O 1
ATOM 2883 N N . VAL B 1 135 ? 5.621 -14 -0.575 1 97.81 135 VAL B N 1
ATOM 2884 C CA . VAL B 1 135 ? 5.867 -13.617 -1.962 1 97.81 135 VAL B CA 1
ATOM 2885 C C . VAL B 1 135 ? 5.004 -14.461 -2.893 1 97.81 135 VAL B C 1
ATOM 2887 O O . VAL B 1 135 ? 4.324 -13.93 -3.771 1 97.81 135 VAL B O 1
ATOM 2890 N N . ILE B 1 136 ? 5.016 -15.766 -2.627 1 96.12 136 ILE B N 1
ATOM 2891 C CA . ILE B 1 136 ? 4.254 -16.688 -3.459 1 96.12 136 ILE B CA 1
ATOM 2892 C C . ILE B 1 136 ? 2.762 -16.391 -3.342 1 96.12 136 ILE B C 1
ATOM 2894 O O . ILE B 1 136 ? 2.059 -16.297 -4.352 1 96.12 136 ILE B O 1
ATOM 2898 N N . ALA B 1 137 ? 2.346 -16.25 -2.273 1 95.81 137 ALA B N 1
ATOM 2899 C CA . ALA B 1 137 ? 0.935 -15.953 -2.049 1 95.81 137 ALA B CA 1
ATOM 2900 C C . ALA B 1 137 ? 0.53 -14.664 -2.754 1 95.81 137 ALA B C 1
ATOM 2902 O O . ALA B 1 137 ? -0.565 -14.57 -3.312 1 95.81 137 ALA B O 1
ATOM 2903 N N . ALA B 1 138 ? 1.323 -13.703 -2.566 1 96.81 138 ALA B N 1
ATOM 2904 C CA . ALA B 1 138 ? 1.069 -12.438 -3.248 1 96.81 138 ALA B CA 1
ATOM 2905 C C . ALA B 1 138 ? 0.994 -12.633 -4.758 1 96.81 138 ALA B C 1
ATOM 2907 O O . ALA B 1 138 ? 0.175 -12 -5.434 1 96.81 138 ALA B O 1
ATOM 2908 N N . CYS B 1 139 ? 1.987 -13.445 -5.355 1 96.5 139 CYS B N 1
ATOM 2909 C CA . CYS B 1 139 ? 1.961 -13.742 -6.785 1 96.5 139 CYS B CA 1
ATOM 2910 C C . CYS B 1 139 ? 0.665 -14.445 -7.168 1 96.5 139 CYS B C 1
ATOM 2912 O O . CYS B 1 139 ? 0.042 -14.102 -8.172 1 96.5 139 CYS B O 1
ATOM 2914 N N . GLU B 1 140 ? 0.223 -15.398 -6.434 1 95.69 140 GLU B N 1
ATOM 2915 C CA . GLU B 1 140 ? -1.03 -16.109 -6.676 1 95.69 140 GLU B CA 1
ATOM 2916 C C . GLU B 1 140 ? -2.217 -15.148 -6.664 1 95.69 140 GLU B C 1
ATOM 2918 O O . GLU B 1 140 ? -3.062 -15.188 -7.559 1 95.69 140 GLU B O 1
ATOM 2923 N N . GLN B 1 141 ? -2.137 -14.344 -5.656 1 93.69 141 GLN B N 1
ATOM 2924 C CA . GLN B 1 141 ? -3.248 -13.406 -5.512 1 93.69 141 GLN B CA 1
ATOM 2925 C C . GLN B 1 141 ? -3.246 -12.367 -6.629 1 93.69 141 GLN B C 1
ATOM 2927 O O . GLN B 1 141 ? -4.305 -11.977 -7.121 1 93.69 141 GLN B O 1
ATOM 2932 N N . SER B 1 142 ? -2.189 -11.93 -7.047 1 94.88 142 SER B N 1
ATOM 2933 C CA . SER B 1 142 ? -2.105 -10.852 -8.023 1 94.88 142 SER B CA 1
ATOM 2934 C C . SER B 1 142 ? -2.199 -11.391 -9.453 1 94.88 142 SER B C 1
ATOM 2936 O O . SER B 1 142 ? -2.322 -10.625 -10.406 1 94.88 142 SER B O 1
ATOM 2938 N N . GLY B 1 143 ? -2.125 -12.734 -9.57 1 93.69 143 GLY B N 1
ATOM 2939 C CA . GLY B 1 143 ? -2.197 -13.336 -10.891 1 93.69 143 GLY B CA 1
ATOM 2940 C C . GLY B 1 143 ? -0.881 -13.273 -11.641 1 93.69 143 GLY B C 1
ATOM 2941 O O . GLY B 1 143 ? -0.86 -13.344 -12.875 1 93.69 143 GLY B O 1
ATOM 2942 N N . SER B 1 144 ? 0.141 -13.086 -10.945 1 93.62 144 SER B N 1
ATOM 2943 C CA . SER B 1 144 ? 1.468 -13.016 -11.547 1 93.62 144 SER B CA 1
ATOM 2944 C C . SER B 1 144 ? 1.922 -14.391 -12.031 1 93.62 144 SER B C 1
ATOM 2946 O O . SER B 1 144 ? 1.525 -15.414 -11.477 1 93.62 144 SER B O 1
ATOM 2948 N N . THR B 1 145 ? 2.648 -14.367 -13.117 1 93.81 145 THR B N 1
ATOM 2949 C CA . THR B 1 145 ? 3.172 -15.625 -13.641 1 93.81 145 THR B CA 1
ATOM 2950 C C . THR B 1 145 ? 4.676 -15.727 -13.398 1 93.81 145 THR B C 1
ATOM 2952 O O . THR B 1 145 ? 5.293 -16.734 -13.727 1 93.81 145 THR B O 1
ATOM 2955 N N . THR B 1 146 ? 5.219 -14.75 -12.875 1 92.81 146 THR B N 1
ATOM 2956 C CA . THR B 1 146 ? 6.617 -14.734 -12.461 1 92.81 146 THR B CA 1
ATOM 2957 C C . THR B 1 146 ? 6.734 -14.453 -10.961 1 92.81 146 THR B C 1
ATOM 2959 O O . THR B 1 146 ? 5.855 -13.82 -10.375 1 92.81 146 THR B O 1
ATOM 2962 N N . ILE B 1 147 ? 7.742 -14.867 -10.383 1 95.31 147 ILE B N 1
ATOM 2963 C CA . ILE B 1 147 ? 7.988 -14.703 -8.953 1 95.31 147 ILE B CA 1
ATOM 2964 C C . ILE B 1 147 ? 9.211 -13.812 -8.742 1 95.31 147 ILE B C 1
ATOM 2966 O O . ILE B 1 147 ? 10.297 -14.109 -9.242 1 95.31 147 ILE B O 1
ATOM 2970 N N . PRO B 1 148 ? 8.984 -12.711 -8 1 97.06 148 PRO B N 1
ATOM 2971 C CA . PRO B 1 148 ? 10.164 -11.898 -7.703 1 97.06 148 PRO B CA 1
ATOM 2972 C C . PRO B 1 148 ? 11.219 -12.648 -6.898 1 97.06 148 PRO B C 1
ATOM 2974 O O . PRO B 1 148 ? 10.883 -13.547 -6.121 1 97.06 148 PRO B O 1
ATOM 2977 N N . GLU B 1 149 ? 12.398 -12.305 -7.051 1 97.5 149 GLU B N 1
ATOM 2978 C CA . GLU B 1 149 ? 13.5 -12.875 -6.273 1 97.5 149 GLU B CA 1
ATOM 2979 C C . GLU B 1 149 ? 13.625 -12.188 -4.914 1 97.5 149 GLU B C 1
ATOM 2981 O O . GLU B 1 149 ? 13.656 -10.953 -4.836 1 97.5 149 GLU B O 1
ATOM 2986 N N . LEU B 1 150 ? 13.664 -12.953 -3.975 1 98 150 LEU B N 1
ATOM 2987 C CA . LEU B 1 150 ? 13.867 -12.477 -2.609 1 98 150 LEU B CA 1
ATOM 2988 C C . LEU B 1 150 ? 15.211 -12.945 -2.068 1 98 150 LEU B C 1
ATOM 2990 O O . LEU B 1 150 ? 15.438 -14.148 -1.908 1 98 150 LEU B O 1
ATOM 2994 N N . ALA B 1 151 ? 16.109 -11.945 -1.769 1 97.81 151 ALA B N 1
ATOM 2995 C CA . ALA B 1 151 ? 17.438 -12.242 -1.241 1 97.81 151 ALA B CA 1
ATOM 2996 C C . ALA B 1 151 ? 17.422 -12.312 0.284 1 97.81 151 ALA B C 1
ATOM 2998 O O . ALA B 1 151 ? 16.5 -11.789 0.923 1 97.81 151 ALA B O 1
ATOM 2999 N N . PRO B 1 152 ? 18.312 -13.008 0.839 1 97.25 152 PRO B N 1
ATOM 3000 C CA . PRO B 1 152 ? 18.453 -12.945 2.295 1 97.25 152 PRO B CA 1
ATOM 3001 C C . PRO B 1 152 ? 18.781 -11.539 2.797 1 97.25 152 PRO B C 1
ATOM 3003 O O . PRO B 1 152 ? 19.375 -10.734 2.07 1 97.25 152 PRO B O 1
ATOM 3006 N N . PRO B 1 153 ? 18.406 -11.305 3.984 1 97.38 153 PRO B N 1
ATOM 3007 C CA . PRO B 1 153 ? 18.672 -9.969 4.531 1 97.38 153 PRO B CA 1
ATOM 3008 C C . PRO B 1 153 ? 20.156 -9.695 4.75 1 97.38 153 PRO B C 1
ATOM 3010 O O . PRO B 1 153 ? 20.906 -10.602 5.129 1 97.38 153 PRO B O 1
ATOM 3013 N N . VAL B 1 154 ? 20.578 -8.438 4.559 1 97.38 154 VAL B N 1
ATOM 3014 C CA . VAL B 1 154 ? 21.953 -8.008 4.777 1 97.38 154 VAL B CA 1
ATOM 3015 C C . VAL B 1 154 ? 21.969 -6.617 5.414 1 97.38 154 VAL B C 1
ATOM 3017 O O . VAL B 1 154 ? 20.938 -5.938 5.453 1 97.38 154 VAL B O 1
ATOM 3020 N N . ALA B 1 155 ? 23.016 -6.324 5.91 1 97.38 155 ALA B N 1
ATOM 3021 C CA . ALA B 1 155 ? 23.234 -4.938 6.32 1 97.38 155 ALA B CA 1
ATOM 3022 C C . ALA B 1 155 ? 23.234 -4.004 5.113 1 97.38 155 ALA B C 1
ATOM 3024 O O . ALA B 1 155 ? 23.812 -4.332 4.07 1 97.38 155 ALA B O 1
ATOM 3025 N N . LEU B 1 156 ? 22.703 -2.826 5.262 1 98.12 156 LEU B N 1
ATOM 3026 C CA . LEU B 1 156 ? 22.641 -1.887 4.145 1 98.12 156 LEU B CA 1
ATOM 3027 C C . LEU B 1 156 ? 24.031 -1.598 3.602 1 98.12 156 LEU B C 1
ATOM 3029 O O . LEU B 1 156 ? 24.219 -1.522 2.385 1 98.12 156 LEU B O 1
ATOM 3033 N N . GLU B 1 157 ? 24.984 -1.529 4.445 1 96.62 157 GLU B N 1
ATOM 3034 C CA . GLU B 1 157 ? 26.344 -1.15 4.066 1 96.62 157 GLU B CA 1
ATOM 3035 C C . GLU B 1 157 ? 26.969 -2.199 3.16 1 96.62 157 GLU B C 1
ATOM 3037 O O . GLU B 1 157 ? 27.969 -1.924 2.482 1 96.62 157 GLU B O 1
ATOM 3042 N N . THR B 1 158 ? 26.375 -3.33 3.127 1 96.69 158 THR B N 1
ATOM 3043 C CA . THR B 1 158 ? 26.969 -4.398 2.33 1 96.69 158 THR B CA 1
ATOM 3044 C C . THR B 1 158 ? 26.141 -4.66 1.074 1 96.69 158 THR B C 1
ATOM 3046 O O . THR B 1 158 ? 26.453 -5.555 0.29 1 96.69 158 THR B O 1
ATOM 3049 N N . ALA B 1 159 ? 25.125 -3.881 0.937 1 97.75 159 ALA B N 1
ATOM 3050 C CA . ALA B 1 159 ? 24.141 -4.191 -0.103 1 97.75 159 ALA B CA 1
ATOM 3051 C C . ALA B 1 159 ? 24.469 -3.445 -1.396 1 97.75 159 ALA B C 1
ATOM 3053 O O . ALA B 1 159 ? 23.891 -3.736 -2.445 1 97.75 159 ALA B O 1
ATOM 3054 N N . TRP B 1 160 ? 25.391 -2.602 -1.393 1 97.62 160 TRP B N 1
ATOM 3055 C CA . TRP B 1 160 ? 25.594 -1.644 -2.477 1 97.62 160 TRP B CA 1
ATOM 3056 C C . TRP B 1 160 ? 26.047 -2.346 -3.748 1 97.62 160 TRP B C 1
ATOM 3058 O O . TRP B 1 160 ? 25.766 -1.889 -4.855 1 97.62 160 TRP B O 1
ATOM 3068 N N . ALA B 1 161 ? 26.703 -3.586 -3.604 1 96.06 161 ALA B N 1
ATOM 3069 C CA . ALA B 1 161 ? 27.234 -4.332 -4.742 1 96.06 161 ALA B CA 1
ATOM 3070 C C . ALA B 1 161 ? 26.109 -4.922 -5.582 1 96.06 161 ALA B C 1
ATOM 3072 O O . ALA B 1 161 ? 26.297 -5.246 -6.754 1 96.06 161 ALA B O 1
ATOM 3073 N N . GLY B 1 162 ? 24.984 -4.984 -4.984 1 97.5 162 GLY B N 1
ATOM 3074 C CA . GLY B 1 162 ? 23.875 -5.641 -5.652 1 97.5 162 GLY B CA 1
ATOM 3075 C C . GLY B 1 162 ? 22.938 -4.668 -6.352 1 97.5 162 GLY B C 1
ATOM 3076 O O . GLY B 1 162 ? 21.875 -5.059 -6.836 1 97.5 162 GLY B O 1
ATOM 3077 N N . VAL B 1 163 ? 23.25 -3.418 -6.488 1 97.94 163 VAL B N 1
ATOM 3078 C CA . VAL B 1 163 ? 22.406 -2.381 -7.07 1 97.94 163 VAL B CA 1
ATOM 3079 C C . VAL B 1 163 ? 22.266 -2.619 -8.57 1 97.94 163 VAL B C 1
ATOM 3081 O O . VAL B 1 163 ? 23.234 -2.932 -9.258 1 97.94 163 VAL B O 1
ATOM 3084 N N . ARG B 1 164 ? 21.078 -2.537 -9 1 97.69 164 ARG B N 1
ATOM 3085 C CA . ARG B 1 164 ? 20.75 -2.756 -10.406 1 97.69 164 ARG B CA 1
ATOM 3086 C C . ARG B 1 164 ? 20.234 -1.476 -11.055 1 97.69 164 ARG B C 1
ATOM 3088 O O . ARG B 1 164 ? 19.359 -0.803 -10.5 1 97.69 164 ARG B O 1
ATOM 3095 N N . GLY B 1 165 ? 20.797 -1.146 -12.242 1 98.06 165 GLY B N 1
ATOM 3096 C CA . GLY B 1 165 ? 20.281 -0.023 -13.016 1 98.06 165 GLY B CA 1
ATOM 3097 C C . GLY B 1 165 ? 20.391 1.303 -12.289 1 98.06 165 GLY B C 1
ATOM 3098 O O . GLY B 1 165 ? 21.281 1.484 -11.453 1 98.06 165 GLY B O 1
ATOM 3099 N N . ALA B 1 166 ? 19.484 2.236 -12.695 1 98.31 166 ALA B N 1
ATOM 3100 C CA . ALA B 1 166 ? 19.469 3.535 -12.023 1 98.31 166 ALA B CA 1
ATOM 3101 C C . ALA B 1 166 ? 19 3.4 -10.586 1 98.31 166 ALA B C 1
ATOM 3103 O O . ALA B 1 166 ? 18.047 2.67 -10.305 1 98.31 166 ALA B O 1
ATOM 3104 N N . ALA B 1 167 ? 19.688 4.102 -9.719 1 98.56 167 ALA B N 1
ATOM 3105 C CA . ALA B 1 167 ? 19.438 3.922 -8.289 1 98.56 167 ALA B CA 1
ATOM 3106 C C . ALA B 1 167 ? 18.891 5.203 -7.66 1 98.56 167 ALA B C 1
ATOM 3108 O O . ALA B 1 167 ? 19.359 6.297 -7.965 1 98.56 167 ALA B O 1
ATOM 3109 N N . PHE B 1 168 ? 17.953 5.016 -6.816 1 98.62 168 PHE B N 1
ATOM 3110 C CA . PHE B 1 168 ? 17.312 6.145 -6.156 1 98.62 168 PHE B CA 1
ATOM 3111 C C . PHE B 1 168 ? 17.125 5.871 -4.668 1 98.62 168 PHE B C 1
ATOM 3113 O O . PHE B 1 168 ? 16.781 4.754 -4.273 1 98.62 168 PHE B O 1
ATOM 3120 N N . VAL B 1 169 ? 17.438 6.871 -3.865 1 98.56 169 VAL B N 1
ATOM 3121 C CA . VAL B 1 169 ? 17.203 6.809 -2.428 1 98.56 169 VAL B CA 1
ATOM 3122 C C . VAL B 1 169 ? 16.125 7.82 -2.033 1 98.56 169 VAL B C 1
ATOM 3124 O O . VAL B 1 169 ? 16.156 8.969 -2.475 1 98.56 169 VAL B O 1
ATOM 3127 N N . LEU B 1 170 ? 15.086 7.344 -1.353 1 98 170 LEU B N 1
ATOM 3128 C CA . LEU B 1 170 ? 14.047 8.234 -0.854 1 98 170 LEU B CA 1
ATOM 3129 C C . LEU B 1 170 ? 14.547 9.031 0.352 1 98 170 LEU B C 1
ATOM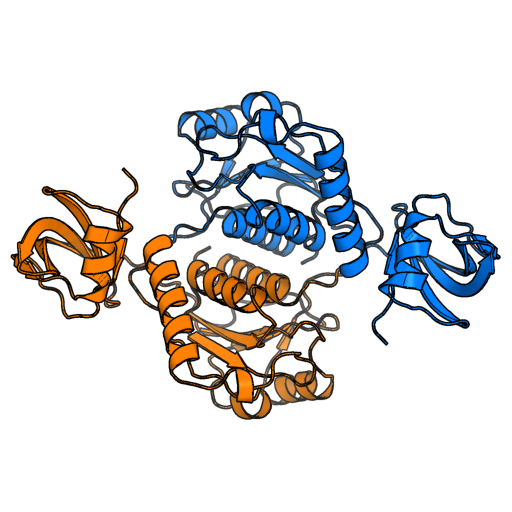 3131 O O . LEU B 1 170 ? 14.891 8.445 1.382 1 98 170 LEU B O 1
ATOM 3135 N N . ASP B 1 171 ? 14.617 10.25 0.175 1 95 171 ASP B N 1
ATOM 3136 C CA . ASP B 1 171 ? 15.156 11.188 1.153 1 95 171 ASP B CA 1
ATOM 3137 C C . ASP B 1 171 ? 14.258 12.414 1.3 1 95 171 ASP B C 1
ATOM 3139 O O . ASP B 1 171 ? 14.094 13.188 0.354 1 95 171 ASP B O 1
ATOM 3143 N N . PRO B 1 172 ? 13.609 12.602 2.502 1 91.06 172 PRO B N 1
ATOM 3144 C CA . PRO B 1 172 ? 12.75 13.766 2.713 1 91.06 172 PRO B CA 1
ATOM 3145 C C . PRO B 1 172 ? 13.445 15.078 2.365 1 91.06 172 PRO B C 1
ATOM 3147 O O . PRO B 1 172 ? 12.773 16.078 2.062 1 91.06 172 PRO B O 1
ATOM 3150 N N . GLU B 1 173 ? 14.812 15.047 2.447 1 90.25 173 GLU B N 1
ATOM 3151 C CA . GLU B 1 173 ? 15.578 16.25 2.146 1 90.25 173 GLU B CA 1
ATOM 3152 C C . GLU B 1 173 ? 16.094 16.234 0.712 1 90.25 173 GLU B C 1
ATOM 3154 O O . GLU B 1 173 ? 16.922 17.062 0.336 1 90.25 173 GLU B O 1
ATOM 3159 N N . GLY B 1 174 ? 15.547 15.242 -0.064 1 91.19 174 GLY B N 1
ATOM 3160 C CA . GLY B 1 174 ? 15.984 15.125 -1.445 1 91.19 174 GLY B CA 1
ATOM 3161 C C . GLY B 1 174 ? 15.562 16.312 -2.305 1 91.19 174 GLY B C 1
ATOM 3162 O O . GLY B 1 174 ? 14.586 16.984 -1.992 1 91.19 174 GLY B O 1
ATOM 3163 N N . GLY B 1 175 ? 16.328 16.469 -3.318 1 89.44 175 GLY B N 1
ATOM 3164 C CA . GLY B 1 175 ? 16.125 17.672 -4.121 1 89.44 175 GLY B CA 1
ATOM 3165 C C . GLY B 1 175 ? 15.312 17.406 -5.375 1 89.44 175 GLY B C 1
ATOM 3166 O O . GLY B 1 175 ? 14.984 18.328 -6.117 1 89.44 175 GLY B O 1
ATOM 3167 N N . GLN B 1 176 ? 15 16.188 -5.594 1 95 176 GLN B N 1
ATOM 3168 C CA . GLN B 1 176 ? 14.32 15.867 -6.84 1 95 176 GLN B CA 1
ATOM 3169 C C . GLN B 1 176 ? 13.062 15.039 -6.582 1 95 176 GLN B C 1
ATOM 3171 O O . GLN B 1 176 ? 12.969 14.344 -5.57 1 95 176 GLN B O 1
ATOM 3176 N N . ARG B 1 177 ? 12.18 15.25 -7.543 1 95.5 177 ARG B N 1
ATOM 3177 C CA . ARG B 1 177 ? 10.992 14.406 -7.594 1 95.5 177 ARG B CA 1
ATOM 3178 C C . ARG B 1 177 ? 11.07 13.422 -8.75 1 95.5 177 ARG B C 1
ATOM 3180 O O . ARG B 1 177 ? 11.883 13.586 -9.664 1 95.5 177 ARG B O 1
ATOM 3187 N N . PHE B 1 178 ? 10.211 12.336 -8.68 1 95.38 178 PHE B N 1
ATOM 3188 C CA . PHE B 1 178 ? 10.164 11.352 -9.758 1 95.38 178 PHE B CA 1
ATOM 3189 C C . PHE B 1 178 ? 9.883 12.023 -11.094 1 95.38 178 PHE B C 1
ATOM 3191 O O . PHE B 1 178 ? 10.477 11.656 -12.109 1 95.38 178 PHE B O 1
ATOM 3198 N N . THR B 1 179 ? 9 12.992 -11.047 1 93.81 179 THR B N 1
ATOM 3199 C CA . THR B 1 179 ? 8.531 13.617 -12.281 1 93.81 179 THR B CA 1
ATOM 3200 C C . THR B 1 179 ? 9.609 14.531 -12.859 1 93.81 179 THR B C 1
ATOM 3202 O O . THR B 1 179 ? 9.508 14.969 -14.008 1 93.81 179 THR B O 1
ATOM 3205 N N . ASP B 1 180 ? 10.602 14.859 -12.023 1 95.12 180 ASP B N 1
ATOM 3206 C CA . ASP B 1 180 ? 11.719 15.656 -12.508 1 95.12 180 ASP B CA 1
ATOM 3207 C C . ASP B 1 180 ? 12.688 14.805 -13.336 1 95.12 180 ASP B C 1
ATOM 3209 O O . ASP B 1 180 ? 13.57 15.336 -14.008 1 95.12 180 ASP B O 1
ATOM 3213 N N . LEU B 1 181 ? 12.43 13.508 -13.344 1 95.25 181 LEU B N 1
ATOM 3214 C CA . LEU B 1 181 ? 13.391 12.586 -13.93 1 95.25 181 LEU B CA 1
ATOM 3215 C C . LEU B 1 181 ? 12.938 12.133 -15.312 1 95.25 181 LEU B C 1
ATOM 3217 O O . LEU B 1 181 ? 11.742 11.984 -15.562 1 95.25 181 LEU B O 1
ATOM 3221 N N . GLY B 1 182 ? 13.766 12.047 -16.188 1 93.12 182 GLY B N 1
ATOM 3222 C CA . GLY B 1 182 ? 13.492 11.289 -17.391 1 93.12 182 GLY B CA 1
ATOM 3223 C C . GLY B 1 182 ? 13.469 9.789 -17.172 1 93.12 182 GLY B C 1
ATOM 3224 O O . GLY B 1 182 ? 13.711 9.32 -16.047 1 93.12 182 GLY B O 1
ATOM 3225 N N . HIS B 1 183 ? 13.125 8.977 -18.156 1 95.94 183 HIS B N 1
ATOM 3226 C CA . HIS B 1 183 ? 13.141 7.52 -18.062 1 95.94 183 HIS B CA 1
ATOM 3227 C C . HIS B 1 183 ? 14.523 7.004 -17.672 1 95.94 183 HIS B C 1
ATOM 3229 O O . HIS B 1 183 ? 15.5 7.25 -18.391 1 95.94 183 HIS B O 1
ATOM 3235 N N . PRO B 1 184 ? 14.633 6.363 -16.672 1 96.19 184 PRO B N 1
ATOM 3236 C CA . PRO B 1 184 ? 15.938 6 -16.094 1 96.19 184 PRO B CA 1
ATOM 3237 C C . PRO B 1 184 ? 16.531 4.754 -16.734 1 96.19 184 PRO B C 1
ATOM 3239 O O . PRO B 1 184 ? 17.656 4.348 -16.391 1 96.19 184 PRO B O 1
ATOM 3242 N N . GLY B 1 185 ? 15.93 3.982 -17.719 1 96.5 185 GLY B N 1
ATOM 3243 C CA . GLY B 1 185 ? 16.297 2.674 -18.234 1 96.5 185 GLY B CA 1
ATOM 3244 C C . GLY B 1 185 ? 15.383 1.563 -17.766 1 96.5 185 GLY B C 1
ATOM 3245 O O . GLY B 1 185 ? 14.445 1.81 -17 1 96.5 185 GLY B O 1
ATOM 3246 N N . PRO B 1 186 ? 15.594 0.54 -18.125 1 97.06 186 PRO B N 1
ATOM 3247 C CA . PRO B 1 186 ? 14.648 -0.558 -17.906 1 97.06 186 PRO B CA 1
ATOM 3248 C C . PRO B 1 186 ? 14.766 -1.166 -16.516 1 97.06 186 PRO B C 1
ATOM 3250 O O . PRO B 1 186 ? 13.914 -1.962 -16.109 1 97.06 186 PRO B O 1
ATOM 3253 N N . GLU B 1 187 ? 15.867 -0.961 -15.773 1 98.38 187 GLU B N 1
ATOM 3254 C CA . GLU B 1 187 ? 16.062 -1.459 -14.414 1 98.38 187 GLU B CA 1
ATOM 3255 C C . GLU B 1 187 ? 16.344 -0.316 -13.438 1 98.38 187 GLU B C 1
ATOM 3257 O O . GLU B 1 187 ? 17.094 0.604 -13.758 1 98.38 187 GLU B O 1
ATOM 3262 N N . ILE B 1 188 ? 15.711 -0.369 -12.312 1 98.75 188 ILE B N 1
ATOM 3263 C CA . ILE B 1 188 ? 16.031 0.62 -11.281 1 98.75 188 ILE B CA 1
ATOM 3264 C C . ILE B 1 188 ? 16.109 -0.062 -9.922 1 98.75 188 ILE B C 1
ATOM 3266 O O . ILE B 1 188 ? 15.562 -1.146 -9.727 1 98.75 188 ILE B O 1
ATOM 3270 N N . THR B 1 189 ? 16.859 0.568 -9.008 1 98.88 189 THR B N 1
ATOM 3271 C CA . THR B 1 189 ? 16.891 0.2 -7.594 1 98.88 189 THR B CA 1
ATOM 3272 C C . THR B 1 189 ? 16.344 1.327 -6.727 1 98.88 189 THR B C 1
ATOM 3274 O O . THR B 1 189 ? 16.719 2.488 -6.895 1 98.88 189 THR B O 1
ATOM 3277 N N . LEU B 1 190 ? 15.453 1.026 -5.91 1 98.75 190 LEU B N 1
ATOM 3278 C CA . LEU B 1 190 ? 14.898 1.966 -4.938 1 98.75 190 LEU B CA 1
ATOM 3279 C C . LEU B 1 190 ? 15.32 1.595 -3.521 1 98.75 190 LEU B C 1
ATOM 3281 O O . LEU B 1 190 ? 15.203 0.435 -3.119 1 98.75 190 LEU B O 1
ATOM 3285 N N . LEU B 1 191 ? 15.859 2.584 -2.807 1 98.69 191 LEU B N 1
ATOM 3286 C CA . LEU B 1 191 ? 16.172 2.447 -1.388 1 98.69 191 LEU B CA 1
ATOM 3287 C C . LEU B 1 191 ? 15.266 3.334 -0.542 1 98.69 191 LEU B C 1
ATOM 3289 O O . LEU B 1 191 ? 15.227 4.551 -0.738 1 98.69 191 LEU B O 1
ATOM 3293 N N . SER B 1 192 ? 14.453 2.666 0.278 1 96.62 192 SER B N 1
ATOM 3294 C CA . SER B 1 192 ? 13.633 3.387 1.248 1 96.62 192 SER B CA 1
ATOM 3295 C C . SER B 1 192 ? 14.188 3.234 2.66 1 96.62 192 SER B C 1
ATOM 3297 O O . SER B 1 192 ? 15.008 2.346 2.922 1 96.62 192 SER B O 1
ATOM 3299 N N . GLY B 1 193 ? 13.789 4.152 3.562 1 96.44 193 GLY B N 1
ATOM 3300 C CA . GLY B 1 193 ? 14.281 4.09 4.926 1 96.44 193 GLY B CA 1
ATOM 3301 C C . GLY B 1 193 ? 13.344 3.373 5.875 1 96.44 193 GLY B C 1
ATOM 3302 O O . GLY B 1 193 ? 12.148 3.232 5.582 1 96.44 193 GLY B O 1
ATOM 3303 N N . PRO B 1 194 ? 13.953 2.893 7.004 1 96.06 194 PRO B N 1
ATOM 3304 C CA . PRO B 1 194 ? 13.133 2.291 8.055 1 96.06 194 PRO B CA 1
ATOM 3305 C C . PRO B 1 194 ? 12.328 3.324 8.844 1 96.06 194 PRO B C 1
ATOM 3307 O O . PRO B 1 194 ? 12.242 4.484 8.438 1 96.06 194 PRO B O 1
ATOM 3310 N N . GLU B 1 195 ? 11.656 2.982 9.898 1 92.56 195 GLU B N 1
ATOM 3311 C CA . GLU B 1 195 ? 10.836 3.863 10.727 1 92.56 195 GLU B CA 1
ATOM 3312 C C . GLU B 1 195 ? 11.648 5.047 11.25 1 92.56 195 GLU B C 1
ATOM 3314 O O . GLU B 1 195 ? 11.148 6.172 11.312 1 92.56 195 GLU B O 1
ATOM 3319 N N . GLY B 1 196 ? 12.828 4.832 11.57 1 92.25 196 GLY B N 1
ATOM 3320 C CA . GLY B 1 196 ? 13.695 5.875 12.086 1 92.25 196 GLY B CA 1
ATOM 3321 C C . GLY B 1 196 ? 14.375 6.688 11 1 92.25 196 GLY B C 1
ATOM 3322 O O . GLY B 1 196 ? 15.156 7.594 11.289 1 92.25 196 GLY B O 1
ATOM 3323 N N . GLY B 1 197 ? 14.062 6.367 9.742 1 94.44 197 GLY B N 1
ATOM 3324 C CA . GLY B 1 197 ? 14.711 7.039 8.625 1 94.44 197 GLY B CA 1
ATOM 3325 C C . GLY B 1 197 ? 16.125 6.535 8.367 1 94.44 197 GLY B C 1
ATOM 3326 O O . GLY B 1 197 ? 16.672 5.77 9.164 1 94.44 197 GLY B O 1
ATOM 3327 N N . LEU B 1 198 ? 16.625 6.973 7.293 1 96.81 198 LEU B N 1
ATOM 3328 C CA . LEU B 1 198 ? 18.016 6.676 6.98 1 96.81 198 LEU B CA 1
ATOM 3329 C C . LEU B 1 198 ? 18.953 7.637 7.703 1 96.81 198 LEU B C 1
ATOM 3331 O O . LEU B 1 198 ? 18.688 8.836 7.77 1 96.81 198 LEU B O 1
ATOM 3335 N N . ALA B 1 199 ? 19.984 7.074 8.227 1 96.38 199 ALA B N 1
ATOM 3336 C CA . ALA B 1 199 ? 21.016 7.938 8.789 1 96.38 199 ALA B CA 1
ATOM 3337 C C . ALA B 1 199 ? 21.688 8.773 7.707 1 96.38 199 ALA B C 1
ATOM 3339 O O . ALA B 1 199 ? 21.766 8.359 6.547 1 96.38 199 ALA B O 1
ATOM 3340 N N . ALA B 1 200 ? 22.141 9.914 8.156 1 96.12 200 ALA B N 1
ATOM 3341 C CA . ALA B 1 200 ? 22.828 10.797 7.223 1 96.12 200 ALA B CA 1
ATOM 3342 C C . ALA B 1 200 ? 23.984 10.07 6.52 1 96.12 200 ALA B C 1
ATOM 3344 O O . ALA B 1 200 ? 24.188 10.25 5.32 1 96.12 200 ALA B O 1
ATOM 3345 N N . GLU B 1 201 ? 24.609 9.266 7.32 1 97.06 201 GLU B N 1
ATOM 3346 C CA . GLU B 1 201 ? 25.734 8.508 6.77 1 97.06 201 GLU B CA 1
ATOM 3347 C C . GLU B 1 201 ? 25.25 7.484 5.742 1 97.06 201 GLU B C 1
ATOM 3349 O O . GLU B 1 201 ? 25.969 7.18 4.781 1 97.06 201 GLU B O 1
ATOM 3354 N N . GLU B 1 202 ? 24.172 6.887 5.844 1 98.06 202 GLU B N 1
ATOM 3355 C CA . GLU B 1 202 ? 23.609 5.914 4.918 1 98.06 202 GLU B CA 1
ATOM 3356 C C . GLU B 1 202 ? 23.172 6.578 3.613 1 98.06 202 GLU B C 1
ATOM 3358 O O . GLU B 1 202 ? 23.375 6.027 2.531 1 98.06 202 GLU B O 1
ATOM 3363 N N . VAL B 1 203 ? 22.562 7.762 3.805 1 97.69 203 VAL B N 1
ATOM 3364 C CA . VAL B 1 203 ? 22.188 8.523 2.619 1 97.69 203 VAL B CA 1
ATOM 3365 C C . VAL B 1 203 ? 23.453 8.914 1.844 1 97.69 203 VAL B C 1
ATOM 3367 O O . VAL B 1 203 ? 23.5 8.766 0.62 1 97.69 203 VAL B O 1
ATOM 3370 N N . ALA B 1 204 ? 24.406 9.352 2.586 1 97.69 204 ALA B N 1
ATOM 3371 C CA . ALA B 1 204 ? 25.672 9.719 1.966 1 97.69 204 ALA B CA 1
ATOM 3372 C C . ALA B 1 204 ? 26.312 8.523 1.261 1 97.69 204 ALA B C 1
ATOM 3374 O O . ALA B 1 204 ? 26.828 8.656 0.152 1 97.69 204 ALA B O 1
ATOM 3375 N N . ALA B 1 205 ? 26.234 7.441 1.976 1 98.06 205 ALA B N 1
ATOM 3376 C CA . ALA B 1 205 ? 26.781 6.227 1.374 1 98.06 205 ALA B CA 1
ATOM 3377 C C . ALA B 1 205 ? 26.031 5.852 0.107 1 98.06 205 ALA B C 1
ATOM 3379 O O . ALA B 1 205 ? 26.625 5.477 -0.9 1 98.06 205 ALA B O 1
ATOM 3380 N N . ALA B 1 206 ? 24.75 5.918 0.113 1 98.19 206 ALA B N 1
ATOM 3381 C CA . ALA B 1 206 ? 23.922 5.652 -1.066 1 98.19 206 ALA B CA 1
ATOM 3382 C C . ALA B 1 206 ? 24.312 6.562 -2.225 1 98.19 206 ALA B C 1
ATOM 3384 O O . ALA B 1 206 ? 24.516 6.098 -3.352 1 98.19 206 ALA B O 1
ATOM 3385 N N . GLN B 1 207 ? 24.469 7.82 -1.822 1 96.94 207 GLN B N 1
ATOM 3386 C CA . GLN B 1 207 ? 24.828 8.797 -2.846 1 96.94 207 GLN B CA 1
ATOM 3387 C C . GLN B 1 207 ? 26.203 8.492 -3.428 1 96.94 207 GLN B C 1
ATOM 3389 O O . GLN B 1 207 ? 26.422 8.625 -4.633 1 96.94 207 GLN B O 1
ATOM 3394 N N . ALA B 1 208 ? 27.062 8.102 -2.602 1 97.56 208 ALA B N 1
ATOM 3395 C CA . ALA B 1 208 ? 28.406 7.742 -3.045 1 97.56 208 ALA B CA 1
ATOM 3396 C C . ALA B 1 208 ? 28.359 6.551 -3.994 1 97.56 208 ALA B C 1
ATOM 3398 O O . ALA B 1 208 ? 29.266 6.379 -4.82 1 97.56 208 ALA B O 1
ATOM 3399 N N . HIS B 1 209 ? 27.328 5.746 -3.883 1 97.62 209 HIS B N 1
ATOM 3400 C CA . HIS B 1 209 ? 27.203 4.582 -4.75 1 97.62 209 HIS B CA 1
ATOM 3401 C C . HIS B 1 209 ? 26.25 4.855 -5.91 1 97.62 209 HIS B C 1
ATOM 3403 O O . HIS B 1 209 ? 25.734 3.924 -6.523 1 97.62 209 HIS B O 1
ATOM 3409 N N . GLY B 1 210 ? 25.938 6.105 -6.07 1 96.56 210 GLY B N 1
ATOM 3410 C CA . GLY B 1 210 ? 25.266 6.516 -7.293 1 96.56 210 GLY B CA 1
ATOM 3411 C C . GLY B 1 210 ? 23.781 6.727 -7.117 1 96.56 210 GLY B C 1
ATOM 3412 O O . GLY B 1 210 ? 23.062 6.992 -8.086 1 96.56 210 GLY B O 1
ATOM 3413 N N . PHE B 1 211 ? 23.281 6.668 -5.965 1 98.12 211 PHE B N 1
ATOM 3414 C CA . PHE B 1 211 ? 21.859 6.895 -5.73 1 98.12 211 PHE B CA 1
ATOM 3415 C C . PHE B 1 211 ? 21.516 8.375 -5.867 1 98.12 211 PHE B C 1
ATOM 3417 O O . PHE B 1 211 ? 22.203 9.227 -5.297 1 98.12 211 PHE B O 1
ATOM 3424 N N . ARG B 1 212 ? 20.516 8.625 -6.629 1 97.44 212 ARG B N 1
ATOM 3425 C CA . ARG B 1 212 ? 19.938 9.969 -6.637 1 97.44 212 ARG B CA 1
ATOM 3426 C C . ARG B 1 212 ? 18.859 10.109 -5.574 1 97.44 212 ARG B C 1
ATOM 3428 O O . ARG B 1 212 ? 18.047 9.203 -5.387 1 97.44 212 ARG B O 1
ATOM 3435 N N . SER B 1 213 ? 18.922 11.234 -4.871 1 97.12 213 SER B N 1
ATOM 3436 C CA . SER B 1 213 ? 18 11.438 -3.764 1 97.12 213 SER B CA 1
ATOM 3437 C C . SER B 1 213 ? 16.656 11.984 -4.254 1 97.12 213 SER B C 1
ATOM 3439 O O . SER B 1 213 ? 16.609 13.047 -4.879 1 97.12 213 SER B O 1
ATOM 3441 N N . LEU B 1 214 ? 15.609 11.273 -3.953 1 97.44 214 LEU B N 1
ATOM 3442 C CA . LEU B 1 214 ? 14.258 11.656 -4.355 1 97.44 214 LEU B CA 1
ATOM 3443 C C . LEU B 1 214 ? 13.422 12.039 -3.139 1 97.44 214 LEU B C 1
ATOM 3445 O O . LEU B 1 214 ? 13.469 11.359 -2.109 1 97.44 214 LEU B O 1
ATOM 3449 N N . ARG B 1 215 ? 12.781 13.078 -3.303 1 95.69 215 ARG B N 1
ATOM 3450 C CA . ARG B 1 215 ? 11.852 13.516 -2.27 1 95.69 215 ARG B CA 1
ATOM 3451 C C . ARG B 1 215 ? 10.422 13.109 -2.611 1 95.69 215 ARG B C 1
ATOM 3453 O O . ARG B 1 215 ? 10 13.219 -3.764 1 95.69 215 ARG B O 1
ATOM 3460 N N . MET B 1 216 ? 9.711 12.578 -1.614 1 95.06 216 MET B N 1
ATOM 3461 C CA . MET B 1 216 ? 8.344 12.102 -1.801 1 95.06 216 MET B CA 1
ATOM 3462 C C . MET B 1 216 ? 7.332 13.094 -1.232 1 95.06 216 MET B C 1
ATOM 3464 O O . MET B 1 216 ? 6.469 12.719 -0.44 1 95.06 216 MET B O 1
ATOM 3468 N N . GLY B 1 217 ? 7.469 14.375 -1.632 1 93.69 217 GLY B N 1
ATOM 3469 C CA . GLY B 1 217 ? 6.523 15.398 -1.204 1 93.69 217 GLY B CA 1
ATOM 3470 C C . GLY B 1 217 ? 6.883 16.016 0.132 1 93.69 217 GLY B C 1
ATOM 3471 O O . GLY B 1 217 ? 7.91 15.68 0.723 1 93.69 217 GLY B O 1
ATOM 3472 N N . PRO B 1 218 ? 6.07 16.953 0.6 1 92.56 218 PRO B N 1
ATOM 3473 C CA . PRO B 1 218 ? 6.398 17.734 1.796 1 92.56 218 PRO B CA 1
ATOM 3474 C C . PRO B 1 218 ? 6.016 17.016 3.09 1 92.56 218 PRO B C 1
ATOM 3476 O O . PRO B 1 218 ? 6.438 17.422 4.176 1 92.56 218 PRO B O 1
ATOM 3479 N N . ARG B 1 219 ? 5.227 15.992 3.025 1 94 219 ARG B N 1
ATOM 3480 C CA . ARG B 1 219 ? 4.805 15.234 4.199 1 94 219 ARG B CA 1
ATOM 3481 C C . ARG B 1 219 ? 5.77 14.094 4.492 1 94 219 ARG B C 1
ATOM 3483 O O . ARG B 1 219 ? 6.359 13.523 3.57 1 94 219 ARG B O 1
ATOM 3490 N N . ILE B 1 220 ? 5.895 13.828 5.676 1 93.25 220 ILE B N 1
ATOM 3491 C CA . ILE B 1 220 ? 6.73 12.695 6.059 1 93.25 220 ILE B CA 1
ATOM 3492 C C . ILE B 1 220 ? 5.93 11.398 5.957 1 93.25 220 ILE B C 1
ATOM 3494 O O . ILE B 1 220 ? 4.977 11.188 6.715 1 93.25 220 ILE B O 1
ATOM 3498 N N . LEU B 1 221 ? 6.371 10.539 5.078 1 96.06 221 LEU B N 1
ATOM 3499 C CA . LEU B 1 221 ? 5.699 9.258 4.902 1 96.06 221 LEU B CA 1
ATOM 3500 C C . LEU B 1 221 ? 6.277 8.211 5.848 1 96.06 221 LEU B C 1
ATOM 3502 O O . LEU B 1 221 ? 7.48 8.195 6.109 1 96.06 221 LEU B O 1
ATOM 3506 N N . ARG B 1 222 ? 5.391 7.371 6.359 1 95.75 222 ARG B N 1
ATOM 3507 C CA . ARG B 1 222 ? 5.895 6.199 7.066 1 95.75 222 ARG B CA 1
ATOM 3508 C C . ARG B 1 222 ? 6.738 5.324 6.148 1 95.75 222 ARG B C 1
ATOM 3510 O O . ARG B 1 222 ? 6.59 5.375 4.926 1 95.75 222 ARG B O 1
ATOM 3517 N N . ALA B 1 223 ? 7.559 4.547 6.742 1 95.44 223 ALA B N 1
ATOM 3518 C CA . ALA B 1 223 ? 8.531 3.744 6 1 95.44 223 ALA B CA 1
ATOM 3519 C C . ALA B 1 223 ? 7.836 2.871 4.957 1 95.44 223 ALA B C 1
ATOM 3521 O O . ALA B 1 223 ? 8.234 2.857 3.789 1 95.44 223 ALA B O 1
ATOM 3522 N N . GLU B 1 224 ? 6.789 2.111 5.332 1 95.62 224 GLU B N 1
ATOM 3523 C CA . GLU B 1 224 ? 6.102 1.206 4.418 1 95.62 224 GLU B CA 1
ATOM 3524 C C . GLU B 1 224 ? 5.34 1.979 3.342 1 95.62 224 GLU B C 1
ATOM 3526 O O . GLU B 1 224 ? 5.234 1.522 2.201 1 95.62 224 GLU B O 1
ATOM 3531 N N . THR B 1 225 ? 4.828 3.225 3.678 1 96.69 225 THR B N 1
ATOM 3532 C CA . THR B 1 225 ? 4.133 4.055 2.703 1 96.69 225 THR B CA 1
ATOM 3533 C C . THR B 1 225 ? 5.102 4.578 1.646 1 96.69 225 THR B C 1
ATOM 3535 O O . THR B 1 225 ? 4.793 4.566 0.453 1 96.69 225 THR B O 1
ATOM 3538 N N . ALA B 1 226 ? 6.27 5.02 2.104 1 97.5 226 ALA B N 1
ATOM 3539 C CA . ALA B 1 226 ? 7.27 5.57 1.193 1 97.5 226 ALA B CA 1
ATOM 3540 C C . ALA B 1 226 ? 7.676 4.543 0.141 1 97.5 226 ALA B C 1
ATOM 3542 O O . ALA B 1 226 ? 7.723 4.852 -1.052 1 97.5 226 ALA B O 1
ATOM 3543 N N . ALA B 1 227 ? 7.961 3.363 0.604 1 97.44 227 ALA B N 1
ATOM 3544 C CA . ALA B 1 227 ? 8.398 2.309 -0.31 1 97.44 227 ALA B CA 1
ATOM 3545 C C . ALA B 1 227 ? 7.312 1.991 -1.336 1 97.44 227 ALA B C 1
ATOM 3547 O O . ALA B 1 227 ? 7.578 1.962 -2.539 1 97.44 227 ALA B O 1
ATOM 3548 N N . ILE B 1 228 ? 6.078 1.789 -0.911 1 97.81 228 ILE B N 1
ATOM 3549 C CA . ILE B 1 228 ? 4.98 1.365 -1.775 1 97.81 228 ILE B CA 1
ATOM 3550 C C . ILE B 1 228 ? 4.609 2.498 -2.729 1 97.81 228 ILE B C 1
ATOM 3552 O O . ILE B 1 228 ? 4.371 2.268 -3.916 1 97.81 228 ILE B O 1
ATOM 3556 N N . ALA B 1 229 ? 4.59 3.748 -2.184 1 9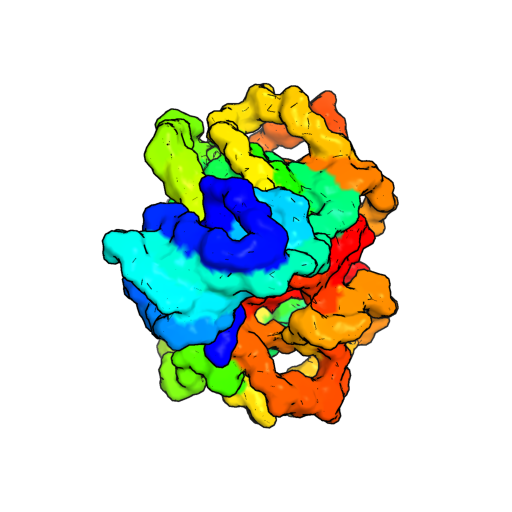8.31 229 ALA B N 1
ATOM 3557 C CA . ALA B 1 229 ? 4.301 4.898 -3.033 1 98.31 229 ALA B CA 1
ATOM 3558 C C . ALA B 1 229 ? 5.371 5.07 -4.109 1 98.31 229 ALA B C 1
ATOM 3560 O O . ALA B 1 229 ? 5.051 5.324 -5.273 1 98.31 229 ALA B O 1
ATOM 3561 N N . ALA B 1 230 ? 6.609 4.906 -3.758 1 98.62 230 ALA B N 1
ATOM 3562 C CA . ALA B 1 230 ? 7.703 5.062 -4.715 1 98.62 230 ALA B CA 1
ATOM 3563 C C . ALA B 1 230 ? 7.621 4.016 -5.82 1 98.62 230 ALA B C 1
ATOM 3565 O O . ALA B 1 230 ? 7.805 4.328 -6.996 1 98.62 230 ALA B O 1
ATOM 3566 N N . ILE B 1 231 ? 7.328 2.758 -5.418 1 98.62 231 ILE B N 1
ATOM 3567 C CA . ILE B 1 231 ? 7.195 1.684 -6.398 1 98.62 231 ILE B CA 1
ATOM 3568 C C . ILE B 1 231 ? 6.039 1.988 -7.348 1 98.62 231 ILE B C 1
ATOM 3570 O O . ILE B 1 231 ? 6.176 1.857 -8.562 1 98.62 231 ILE B O 1
ATOM 3574 N N . ALA B 1 232 ? 4.914 2.408 -6.816 1 98.56 232 ALA B N 1
ATOM 3575 C CA . ALA B 1 232 ? 3.73 2.707 -7.621 1 98.56 232 ALA B CA 1
ATOM 3576 C C . ALA B 1 232 ? 4.012 3.834 -8.609 1 98.56 232 ALA B C 1
ATOM 3578 O O . ALA B 1 232 ? 3.643 3.742 -9.781 1 98.56 232 ALA B O 1
ATOM 3579 N N . VAL B 1 233 ? 4.664 4.902 -8.117 1 98.44 233 VAL B N 1
ATOM 3580 C CA . VAL B 1 233 ? 4.965 6.055 -8.961 1 98.44 233 VAL B CA 1
ATOM 3581 C C . VAL B 1 233 ? 5.941 5.648 -10.062 1 98.44 233 VAL B C 1
ATOM 3583 O O . VAL B 1 233 ? 5.754 6 -11.227 1 98.44 233 VAL B O 1
ATOM 3586 N N . ALA B 1 234 ? 6.988 4.867 -9.711 1 98.5 234 ALA B N 1
ATOM 3587 C CA . ALA B 1 234 ? 7.953 4.41 -10.703 1 98.5 234 ALA B CA 1
ATOM 3588 C C . ALA B 1 234 ? 7.277 3.557 -11.773 1 98.5 234 ALA B C 1
ATOM 3590 O O . ALA B 1 234 ? 7.527 3.732 -12.969 1 98.5 234 ALA B O 1
ATOM 3591 N N . GLN B 1 235 ? 6.414 2.615 -11.336 1 98.06 235 GLN B N 1
ATOM 3592 C CA . GLN B 1 235 ? 5.695 1.761 -12.281 1 98.06 235 GLN B CA 1
ATOM 3593 C C . GLN B 1 235 ? 4.789 2.586 -13.188 1 98.06 235 GLN B C 1
ATOM 3595 O O . GLN B 1 235 ? 4.652 2.283 -14.375 1 98.06 235 GLN B O 1
ATOM 3600 N N . ALA B 1 236 ? 4.121 3.623 -12.633 1 97.62 236 ALA B N 1
ATOM 3601 C CA . ALA B 1 236 ? 3.215 4.453 -13.43 1 97.62 236 ALA B CA 1
ATOM 3602 C C . ALA B 1 236 ? 3.98 5.254 -14.477 1 97.62 236 ALA B C 1
ATOM 3604 O O . ALA B 1 236 ? 3.557 5.34 -15.633 1 97.62 236 ALA B O 1
ATOM 3605 N N . LEU B 1 237 ? 5.105 5.785 -14.086 1 97.19 237 LEU B N 1
ATOM 3606 C CA . LEU B 1 237 ? 5.855 6.68 -14.961 1 97.19 237 LEU B CA 1
ATOM 3607 C C . LEU B 1 237 ? 6.629 5.891 -16.016 1 97.19 237 LEU B C 1
ATOM 3609 O O . LEU B 1 237 ? 6.758 6.328 -17.156 1 97.19 237 LEU B O 1
ATOM 3613 N N . TRP B 1 238 ? 7.105 4.672 -15.586 1 97.62 238 TRP B N 1
ATOM 3614 C CA . TRP B 1 238 ? 8.109 4.059 -16.438 1 97.62 238 TRP B CA 1
ATOM 3615 C C . TRP B 1 238 ? 7.805 2.582 -16.672 1 97.62 238 TRP B C 1
ATOM 3617 O O . TRP B 1 238 ? 8.453 1.926 -17.5 1 97.62 238 TRP B O 1
ATOM 3627 N N . GLY B 1 239 ? 6.84 2.049 -15.922 1 96.56 239 GLY B N 1
ATOM 3628 C CA . GLY B 1 239 ? 6.535 0.628 -15.992 1 96.56 239 GLY B CA 1
ATOM 3629 C C . GLY B 1 239 ? 5.156 0.342 -16.562 1 96.56 239 GLY B C 1
ATOM 3630 O O . GLY B 1 239 ? 4.801 0.835 -17.625 1 96.56 239 GLY B O 1
ATOM 3631 N N . ASP B 1 240 ? 4.395 -0.422 -15.875 1 94.62 240 ASP B N 1
ATOM 3632 C CA . ASP B 1 240 ? 3.197 -0.982 -16.484 1 94.62 240 ASP B CA 1
ATOM 3633 C C . ASP B 1 240 ? 1.945 -0.597 -15.703 1 94.62 240 ASP B C 1
ATOM 3635 O O . ASP B 1 240 ? 0.9 -1.236 -15.844 1 94.62 240 ASP B O 1
ATOM 3639 N N . LEU B 1 241 ? 2.176 0.38 -14.781 1 93.62 241 LEU B N 1
ATOM 3640 C CA . LEU B 1 241 ? 0.998 0.855 -14.062 1 93.62 241 LEU B CA 1
ATOM 3641 C C . LEU B 1 241 ? 0.337 2.01 -14.805 1 93.62 241 LEU B C 1
ATOM 3643 O O . LEU B 1 241 ? 1.016 2.797 -15.469 1 93.62 241 LEU B O 1
#

Solvent-accessible surface area (backbone atoms only — not comparable to full-atom values): 24509 Å² total; per-residue (Å²): 125,85,85,45,41,42,63,36,99,55,91,76,70,61,56,44,80,43,76,43,51,61,71,48,15,42,44,43,51,69,70,65,54,62,52,79,66,36,67,34,34,36,23,61,45,81,34,36,37,30,37,30,26,30,72,44,68,59,91,78,21,35,27,29,38,29,75,29,62,42,84,39,83,50,73,39,74,28,38,31,30,34,42,40,40,35,41,64,71,69,53,33,57,46,38,53,33,50,37,49,40,66,40,38,40,34,37,34,35,20,28,50,86,43,24,85,36,52,58,78,75,58,54,52,68,69,55,49,51,51,50,48,50,45,46,50,51,27,26,28,65,14,63,40,16,53,70,56,48,74,51,74,68,42,49,49,88,71,47,67,85,72,67,41,67,43,37,35,31,60,28,82,84,29,86,34,38,73,76,75,49,72,86,67,65,53,32,30,22,40,33,43,34,22,82,62,32,65,44,72,67,52,51,49,51,42,39,75,72,58,26,43,48,28,19,69,29,82,35,47,57,53,33,51,53,45,45,46,30,50,49,35,33,49,24,34,77,61,32,49,48,125,85,85,45,42,42,61,33,95,55,91,76,71,58,54,43,78,40,75,41,48,58,70,46,13,41,43,43,55,67,69,65,50,59,48,83,63,35,68,33,35,37,23,56,45,80,34,34,32,26,40,29,23,31,70,44,65,65,85,74,20,34,24,27,38,28,77,28,65,47,84,41,82,48,76,40,74,29,39,30,30,34,41,40,39,35,39,64,73,69,50,33,57,48,39,51,34,50,39,47,38,69,38,37,39,34,38,35,35,19,26,48,88,42,24,84,36,50,56,77,76,57,52,52,67,68,55,49,50,50,53,48,48,46,47,50,49,28,27,28,66,14,60,39,16,51,69,56,46,73,52,74,65,42,50,47,89,72,45,66,86,71,65,42,68,42,36,33,31,60,28,84,84,29,86,33,37,71,75,76,48,72,86,68,65,51,32,31,22,40,35,42,32,22,82,63,32,65,43,70,67,54,52,50,49,38,40,75,72,58,27,44,46,27,18,68,31,82,36,45,57,54,33,55,54,44,43,47,31,50,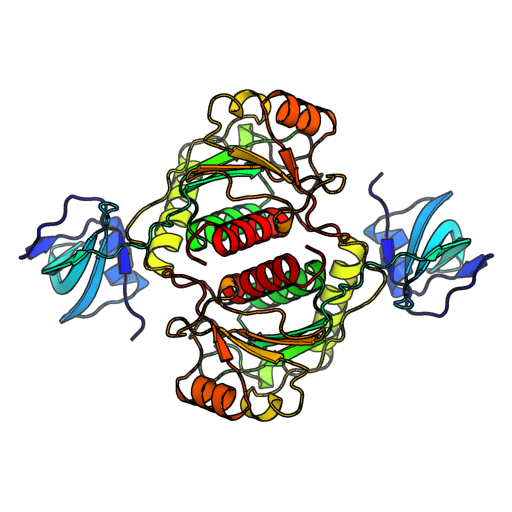49,35,34,48,24,36,77,61,32,51,48

Sequence (482 aa):
MPRIHLYADSDLPESGPFLLPAGASHHLLKVLRARHGQELTLFNGDGWMYQASLTGISGAQAQLAIRGRQPRSTGSPLAIQVFLPLTRGERWDWSLQKAVELGVRWIQPVACRHGVVQLSEARGEKRLARWRDIVIAACEQSGSTTIPELAPPVALETAWAGVRGAAFVLDPEGGQRFTDLGHPGPEITLLSGPEGGLAAEEVAAAQAHGFRSLRMGPRILRAETAAIAAIAVAQALWGDLMPRIHLYADSDLPESGPFLLPAGASHHLLKVLRARHGQELTLFNGDGWMYQASLTGISGAQAQLAIRGRQPRSTGSPLAIQVFLPLTRGERWDWSLQKAVELGVRWIQPVACRHGVVQLSEARGEKRLARWRDIVIAACEQSGSTTIPELAPPVALETAWAGVRGAAFVLDPEGGQRFTDLGHPGPEITLLSGPEGGLAAEEVAAAQAHGFRSLRMGPRILRAETAAIAAIAVAQALWGDL

Organism: Acidithiobacillus ferrooxidans (strain ATCC 23270 / DSM 14882 / CIP 104768 / NCIMB 8455) (NCBI:txid243159)

Radius of gyration: 23.76 Å; Cα contacts (8 Å, |Δi|>4): 1105; chains: 2; bounding box: 54×73×59 Å

InterPro domains:
  IPR006700 Ribosomal RNA small subunit methyltransferase E [PIRSF015601] (13-237)
  IPR006700 Ribosomal RNA small subunit methyltransferase E [PTHR30027] (13-237)
  IPR006700 Ribosomal RNA small subunit methyltransferase E [TIGR00046] (13-241)
  IPR015947 PUA-like superfamily [SSF88697] (5-70)
  IPR029026 tRNA (guanine-N1-)-methyltransferase, N-terminal [G3DSA:3.40.1280.10] (75-241)
  IPR029028 Alpha/beta knot methyltransferases [SSF75217] (76-240)
  IPR046886 Ribosomal RNA small subunit methyltransferase E, methyltransferase domain [PF04452] (76-235)
  IPR046886 Ribosomal RNA small subunit methyltransferase E, methyltransferase domain [cd18084] (80-222)
  IPR046887 Ribosomal RNA small subunit methyltransferase E, PUA-like domain [PF20260] (24-64)

Foldseek 3Di:
DPAFEAEAQDDDDFWFKDWGDQVRLCCVCPVVVADFQDWHWYAHAPQKIWTWTFHDDDPSITMITTDGIDGDHPAKLAAEEEAAEDADDVLSLLLLLLCLLLHHAEYEYEYADQHPDDLVNCDDDVNVVVSQVSQRVSCRVSVHRHTHHYDRYDYLLVCLVVFDFQEAEEDQPADAAPVNDDARDRYYYYYFAAQRGHDPVSVVSCVVSRHHYHHPDNDDDHRSRVSSVVSNVSCVRHIPD/DPAFEAEAQDDDDFWAKDWGDQVRLCCQCPVVNDDFQDWHWYAHAPQKIWIWTFHDQDDSITMITTPGIDGDHPAKLAAEEEAAEDADDVLSLLLLLLCLLLHHAEYEYAYADQHPDDLVNCADDVNVVVSQVSQRVSCRVSVHRHTHYYDRYYHLLVCLVVFDFQEAEEDQPADAAPVNDDARDRYYYYYFAAQRGHDPVSVVSSVVSRHHYHYDDNDDDHRSCVSSVVSNVSCVRHIPD